Protein AF-A0A5N9HFS5-F1 (afdb_monomer)

Secondary structure (DSSP, 8-state):
---------------HHHHHHHHHHHHHHTT--THHHHHHHHHHHHTTSS---------TT-----HHHHHHHHHHTS-B-TTS-B---HHHHHHHHHHHHGGGS-TTTHHHHHHHHHHHHHTTSEEE-HHHHHHTTTTSS-S--EEE----SSHHHHHHHHHHHHHHHTTT-EEEEE-TTSPPTT-EETTTTEE---HHHHHHHHHHHHHHHTTSSSS---EEEEEETT-TTHHHHHTTTTT-GGGTTEEEEEEE-HHHHHHHHHT-EEEEEE--BSSS-B--EEEEEEEHHHHHHHHHHHHHHHS--EEEEHHHHHHH-S-GGG-----B-TTSS-B--TT-EEEEEEEEGGGGEETTEE-HHHHHHHHHHHHHHHHHHHHH---SSHHHHHHHHHH--EEEEEE-HHHHHHHTT--TTSHHHHHHHHHHHHHHHHHHHHHHHHHHHHH---TTGGGSHHHHTTPPP--

Structure (mmCIF, N/CA/C/O backbone):
data_AF-A0A5N9HFS5-F1
#
_entry.id   AF-A0A5N9HFS5-F1
#
loop_
_atom_site.group_PDB
_atom_site.id
_atom_site.type_symbol
_atom_site.label_atom_id
_atom_site.label_alt_id
_atom_site.label_comp_id
_atom_site.label_asym_id
_atom_site.label_entity_id
_atom_site.label_seq_id
_atom_site.pdbx_PDB_ins_code
_atom_site.Cartn_x
_atom_site.Cartn_y
_atom_site.Cartn_z
_atom_site.occupancy
_atom_site.B_iso_or_equiv
_atom_site.auth_seq_id
_atom_site.auth_comp_id
_atom_site.auth_asym_id
_atom_site.auth_atom_id
_atom_site.pdbx_PDB_model_num
ATOM 1 N N . MET A 1 1 ? -48.155 -54.512 1.632 1.00 31.97 1 MET A N 1
ATOM 2 C CA . MET A 1 1 ? -47.340 -55.330 2.556 1.00 31.97 1 MET A CA 1
ATOM 3 C C . MET A 1 1 ? -46.242 -54.408 3.046 1.00 31.97 1 MET A C 1
ATOM 5 O O . MET A 1 1 ? -45.445 -54.003 2.221 1.00 31.97 1 MET A O 1
ATOM 9 N N . TYR A 1 2 ? -46.443 -53.754 4.197 1.00 25.70 2 TYR A N 1
ATOM 10 C CA . TYR A 1 2 ? -45.936 -54.205 5.512 1.00 25.70 2 TYR A CA 1
ATOM 11 C C . TYR A 1 2 ? -44.391 -54.247 5.473 1.00 25.70 2 TYR A C 1
ATOM 13 O O . TYR A 1 2 ? -43.855 -54.997 4.672 1.00 25.70 2 TYR A O 1
ATOM 21 N N . VAL A 1 3 ? -43.627 -53.481 6.260 1.00 27.34 3 VAL A N 1
ATOM 22 C CA . VAL A 1 3 ? -43.808 -53.127 7.679 1.00 27.34 3 VAL A CA 1
ATOM 23 C C . VAL A 1 3 ? -43.068 -51.816 8.023 1.00 27.34 3 VAL A C 1
ATOM 25 O O . VAL A 1 3 ? -41.955 -51.593 7.561 1.00 27.34 3 VAL A O 1
ATOM 28 N N . ASP A 1 4 ? -43.721 -50.998 8.853 1.00 30.19 4 ASP A N 1
ATOM 29 C CA . ASP A 1 4 ? -43.182 -49.924 9.702 1.00 30.19 4 ASP A CA 1
ATOM 30 C C . ASP A 1 4 ? -42.174 -50.474 10.730 1.00 30.19 4 ASP A C 1
ATOM 32 O O . ASP A 1 4 ? -42.556 -51.321 11.539 1.00 30.19 4 ASP A O 1
ATOM 36 N N . GLU A 1 5 ? -40.961 -49.926 10.823 1.00 27.47 5 GLU A N 1
ATOM 37 C CA . GLU A 1 5 ? -40.154 -50.050 12.045 1.00 27.47 5 GLU A CA 1
ATOM 38 C C . GLU A 1 5 ? -39.853 -48.677 12.649 1.00 27.47 5 GLU A C 1
ATOM 40 O O . GLU A 1 5 ? -39.005 -47.910 12.200 1.00 27.47 5 GLU A O 1
ATOM 45 N N . LYS A 1 6 ? -40.579 -48.398 13.736 1.00 31.06 6 LYS A N 1
ATOM 46 C CA . LYS A 1 6 ? -40.191 -47.454 14.779 1.00 31.06 6 LYS A CA 1
ATOM 47 C C . LYS A 1 6 ? -38.867 -47.913 15.395 1.00 31.06 6 LYS A C 1
ATOM 49 O O . LYS A 1 6 ? -38.829 -48.993 15.978 1.00 31.06 6 LYS A O 1
ATOM 54 N N . SER A 1 7 ? -37.853 -47.053 15.420 1.00 28.72 7 SER A N 1
ATOM 55 C CA . SER A 1 7 ? -36.768 -47.162 16.401 1.00 28.72 7 SER A CA 1
ATOM 56 C C . SER A 1 7 ? -36.843 -46.005 17.393 1.00 28.72 7 SER A C 1
ATOM 58 O O . SER A 1 7 ? -36.533 -44.854 17.089 1.00 28.72 7 SER A O 1
ATOM 60 N N . SER A 1 8 ? -37.284 -46.337 18.599 1.00 29.25 8 SER A N 1
ATOM 61 C CA . SER A 1 8 ? -37.144 -45.549 19.817 1.00 29.25 8 SER A CA 1
ATOM 62 C C . SER A 1 8 ? -35.671 -45.374 20.218 1.00 29.25 8 SER A C 1
ATOM 64 O O . SER A 1 8 ? -34.923 -46.342 20.217 1.00 29.25 8 SER A O 1
ATOM 66 N N . GLY A 1 9 ? -35.324 -44.141 20.600 1.00 30.64 9 GLY A N 1
ATOM 67 C CA . GLY A 1 9 ? -34.186 -43.656 21.397 1.00 30.64 9 GLY A CA 1
ATOM 68 C C . GLY A 1 9 ? -32.952 -44.530 21.680 1.00 30.64 9 GLY A C 1
ATOM 69 O O . GLY A 1 9 ? -33.034 -45.541 22.363 1.00 30.64 9 GLY A O 1
ATOM 70 N N . SER A 1 10 ? -31.772 -43.971 21.394 1.00 29.67 10 SER A N 1
ATOM 71 C CA . SER A 1 10 ? -30.810 -43.626 22.453 1.00 29.67 10 SER A CA 1
ATOM 72 C C . SER A 1 10 ? -29.871 -42.530 21.942 1.00 29.67 10 SER A C 1
ATOM 74 O O . SER A 1 10 ? -29.235 -42.673 20.903 1.00 29.67 10 SER A O 1
ATOM 76 N N . ASN A 1 11 ? -29.823 -41.406 22.652 1.00 38.78 11 ASN A N 1
ATOM 77 C CA . ASN A 1 11 ? -28.832 -40.365 22.431 1.00 38.78 11 ASN A CA 1
ATOM 78 C C . ASN A 1 11 ? -27.567 -40.824 23.174 1.00 38.78 11 ASN A C 1
ATOM 80 O O . ASN A 1 11 ? -27.402 -40.510 24.352 1.00 38.78 11 ASN A O 1
ATOM 84 N N . SER A 1 12 ? -26.731 -41.670 22.558 1.00 39.81 12 SER A N 1
ATOM 85 C CA . SER A 1 12 ? -25.439 -42.008 23.160 1.00 39.81 12 SER A CA 1
ATOM 86 C C . SER A 1 12 ? -24.523 -40.799 22.990 1.00 39.81 12 SER A C 1
ATOM 88 O O . SER A 1 12 ? -23.960 -40.588 21.914 1.00 39.81 12 SER A O 1
ATOM 90 N N . GLN A 1 13 ? -24.385 -39.982 24.036 1.00 44.41 13 GLN A N 1
ATOM 91 C CA . GLN A 1 13 ? -23.236 -39.087 24.149 1.00 44.41 13 GLN A CA 1
ATOM 92 C C . GLN A 1 13 ? -21.985 -39.957 23.998 1.00 44.41 13 GLN A C 1
ATOM 94 O O . GLN A 1 13 ? -21.713 -40.801 24.852 1.00 44.41 13 GLN A O 1
ATOM 99 N N . ARG A 1 14 ? -21.275 -39.816 22.873 1.00 54.31 14 ARG A N 1
ATOM 100 C CA . ARG A 1 14 ? -19.970 -40.459 22.693 1.00 54.31 14 ARG A CA 1
ATOM 101 C C . ARG A 1 14 ? -19.075 -39.982 23.828 1.00 54.31 14 ARG A C 1
ATOM 103 O O . ARG A 1 14 ? -19.041 -38.784 24.110 1.00 54.31 14 ARG A O 1
ATOM 110 N N . SER A 1 15 ? -18.390 -40.902 24.502 1.00 66.25 15 SER A N 1
ATOM 111 C CA . SER A 1 15 ? -17.456 -40.497 25.548 1.00 66.25 15 SER A CA 1
ATOM 112 C C . SER A 1 15 ? -16.313 -39.701 24.912 1.00 66.25 15 SER A C 1
ATOM 114 O O . SER A 1 15 ? -15.902 -39.986 23.785 1.00 66.25 15 SER A O 1
ATOM 116 N N . SER A 1 16 ? -15.772 -38.712 25.626 1.00 61.91 16 SER A N 1
ATOM 117 C CA . SER A 1 16 ? -14.616 -37.925 25.164 1.00 61.91 16 SER A CA 1
ATOM 118 C C . SER A 1 16 ? -13.428 -38.810 24.765 1.00 61.91 16 SER A C 1
ATOM 120 O O . SER A 1 16 ? -12.633 -38.456 23.903 1.00 61.91 16 SER A O 1
ATOM 122 N N . GLU A 1 17 ? -13.346 -40.001 25.353 1.00 65.56 17 GLU A N 1
ATOM 123 C CA . GLU A 1 17 ? -12.337 -41.016 25.069 1.00 65.56 17 GLU A CA 1
ATOM 124 C C . GLU A 1 17 ? -12.506 -41.659 23.681 1.00 65.56 17 GLU A C 1
ATOM 126 O O . GLU A 1 17 ? -11.518 -41.885 22.988 1.00 65.56 17 GLU A O 1
ATOM 131 N N . GLN A 1 18 ? -13.746 -41.876 23.228 1.00 70.44 18 GLN A N 1
ATOM 132 C CA . GLN A 1 18 ? -14.031 -42.355 21.869 1.00 70.44 18 GLN A CA 1
ATOM 133 C C . GLN A 1 18 ? -13.730 -41.284 20.816 1.00 70.44 18 GLN A C 1
ATOM 135 O O . GLN A 1 18 ? -13.210 -41.603 19.751 1.00 70.44 18 GLN A O 1
ATOM 140 N N . LEU A 1 19 ? -14.011 -40.013 21.121 1.00 69.81 19 LEU A N 1
ATOM 141 C CA . LEU A 1 19 ? -13.711 -38.899 20.218 1.00 69.81 19 LEU A CA 1
ATOM 142 C C . LEU A 1 19 ? -12.196 -38.723 20.023 1.00 69.81 19 LEU A C 1
ATOM 144 O O . LEU A 1 19 ? -11.737 -38.530 18.901 1.00 69.81 19 LEU A O 1
ATOM 148 N N . LEU A 1 20 ? -11.419 -38.848 21.103 1.00 73.81 20 LEU A N 1
ATOM 149 C CA . LEU A 1 20 ? -9.955 -38.798 21.052 1.00 73.81 20 LEU A CA 1
ATOM 150 C C . LEU A 1 20 ? -9.371 -39.940 20.207 1.00 73.81 20 LEU A C 1
ATOM 152 O O . LEU A 1 20 ? -8.483 -39.693 19.399 1.00 73.81 20 LEU A O 1
ATOM 156 N N . GLN A 1 21 ? -9.909 -41.157 20.325 1.00 76.00 21 GLN A N 1
ATOM 157 C CA . GLN A 1 21 ? -9.480 -42.304 19.510 1.00 76.00 21 GLN A CA 1
ATOM 158 C C . GLN A 1 21 ? -9.823 -42.158 18.019 1.00 76.00 21 GLN A C 1
ATOM 160 O O . GLN A 1 21 ? -9.128 -42.703 17.159 1.00 76.00 21 GLN A O 1
ATOM 165 N N . ASP A 1 22 ? -10.907 -41.455 17.687 1.00 76.88 22 ASP A N 1
ATOM 166 C CA . ASP A 1 22 ? -11.269 -41.164 16.297 1.00 76.88 22 ASP A CA 1
ATOM 167 C C . ASP A 1 22 ? -10.358 -40.079 15.699 1.00 76.88 22 ASP A C 1
ATOM 169 O O . ASP A 1 22 ? -9.929 -40.206 14.551 1.00 76.88 22 ASP A O 1
ATOM 173 N N . ILE A 1 23 ? -10.004 -39.058 16.488 1.00 73.25 23 ILE A N 1
ATOM 174 C CA . ILE A 1 23 ? -9.050 -38.007 16.101 1.00 73.25 23 ILE A CA 1
ATOM 175 C C . ILE A 1 23 ? -7.650 -38.593 15.894 1.00 73.25 23 ILE A C 1
ATOM 177 O O . ILE A 1 23 ? -7.018 -38.300 14.882 1.00 73.25 23 ILE A O 1
ATOM 181 N N . GLU A 1 24 ? -7.183 -39.460 16.797 1.00 78.50 24 GLU A N 1
ATOM 182 C CA . GLU A 1 24 ? -5.890 -40.143 16.652 1.00 78.50 24 GLU A CA 1
ATOM 183 C C . GLU A 1 24 ? -5.827 -40.948 15.350 1.00 78.50 24 GLU A C 1
ATOM 185 O O . GLU A 1 24 ? -4.895 -40.778 14.566 1.00 78.50 24 GLU A O 1
ATOM 190 N N . ARG A 1 25 ? -6.868 -41.736 15.047 1.00 78.25 25 ARG A N 1
ATOM 191 C CA . ARG A 1 25 ? -6.941 -42.506 13.794 1.00 78.25 25 ARG A CA 1
ATOM 192 C C . ARG A 1 25 ? -6.989 -41.624 12.547 1.00 78.25 25 ARG A C 1
ATOM 194 O O . ARG A 1 25 ? -6.398 -41.982 11.529 1.00 78.25 25 ARG A O 1
ATOM 201 N N . ALA A 1 26 ? -7.680 -40.486 12.605 1.00 72.50 26 ALA A N 1
ATOM 202 C CA . ALA A 1 26 ? -7.727 -39.538 11.495 1.00 72.50 26 ALA A CA 1
ATOM 203 C C . ALA A 1 26 ? -6.348 -38.907 11.233 1.00 72.50 26 ALA A C 1
ATOM 205 O O . ALA A 1 26 ? -5.912 -38.841 10.084 1.00 72.50 26 ALA A O 1
ATOM 206 N N . LEU A 1 27 ? -5.633 -38.515 12.289 1.00 73.06 27 LEU A N 1
ATOM 207 C CA . LEU A 1 27 ? -4.288 -37.941 12.199 1.00 73.06 27 LEU A CA 1
ATOM 208 C C . LEU A 1 27 ? -3.260 -38.958 11.687 1.00 73.06 27 LEU A C 1
ATOM 210 O O . LEU A 1 27 ? -2.468 -38.631 10.803 1.00 73.06 27 LEU A O 1
ATOM 214 N N . GLU A 1 28 ? -3.330 -40.205 12.152 1.00 78.62 28 GLU A N 1
ATOM 215 C CA . GLU A 1 28 ? -2.501 -41.296 11.627 1.00 78.62 28 GLU A CA 1
ATOM 216 C C . GLU A 1 28 ? -2.771 -41.545 10.137 1.00 78.62 28 GLU A C 1
ATOM 218 O O . GLU A 1 28 ? -1.834 -41.693 9.351 1.00 78.62 28 GLU A O 1
ATOM 223 N N . SER A 1 29 ? -4.041 -41.524 9.712 1.00 74.62 29 SER A N 1
ATOM 224 C CA . SER A 1 29 ? -4.410 -41.677 8.295 1.00 74.62 29 SER A CA 1
ATOM 225 C C . SER A 1 29 ? -3.934 -40.518 7.409 1.00 74.62 29 SER A C 1
ATOM 227 O O . SER A 1 29 ? -3.737 -40.705 6.210 1.00 74.62 29 SER A O 1
ATOM 229 N N . ALA A 1 30 ? -3.693 -39.348 8.008 1.00 72.56 30 ALA A N 1
ATOM 230 C CA . ALA A 1 30 ? -3.120 -38.170 7.365 1.00 72.56 30 ALA A CA 1
ATOM 231 C C . ALA A 1 30 ? -1.577 -38.141 7.408 1.00 72.56 30 ALA A C 1
ATOM 233 O O . ALA A 1 30 ? -0.969 -37.158 6.991 1.00 72.56 30 ALA A O 1
ATOM 234 N N . GLY A 1 31 ? -0.929 -39.206 7.898 1.00 73.69 31 GLY A N 1
ATOM 235 C CA . GLY A 1 31 ? 0.531 -39.332 7.934 1.00 73.69 31 GLY A CA 1
ATOM 236 C C . GLY A 1 31 ? 1.207 -38.667 9.136 1.00 73.69 31 GLY A C 1
ATOM 237 O O . GLY A 1 31 ? 2.437 -38.616 9.188 1.00 73.69 31 GLY A O 1
ATOM 238 N N . VAL A 1 32 ? 0.442 -38.187 10.121 1.00 72.06 32 VAL A N 1
ATOM 239 C CA . VAL A 1 32 ? 0.986 -37.653 11.376 1.00 72.06 32 VAL A CA 1
ATOM 240 C C . VAL A 1 32 ? 1.319 -38.829 12.292 1.00 72.06 32 VAL A C 1
ATOM 242 O O . VAL A 1 32 ? 0.428 -39.538 12.749 1.00 72.06 32 VAL A O 1
ATOM 245 N N . SER A 1 33 ? 2.604 -39.062 12.565 1.00 79.44 33 SER A N 1
ATOM 246 C CA . SER A 1 33 ? 3.048 -40.158 13.438 1.00 79.44 33 SER A CA 1
ATOM 247 C C . SER A 1 33 ? 4.133 -39.717 14.421 1.00 79.44 33 SER A C 1
ATOM 249 O O . SER A 1 33 ? 4.804 -38.704 14.223 1.00 79.44 33 SER A O 1
ATOM 251 N N . GLY A 1 34 ? 4.291 -40.484 15.503 1.00 76.12 34 GLY A N 1
ATOM 252 C CA . GLY A 1 34 ? 5.320 -40.256 16.519 1.00 76.12 34 GLY A CA 1
ATOM 253 C C . GLY A 1 34 ? 4.995 -39.111 17.482 1.00 76.12 34 GLY A C 1
ATOM 254 O O . GLY A 1 34 ? 3.851 -38.941 17.905 1.00 76.12 34 GLY A O 1
ATOM 255 N N . ASP A 1 35 ? 6.015 -38.332 17.840 1.00 62.31 35 ASP A N 1
ATOM 256 C CA . ASP A 1 35 ? 5.962 -37.326 18.912 1.00 62.31 35 ASP A CA 1
ATOM 257 C C . ASP A 1 35 ? 4.965 -36.182 18.654 1.00 62.31 35 ASP A C 1
ATOM 259 O O . ASP A 1 35 ? 4.471 -35.555 19.588 1.00 62.31 35 ASP A O 1
ATOM 263 N N . VAL A 1 36 ? 4.612 -35.930 17.390 1.00 63.56 36 VAL A N 1
ATOM 264 C CA . VAL A 1 36 ? 3.614 -34.913 17.023 1.00 63.56 36 VAL A CA 1
ATOM 265 C C . VAL A 1 36 ? 2.203 -35.370 17.401 1.00 63.56 36 VAL A C 1
ATOM 267 O O . VAL A 1 36 ? 1.423 -34.592 17.946 1.00 63.56 36 VAL A O 1
ATOM 270 N N . LEU A 1 37 ? 1.882 -36.650 17.183 1.00 70.12 37 LEU A N 1
ATOM 271 C CA . LEU A 1 37 ? 0.586 -37.216 17.559 1.00 70.12 37 LEU A CA 1
ATOM 272 C C . LEU A 1 37 ? 0.409 -37.194 19.083 1.00 70.12 37 LEU A C 1
ATOM 274 O O . LEU A 1 37 ? -0.644 -36.801 19.581 1.00 70.12 37 LEU A O 1
ATOM 278 N N . SER A 1 38 ? 1.461 -37.542 19.833 1.00 68.69 38 SER A N 1
ATOM 279 C CA . SER A 1 38 ? 1.415 -37.552 21.298 1.00 68.69 38 SER A CA 1
ATOM 280 C C . SER A 1 38 ? 1.241 -36.147 21.886 1.00 68.69 38 SER A C 1
ATOM 282 O O . SER A 1 38 ? 0.442 -35.984 22.809 1.00 68.69 38 SER A O 1
ATOM 284 N N . GLN A 1 39 ? 1.888 -35.122 21.317 1.00 65.75 39 GLN A N 1
ATOM 285 C CA . GLN A 1 39 ? 1.715 -33.721 21.728 1.00 65.75 39 GLN A CA 1
ATOM 286 C C . GLN A 1 39 ? 0.308 -33.182 21.438 1.00 65.75 39 GLN A C 1
ATOM 288 O O . GLN A 1 39 ? -0.288 -32.513 22.290 1.00 65.75 39 GLN A O 1
ATOM 293 N N . VAL A 1 40 ? -0.253 -33.499 20.266 1.00 64.25 40 VAL A N 1
ATOM 294 C CA . VAL A 1 40 ? -1.615 -33.089 19.888 1.00 64.25 40 VAL A CA 1
ATOM 295 C C . VAL A 1 40 ? -2.646 -33.765 20.794 1.00 64.25 40 VAL A C 1
ATOM 297 O O . VAL A 1 40 ? -3.486 -33.083 21.386 1.00 64.25 40 VAL A O 1
ATOM 300 N N . THR A 1 41 ? -2.539 -35.079 21.010 1.00 65.25 41 THR A N 1
ATOM 301 C CA . THR A 1 41 ? -3.413 -35.810 21.941 1.00 65.25 41 THR A CA 1
ATOM 302 C C . THR A 1 41 ? -3.300 -35.268 23.368 1.00 65.25 41 THR A C 1
ATOM 304 O O . THR A 1 41 ? -4.309 -35.134 24.064 1.00 65.25 41 THR A O 1
ATOM 307 N N . GLN A 1 42 ? -2.089 -34.958 23.838 1.00 64.56 42 GLN A N 1
ATOM 308 C CA . GLN A 1 42 ? -1.869 -34.461 25.198 1.00 64.56 42 GLN A CA 1
ATOM 309 C C . GLN A 1 42 ? -2.451 -33.056 25.397 1.00 64.56 42 GLN A C 1
ATOM 311 O O . GLN A 1 42 ? -3.051 -32.797 26.441 1.00 64.56 42 GLN A O 1
ATOM 316 N N . SER A 1 43 ? -2.373 -32.195 24.379 1.00 64.06 43 SER A N 1
ATOM 317 C CA . SER A 1 43 ? -3.012 -30.871 24.375 1.00 64.06 43 SER A CA 1
ATOM 318 C C . SER A 1 43 ? -4.541 -30.978 24.426 1.00 64.06 43 SER A C 1
ATOM 320 O O . SER A 1 43 ? -5.196 -30.268 25.187 1.00 64.06 43 SER A O 1
ATOM 322 N N . LEU A 1 44 ? -5.119 -31.939 23.697 1.00 61.59 44 LEU A N 1
ATOM 323 C CA . LEU A 1 44 ? -6.563 -32.199 23.714 1.00 61.59 44 LEU A CA 1
ATOM 324 C C . LEU A 1 44 ? -7.045 -32.791 25.052 1.00 61.59 44 LEU A C 1
ATOM 326 O O . LEU A 1 44 ? -8.134 -32.453 25.514 1.00 61.59 44 LEU A O 1
ATOM 330 N N . LYS A 1 45 ? -6.233 -33.631 25.712 1.00 59.22 45 LYS A N 1
ATOM 331 C CA . LYS A 1 45 ? -6.518 -34.165 27.060 1.00 59.22 45 LYS A CA 1
ATOM 332 C C . LYS A 1 45 ? -6.357 -33.108 28.161 1.00 59.22 45 LYS A C 1
ATOM 334 O O . LYS A 1 45 ? -7.118 -33.129 29.127 1.00 59.22 45 LYS A O 1
ATOM 339 N N . GLY A 1 46 ? -5.409 -32.178 28.013 1.00 48.19 46 GLY A N 1
ATOM 340 C CA . GLY A 1 46 ? -5.164 -31.079 28.957 1.00 48.19 46 GLY A CA 1
ATOM 341 C C . GLY A 1 46 ? -6.334 -30.098 29.083 1.00 48.19 46 GLY A C 1
ATOM 342 O O . GLY A 1 46 ? -6.582 -29.578 30.167 1.00 48.19 46 GLY A O 1
ATOM 343 N N . ASN A 1 47 ? -7.125 -29.942 28.019 1.00 46.31 47 ASN A N 1
ATOM 344 C CA . ASN A 1 47 ? -8.320 -29.092 27.992 1.00 46.31 47 ASN A CA 1
ATOM 345 C C . ASN A 1 47 ? -9.586 -29.751 28.585 1.00 46.31 47 ASN A C 1
ATOM 347 O O . ASN A 1 47 ? -10.666 -29.164 28.546 1.00 46.31 47 ASN A O 1
ATOM 351 N N . GLY A 1 48 ? -9.482 -30.965 29.144 1.00 36.06 48 GLY A N 1
ATOM 352 C CA . GLY A 1 48 ? -10.618 -31.727 29.680 1.00 36.06 48 GLY A CA 1
ATOM 353 C C . GLY A 1 48 ? -11.107 -31.321 31.078 1.00 36.06 48 GLY A C 1
ATOM 354 O O . GLY A 1 48 ? -12.187 -31.750 31.483 1.00 36.06 48 GLY A O 1
ATOM 355 N N . ASN A 1 49 ? -10.368 -30.487 31.818 1.00 33.28 49 ASN A N 1
ATOM 356 C CA . ASN A 1 49 ? -10.806 -29.990 33.127 1.00 33.28 49 ASN A CA 1
ATOM 357 C C . ASN A 1 49 ? -11.535 -28.646 32.992 1.00 33.28 49 ASN A C 1
ATOM 359 O O . ASN A 1 49 ? -10.960 -27.584 33.187 1.00 33.28 49 ASN A O 1
ATOM 363 N N . GLY A 1 50 ? -12.826 -28.739 32.670 1.00 40.44 50 GLY A N 1
ATOM 364 C CA . GLY A 1 50 ? -13.881 -27.811 33.083 1.00 40.44 50 GLY A CA 1
ATOM 365 C C . GLY A 1 50 ? -13.569 -26.314 33.081 1.00 40.44 50 GLY A C 1
ATOM 366 O O . GLY A 1 50 ? -13.442 -25.724 34.144 1.00 40.44 50 GLY A O 1
ATOM 367 N N . ASN A 1 51 ? -13.619 -25.696 31.904 1.00 30.27 51 ASN A N 1
ATOM 368 C CA . ASN A 1 51 ? -14.277 -24.404 31.713 1.00 30.27 51 ASN A CA 1
ATOM 369 C C . ASN A 1 51 ? -14.967 -24.462 30.350 1.00 30.27 51 ASN A C 1
ATOM 371 O O . ASN A 1 51 ? -14.320 -24.457 29.304 1.00 30.27 51 ASN A O 1
ATOM 375 N N . GLY A 1 52 ? -16.292 -24.621 30.368 1.00 30.42 52 GLY A N 1
ATOM 376 C CA . GLY A 1 52 ? -17.088 -24.597 29.149 1.00 30.42 52 GLY A CA 1
ATOM 377 C C . GLY A 1 52 ? -16.800 -23.317 28.370 1.00 30.42 52 GLY A C 1
ATOM 378 O O . GLY A 1 52 ? -16.693 -22.246 28.961 1.00 30.42 52 GLY A O 1
ATOM 379 N N . HIS A 1 53 ? -16.683 -23.431 27.047 1.00 33.41 53 HIS A N 1
ATOM 380 C CA . HIS A 1 53 ? -16.766 -22.289 26.142 1.00 33.41 53 HIS A CA 1
ATOM 381 C C . HIS A 1 53 ? -18.182 -21.702 26.221 1.00 33.41 53 HIS A C 1
ATOM 383 O O . HIS A 1 53 ? -19.030 -21.925 25.362 1.00 33.41 53 HIS A O 1
ATOM 389 N N . THR A 1 54 ? -18.468 -20.980 27.297 1.00 30.80 54 THR A N 1
ATOM 390 C CA . THR A 1 54 ? -19.479 -19.938 27.282 1.00 30.80 54 THR A CA 1
ATOM 391 C C . THR A 1 54 ? -18.807 -18.735 26.654 1.00 30.80 54 THR A C 1
ATOM 393 O O . THR A 1 54 ? -17.883 -18.179 27.246 1.00 30.80 54 THR A O 1
ATOM 396 N N . THR A 1 55 ? -19.246 -18.337 25.461 1.00 34.19 55 THR A N 1
ATOM 397 C CA . THR A 1 55 ? -19.012 -16.978 24.971 1.00 34.19 55 THR A CA 1
ATOM 398 C C . THR A 1 55 ? -19.408 -16.034 26.109 1.00 34.19 55 THR A C 1
ATOM 400 O O . THR A 1 55 ? -20.572 -16.079 26.524 1.00 34.19 55 THR A O 1
ATOM 403 N N . PRO A 1 56 ? -18.482 -15.260 26.702 1.00 32.28 56 PRO A N 1
ATOM 404 C CA . PRO A 1 56 ? -18.845 -14.382 27.798 1.00 32.28 56 PRO A CA 1
ATOM 405 C C . PRO A 1 56 ? -19.850 -13.370 27.256 1.00 32.28 56 PRO A C 1
ATOM 407 O O . PRO A 1 56 ? -19.587 -12.696 26.259 1.00 32.28 56 PRO A O 1
ATOM 410 N N . ILE A 1 57 ? -21.022 -13.287 27.883 1.00 33.81 57 ILE A N 1
ATOM 411 C CA . ILE A 1 57 ? -21.934 -12.173 27.643 1.00 33.81 57 ILE A CA 1
ATOM 412 C C . ILE A 1 57 ? -21.235 -10.956 28.243 1.00 33.81 57 ILE A C 1
ATOM 414 O O . ILE A 1 57 ? -21.168 -10.823 29.464 1.00 33.81 57 ILE A O 1
ATOM 418 N N . ALA A 1 58 ? -20.653 -10.125 27.380 1.00 31.02 58 ALA A N 1
ATOM 419 C CA . ALA A 1 58 ? -19.908 -8.946 27.781 1.00 31.02 58 ALA A CA 1
ATOM 420 C C . ALA A 1 58 ? -20.799 -8.003 28.603 1.00 31.02 58 ALA A C 1
ATOM 422 O O . ALA A 1 58 ? -21.811 -7.488 28.121 1.00 31.02 58 ALA A O 1
ATOM 423 N N . THR A 1 59 ? -20.404 -7.743 29.846 1.00 32.50 59 THR A N 1
ATOM 424 C CA . THR A 1 59 ? -20.770 -6.503 30.526 1.00 32.50 59 THR A CA 1
ATOM 425 C C . THR A 1 59 ? -20.023 -5.356 29.853 1.00 32.50 59 THR A C 1
ATOM 427 O O . THR A 1 59 ? -18.851 -5.485 29.510 1.00 32.50 59 THR A O 1
ATOM 430 N N . ARG A 1 60 ? -20.718 -4.239 29.624 1.00 37.84 60 ARG A N 1
ATOM 431 C CA . ARG A 1 60 ? -20.185 -3.031 28.977 1.00 37.84 60 ARG A CA 1
ATOM 432 C C . ARG A 1 60 ? -18.832 -2.641 29.611 1.00 37.84 60 ARG A C 1
ATOM 434 O O . ARG A 1 60 ? -18.828 -2.235 30.770 1.00 37.84 60 ARG A O 1
ATOM 441 N N . GLY A 1 61 ? -17.728 -2.767 28.867 1.00 53.72 61 GLY A N 1
ATOM 442 C CA . GLY A 1 61 ? -16.413 -2.228 29.250 1.00 53.72 61 GLY A CA 1
ATOM 443 C C . GLY A 1 61 ? -15.258 -3.210 29.502 1.00 53.72 61 GLY A C 1
ATOM 444 O O . GLY A 1 61 ? -14.166 -2.730 29.774 1.00 53.72 61 GLY A O 1
ATOM 445 N N . GLU A 1 62 ? -15.429 -4.535 29.406 1.00 65.38 62 GLU A N 1
ATOM 446 C CA . GLU A 1 62 ? -14.282 -5.469 29.469 1.00 65.38 62 GLU A CA 1
ATOM 447 C C . GLU A 1 62 ? -13.761 -5.824 28.067 1.00 65.38 62 GLU A C 1
ATOM 449 O O . GLU A 1 62 ? -14.512 -6.313 27.220 1.00 65.38 62 GLU A O 1
ATOM 454 N N . LEU A 1 63 ? -12.462 -5.603 27.829 1.00 83.88 63 LEU A N 1
ATOM 455 C CA . LEU A 1 63 ? -11.773 -6.010 26.605 1.00 83.88 63 LEU A CA 1
ATOM 456 C C . LEU A 1 63 ? -11.590 -7.535 26.592 1.00 83.88 63 LEU A C 1
ATOM 458 O O . LEU A 1 63 ? -10.832 -8.111 27.377 1.00 83.88 63 LEU A O 1
ATOM 462 N N . ILE A 1 64 ? -12.265 -8.200 25.654 1.00 87.75 64 ILE A N 1
ATOM 463 C CA . ILE A 1 64 ? -12.189 -9.655 25.492 1.00 87.75 64 ILE A CA 1
ATOM 464 C C . ILE A 1 64 ? -11.218 -9.985 24.357 1.00 87.75 64 ILE A C 1
ATOM 466 O O . ILE A 1 64 ? -11.563 -9.910 23.177 1.00 87.75 64 ILE A O 1
ATOM 470 N N . ILE A 1 65 ? -10.012 -10.402 24.733 1.00 91.81 65 ILE A N 1
ATOM 471 C CA . ILE A 1 65 ? -8.959 -10.876 23.827 1.00 91.81 65 ILE A CA 1
ATOM 472 C C . ILE A 1 65 ? -8.489 -12.274 24.238 1.00 91.81 65 ILE A C 1
ATOM 474 O O . ILE A 1 65 ? -8.524 -12.625 25.419 1.00 91.81 65 ILE A O 1
ATOM 478 N N . SER A 1 66 ? -8.067 -13.074 23.256 1.00 93.69 66 SER A N 1
ATOM 479 C CA . SER A 1 66 ? -7.539 -14.422 23.487 1.00 93.69 66 SER A CA 1
ATOM 480 C C . SER A 1 66 ? -6.159 -14.386 24.146 1.00 93.69 66 SER A C 1
ATOM 482 O O . SER A 1 66 ? -5.440 -13.392 24.039 1.00 93.69 66 SER A O 1
ATOM 484 N N . ASP A 1 67 ? -5.751 -15.494 24.765 1.00 93.94 67 ASP A N 1
ATOM 485 C CA . ASP A 1 67 ? -4.421 -15.614 25.377 1.00 93.94 67 ASP A CA 1
ATOM 486 C C . ASP A 1 67 ? -3.299 -15.391 24.351 1.00 93.94 67 ASP A C 1
ATOM 488 O O . ASP A 1 67 ? -2.350 -14.664 24.622 1.00 93.94 67 ASP A O 1
ATOM 492 N N . ASN A 1 68 ? -3.462 -15.899 23.123 1.00 95.56 68 ASN A N 1
ATOM 493 C CA . ASN A 1 68 ? -2.511 -15.651 22.035 1.00 95.56 68 ASN A CA 1
ATOM 494 C C . ASN A 1 68 ? -2.403 -14.157 21.689 1.00 95.56 68 ASN A C 1
ATOM 496 O O . ASN A 1 68 ? -1.305 -13.649 21.468 1.00 95.56 68 ASN A O 1
ATOM 500 N N . ALA A 1 69 ? -3.532 -13.441 21.643 1.00 94.75 69 ALA A N 1
ATOM 501 C CA . ALA A 1 69 ? -3.522 -12.002 21.401 1.00 94.75 69 ALA A CA 1
ATOM 502 C C . ALA A 1 69 ? -2.832 -11.252 22.550 1.00 94.75 69 ALA A C 1
ATOM 504 O O . ALA A 1 69 ? -2.054 -10.338 22.286 1.00 94.75 69 ALA A O 1
ATOM 505 N N . ARG A 1 70 ? -3.046 -11.673 23.807 1.00 93.19 70 ARG A N 1
ATOM 506 C CA . ARG A 1 70 ? -2.335 -11.122 24.975 1.00 93.19 70 ARG A CA 1
ATOM 507 C C . ARG A 1 70 ? -0.825 -11.300 24.844 1.00 93.19 70 ARG A C 1
ATOM 509 O O . ARG A 1 70 ? -0.105 -10.315 24.960 1.00 93.19 70 ARG A O 1
ATOM 516 N N . THR A 1 71 ? -0.357 -12.501 24.498 1.00 92.62 71 THR A N 1
ATOM 517 C CA . THR A 1 71 ? 1.074 -12.765 24.274 1.00 92.62 71 THR A CA 1
ATOM 518 C C . THR A 1 71 ? 1.659 -11.855 23.193 1.00 92.62 71 THR A C 1
ATOM 520 O O . THR A 1 71 ? 2.698 -11.236 23.402 1.00 92.62 71 THR A O 1
ATOM 523 N N . ILE A 1 72 ? 0.978 -11.703 22.052 1.00 93.50 72 ILE A N 1
ATOM 524 C CA . ILE A 1 72 ? 1.452 -10.832 20.963 1.00 93.50 72 ILE A CA 1
ATOM 525 C C . ILE A 1 72 ? 1.519 -9.365 21.409 1.00 93.50 72 ILE A C 1
ATOM 527 O O . ILE A 1 72 ? 2.487 -8.668 21.085 1.00 93.50 72 ILE A O 1
ATOM 531 N N . LEU A 1 73 ? 0.508 -8.891 22.142 1.00 93.69 73 LEU A N 1
ATOM 532 C CA . LEU A 1 73 ? 0.491 -7.531 22.674 1.00 93.69 73 LEU A CA 1
ATOM 533 C C . LEU A 1 73 ? 1.681 -7.300 23.611 1.00 93.69 73 LEU A C 1
ATOM 535 O O . LEU A 1 73 ? 2.433 -6.347 23.404 1.00 93.69 73 LEU A O 1
ATOM 539 N N . GLU A 1 74 ? 1.899 -8.190 24.579 1.00 90.31 74 GLU A N 1
ATOM 540 C CA . GLU A 1 74 ? 3.013 -8.120 25.537 1.00 90.31 74 GLU A CA 1
ATOM 541 C C . GLU A 1 74 ? 4.386 -8.169 24.861 1.00 90.31 74 GLU A C 1
ATOM 543 O O . GLU A 1 74 ? 5.320 -7.469 25.264 1.00 90.31 74 GLU A O 1
ATOM 548 N N . GLU A 1 75 ? 4.538 -8.968 23.809 1.00 88.12 75 GLU A N 1
ATOM 549 C CA . GLU A 1 75 ? 5.807 -9.071 23.100 1.00 88.12 75 GLU A CA 1
ATOM 550 C C . GLU A 1 75 ? 6.119 -7.822 22.271 1.00 88.12 75 GLU A C 1
ATOM 552 O O . GLU A 1 75 ? 7.270 -7.371 22.284 1.00 88.12 75 GLU A O 1
ATOM 557 N N . ARG A 1 76 ? 5.125 -7.263 21.566 1.00 88.06 76 ARG A N 1
ATOM 558 C CA . ARG A 1 76 ? 5.379 -6.345 20.438 1.00 88.06 76 ARG A CA 1
ATOM 559 C C . ARG A 1 76 ? 4.700 -4.980 20.502 1.00 88.06 76 ARG A C 1
ATOM 561 O O . ARG A 1 76 ? 5.176 -4.075 19.823 1.00 88.06 76 ARG A O 1
ATOM 568 N N . TYR A 1 77 ? 3.611 -4.822 21.250 1.00 92.50 77 TYR A N 1
ATOM 569 C CA . TYR A 1 77 ? 2.769 -3.618 21.181 1.00 92.50 77 TYR A CA 1
ATOM 570 C C . TYR A 1 77 ? 2.745 -2.806 22.469 1.00 92.50 77 TYR A C 1
ATOM 572 O O . TYR A 1 77 ? 2.752 -1.577 22.408 1.00 92.50 77 TYR A O 1
ATOM 580 N N . LEU A 1 78 ? 2.707 -3.476 23.621 1.00 93.56 78 LEU A N 1
ATOM 581 C CA . LEU A 1 78 ? 2.686 -2.798 24.910 1.00 93.56 78 LEU A CA 1
ATOM 582 C C . LEU A 1 78 ? 4.010 -2.074 25.124 1.00 93.56 78 LEU A C 1
ATOM 584 O O . LEU A 1 78 ? 5.092 -2.615 24.868 1.00 93.56 78 LEU A O 1
ATOM 588 N N . ARG A 1 79 ? 3.927 -0.840 25.621 1.00 91.56 79 ARG A N 1
ATOM 589 C CA . ARG A 1 79 ? 5.122 -0.083 25.991 1.00 91.56 79 ARG A CA 1
ATOM 590 C C . ARG A 1 79 ? 5.923 -0.818 27.057 1.00 91.56 79 ARG A C 1
ATOM 592 O O . ARG A 1 79 ? 5.359 -1.387 27.990 1.00 91.56 79 ARG A O 1
ATOM 599 N N . LYS A 1 80 ? 7.248 -0.729 26.941 1.00 90.06 80 LYS A N 1
ATOM 600 C CA . LYS A 1 80 ? 8.201 -1.344 27.867 1.00 90.06 80 LYS A CA 1
ATOM 601 C C . LYS A 1 80 ? 9.086 -0.303 28.542 1.00 90.06 80 LYS A C 1
ATOM 603 O O . LYS A 1 80 ? 9.351 0.758 27.969 1.00 90.06 80 LYS A O 1
ATOM 608 N N . ASP A 1 81 ? 9.515 -0.598 29.763 1.00 88.31 81 ASP A N 1
ATOM 609 C CA . ASP A 1 81 ? 10.579 0.144 30.439 1.00 88.31 81 ASP A CA 1
ATOM 610 C C . ASP A 1 81 ? 11.971 -0.220 29.882 1.00 88.31 81 ASP A C 1
ATOM 612 O O . ASP A 1 81 ? 12.108 -0.984 28.924 1.00 88.31 81 ASP A O 1
ATOM 616 N N . ALA A 1 82 ? 13.024 0.361 30.465 1.00 87.31 82 ALA A N 1
ATOM 617 C CA . ALA A 1 82 ? 14.406 0.102 30.058 1.00 87.31 82 ALA A CA 1
ATOM 618 C C . ALA A 1 82 ? 14.870 -1.340 30.342 1.00 87.31 82 ALA A C 1
ATOM 620 O O . ALA A 1 82 ? 15.826 -1.797 29.718 1.00 87.31 82 ALA A O 1
ATOM 621 N N . ASP A 1 83 ? 14.190 -2.041 31.251 1.00 87.69 83 ASP A N 1
ATOM 622 C CA . ASP A 1 83 ? 14.468 -3.427 31.624 1.00 87.69 83 ASP A CA 1
ATOM 623 C C . ASP A 1 83 ? 13.647 -4.423 30.776 1.00 87.69 83 ASP A C 1
ATOM 625 O O . ASP A 1 83 ? 13.815 -5.637 30.899 1.00 87.69 83 ASP A O 1
ATOM 629 N N . GLY A 1 84 ? 12.788 -3.923 29.879 1.00 84.31 84 GLY A N 1
ATOM 630 C CA . GLY A 1 84 ? 11.972 -4.717 28.961 1.00 84.31 84 GLY A CA 1
ATOM 631 C C . GLY A 1 84 ? 10.629 -5.177 29.534 1.00 84.31 84 GLY A C 1
ATOM 632 O O . GLY A 1 84 ? 9.932 -5.950 28.873 1.00 84.31 84 GLY A O 1
ATOM 633 N N . ASN A 1 85 ? 10.235 -4.708 30.720 1.00 88.19 85 ASN A N 1
ATOM 634 C CA . ASN A 1 85 ? 8.951 -5.064 31.325 1.00 88.19 85 ASN A CA 1
ATOM 635 C C . ASN A 1 85 ? 7.832 -4.203 30.743 1.00 88.19 85 ASN A C 1
ATOM 637 O O . ASN A 1 85 ? 8.002 -2.994 30.579 1.00 88.19 85 ASN A O 1
ATOM 641 N N . ALA A 1 86 ? 6.677 -4.809 30.460 1.00 89.38 86 ALA A N 1
ATOM 642 C CA . ALA A 1 86 ? 5.494 -4.069 30.034 1.00 89.38 86 ALA A CA 1
ATOM 643 C C . ALA A 1 86 ? 5.037 -3.094 31.136 1.00 89.38 86 ALA A C 1
ATOM 645 O O . ALA A 1 86 ? 4.873 -3.482 32.293 1.00 89.38 86 ALA A O 1
ATOM 646 N N . ILE A 1 87 ? 4.826 -1.831 30.763 1.00 92.75 87 ILE A N 1
ATOM 647 C CA . ILE A 1 87 ? 4.349 -0.745 31.641 1.00 92.75 87 ILE A CA 1
ATOM 648 C C . ILE A 1 87 ? 2.947 -0.255 31.258 1.00 92.75 87 ILE A C 1
ATOM 650 O O . ILE A 1 87 ? 2.510 0.803 31.702 1.00 92.75 87 ILE A O 1
ATOM 654 N N . GLU A 1 88 ? 2.276 -0.993 30.383 1.00 91.69 88 GLU A N 1
ATOM 655 C CA . GLU A 1 88 ? 0.997 -0.651 29.776 1.00 91.69 88 GLU A CA 1
ATOM 656 C C . GLU A 1 88 ? 0.158 -1.927 29.682 1.00 91.69 88 GLU A C 1
ATOM 658 O O . GLU A 1 88 ? 0.690 -2.961 29.277 1.00 91.69 88 GLU A O 1
ATOM 663 N N . ALA A 1 89 ? -1.121 -1.875 30.060 1.00 91.56 89 ALA A N 1
ATOM 664 C CA . ALA A 1 89 ? -2.081 -2.945 29.791 1.00 91.56 89 ALA A CA 1
ATOM 665 C C . ALA A 1 89 ? -2.722 -2.782 28.394 1.00 91.56 89 ALA A C 1
ATOM 667 O O . ALA A 1 89 ? -2.693 -1.691 27.823 1.00 91.56 89 ALA A O 1
ATOM 668 N N . PRO A 1 90 ? -3.338 -3.828 27.814 1.00 91.31 90 PRO A N 1
ATOM 669 C CA . PRO A 1 90 ? -4.052 -3.722 26.536 1.00 91.31 90 PRO A CA 1
ATOM 670 C C . PRO A 1 90 ? -5.084 -2.582 26.464 1.00 91.31 90 PRO A C 1
ATOM 672 O O . PRO A 1 90 ? -5.206 -1.915 25.439 1.00 91.31 90 PRO A O 1
ATOM 675 N N . GLU A 1 91 ? -5.811 -2.327 27.547 1.00 92.88 91 GLU A N 1
ATOM 676 C CA . GLU A 1 91 ? -6.773 -1.230 27.654 1.00 92.88 91 GLU A CA 1
ATOM 677 C C . GLU A 1 91 ? -6.069 0.137 27.656 1.00 92.88 91 GLU A C 1
ATOM 679 O O . GLU A 1 91 ? -6.507 1.061 26.969 1.00 92.88 91 GLU A O 1
ATOM 684 N N . ASP A 1 92 ? -4.934 0.248 28.354 1.00 94.81 92 ASP A N 1
ATOM 685 C CA . ASP A 1 92 ? -4.111 1.462 28.381 1.00 94.81 92 ASP A CA 1
ATOM 686 C C . ASP A 1 92 ? -3.540 1.782 26.987 1.00 94.81 92 ASP A C 1
ATOM 688 O O . ASP A 1 92 ? -3.527 2.946 26.581 1.00 94.81 92 ASP A O 1
ATOM 692 N N . LEU A 1 93 ? -3.142 0.753 26.224 1.00 96.06 93 LEU A N 1
ATOM 693 C CA . LEU A 1 93 ? -2.720 0.873 24.822 1.00 96.06 93 LEU A CA 1
ATOM 694 C C . LEU A 1 93 ? -3.817 1.527 23.980 1.00 96.06 93 LEU A C 1
ATOM 696 O O . LEU A 1 93 ? -3.553 2.505 23.277 1.00 96.06 93 LEU A O 1
ATOM 700 N N . PHE A 1 94 ? -5.049 1.018 24.048 1.00 96.94 94 PHE A N 1
ATOM 701 C CA . PHE A 1 94 ? -6.147 1.580 23.264 1.00 96.94 94 PHE A CA 1
ATOM 702 C C . PHE A 1 94 ? -6.531 2.985 23.723 1.00 96.94 94 PHE A C 1
ATOM 704 O O . PHE A 1 94 ? -6.791 3.825 22.863 1.00 96.94 94 PHE A O 1
ATOM 711 N N . HIS A 1 95 ? -6.488 3.273 25.028 1.00 96.75 95 HIS A N 1
ATOM 712 C CA . HIS A 1 95 ? -6.697 4.624 25.558 1.00 96.75 95 HIS A CA 1
ATOM 713 C C . HIS A 1 95 ? -5.637 5.609 25.062 1.00 96.75 95 HIS A C 1
ATOM 715 O O . HIS A 1 95 ? -5.966 6.712 24.624 1.00 96.75 95 HIS A O 1
ATOM 721 N N . ARG A 1 96 ? -4.356 5.221 25.087 1.00 97.75 96 ARG A N 1
ATOM 722 C CA . ARG A 1 96 ? -3.264 6.049 24.561 1.00 97.75 96 ARG A CA 1
ATOM 723 C C . ARG A 1 96 ? -3.479 6.358 23.085 1.00 97.75 96 ARG A C 1
ATOM 725 O O . ARG A 1 96 ? -3.332 7.510 22.680 1.00 97.75 96 ARG A O 1
ATOM 732 N N . VAL A 1 97 ? -3.795 5.340 22.287 1.00 98.38 97 VAL A N 1
ATOM 733 C CA . VAL A 1 97 ? -3.997 5.502 20.844 1.00 98.38 97 VAL A CA 1
ATOM 734 C C . VAL A 1 97 ? -5.204 6.401 20.584 1.00 98.38 97 VAL A C 1
ATOM 736 O O . VAL A 1 97 ? -5.063 7.388 19.869 1.00 98.38 97 VAL A O 1
ATOM 739 N N . SER A 1 98 ? -6.361 6.135 21.196 1.00 98.44 98 SER A N 1
ATOM 740 C CA . SER A 1 98 ? -7.570 6.936 20.974 1.00 98.44 98 SER A CA 1
ATOM 741 C C . SER A 1 98 ? -7.389 8.396 21.389 1.00 98.44 98 SER A C 1
ATOM 743 O O . SER A 1 98 ? -7.787 9.287 20.642 1.00 98.44 98 SER A O 1
ATOM 745 N N . ASN A 1 99 ? -6.744 8.652 22.532 1.00 98.38 99 ASN A N 1
ATOM 746 C CA . ASN A 1 99 ? -6.468 10.007 23.009 1.00 98.38 99 ASN A CA 1
ATOM 747 C C . ASN A 1 99 ? -5.509 10.759 22.078 1.00 98.38 99 ASN A C 1
ATOM 749 O O . ASN A 1 99 ? -5.731 11.935 21.788 1.00 98.38 99 ASN A O 1
ATOM 753 N N . ALA A 1 100 ? -4.463 10.081 21.596 1.00 98.44 100 ALA A N 1
ATOM 754 C CA . ALA A 1 100 ? -3.482 10.668 20.694 1.00 98.44 100 ALA A CA 1
ATOM 755 C C . ALA A 1 100 ? -4.079 10.995 19.322 1.00 98.44 100 ALA A C 1
ATOM 757 O O . ALA A 1 100 ? -3.836 12.085 18.814 1.00 98.44 100 ALA A O 1
ATOM 758 N N . ILE A 1 101 ? -4.868 10.087 18.737 1.00 98.62 101 ILE A N 1
ATOM 759 C CA . ILE A 1 101 ? -5.500 10.313 17.429 1.00 98.62 101 ILE A CA 1
ATOM 760 C C . ILE A 1 101 ? -6.560 11.410 17.520 1.00 98.62 101 ILE A C 1
ATOM 762 O O . ILE A 1 101 ? -6.570 12.313 16.691 1.00 98.62 101 ILE A O 1
ATOM 766 N N . ALA A 1 102 ? -7.356 11.440 18.592 1.00 98.69 102 ALA A N 1
ATOM 767 C CA . ALA A 1 102 ? -8.339 12.500 18.806 1.00 98.69 102 ALA A CA 1
ATOM 768 C C . ALA A 1 102 ? -7.728 13.910 18.927 1.00 98.69 102 ALA A C 1
ATOM 770 O O . ALA A 1 102 ? -8.469 14.886 18.863 1.00 98.69 102 ALA A O 1
ATOM 771 N N . GLN A 1 103 ? -6.403 14.064 19.062 1.00 98.31 103 GLN A N 1
ATOM 772 C CA . GLN A 1 103 ? -5.762 15.382 18.972 1.00 98.31 103 GLN A CA 1
ATOM 773 C C . GLN A 1 103 ? -5.835 16.003 17.567 1.00 98.31 103 GLN A C 1
ATOM 775 O O . GLN A 1 103 ? -5.619 17.208 17.448 1.00 98.31 103 GLN A O 1
ATOM 780 N N . GLY A 1 104 ? -6.162 15.220 16.531 1.00 97.38 104 GLY A N 1
ATOM 781 C CA . GLY A 1 104 ? -6.450 15.719 15.181 1.00 97.38 104 GLY A CA 1
ATOM 782 C C . GLY A 1 104 ? -7.756 16.514 15.097 1.00 97.38 104 GLY A C 1
ATOM 783 O O . GLY A 1 104 ? -7.945 17.323 14.191 1.00 97.38 104 GLY A O 1
ATOM 784 N N . GLU A 1 105 ? -8.638 16.350 16.084 1.00 98.44 105 GLU A N 1
ATOM 785 C CA . GLU A 1 105 ? -9.896 17.078 16.179 1.00 98.44 105 GLU A CA 1
ATOM 786 C C . GLU A 1 105 ? -9.732 18.475 16.779 1.00 98.44 105 GLU A C 1
ATOM 788 O O . GLU A 1 105 ? -8.862 18.751 17.615 1.00 98.44 105 GLU A O 1
ATOM 793 N N . ALA A 1 106 ? -10.690 19.348 16.455 1.00 96.94 106 ALA A N 1
ATOM 794 C CA . ALA A 1 106 ? -10.857 20.605 17.169 1.00 96.94 106 ALA A CA 1
ATOM 795 C C . ALA A 1 106 ? -11.037 20.348 18.684 1.00 96.94 106 ALA A C 1
ATOM 797 O O . ALA A 1 106 ? -11.791 19.441 19.052 1.00 96.94 106 ALA A O 1
ATOM 798 N N . PRO A 1 107 ? -10.457 21.176 19.583 1.00 97.19 107 PRO A N 1
ATOM 799 C CA . PRO A 1 107 ? -10.472 20.947 21.035 1.00 97.19 107 PRO A CA 1
ATOM 800 C C . PRO A 1 107 ? -11.849 20.641 21.645 1.00 97.19 107 PRO A C 1
ATOM 802 O O . PRO A 1 107 ? -11.953 19.889 22.609 1.00 97.19 107 PRO A O 1
ATOM 805 N N . ALA A 1 108 ? -12.922 21.200 21.078 1.00 97.19 108 ALA A N 1
ATOM 806 C CA . ALA A 1 108 ? -14.289 20.976 21.543 1.00 97.19 108 ALA A CA 1
ATOM 807 C C . ALA A 1 108 ? -14.821 19.556 21.267 1.00 97.19 108 ALA A C 1
ATOM 809 O O . ALA A 1 108 ? -15.763 19.127 21.932 1.00 97.19 108 ALA A O 1
ATOM 810 N N . HIS A 1 109 ? -14.257 18.841 20.289 1.00 97.19 109 HIS A N 1
ATOM 811 C CA . HIS A 1 109 ? -14.734 17.530 19.836 1.00 97.19 109 HIS A CA 1
ATOM 812 C C . HIS A 1 109 ? -13.813 16.373 20.250 1.00 97.19 109 HIS A C 1
ATOM 814 O O . HIS A 1 109 ? -14.248 15.223 20.198 1.00 97.19 109 HIS A O 1
ATOM 820 N N . GLN A 1 110 ? -12.592 16.656 20.723 1.00 98.12 110 GLN A N 1
ATOM 821 C CA . GLN A 1 110 ? -11.584 15.636 21.056 1.00 98.12 110 GLN A CA 1
ATOM 822 C C . GLN A 1 110 ? -12.122 14.562 22.010 1.00 98.12 110 GLN A C 1
ATOM 824 O O . GLN A 1 110 ? -12.017 13.379 21.722 1.00 98.12 110 GLN A O 1
ATOM 829 N N . ALA A 1 111 ? -12.788 14.956 23.102 1.00 97.94 111 ALA A N 1
ATOM 830 C CA . ALA A 1 111 ? -13.322 13.997 24.074 1.00 97.94 111 ALA A CA 1
ATOM 831 C C . ALA A 1 111 ? -14.424 13.091 23.491 1.00 97.94 111 ALA A C 1
ATOM 833 O O . ALA A 1 111 ? -14.596 11.956 23.929 1.00 97.94 111 ALA A O 1
ATOM 834 N N . VAL A 1 112 ? -15.199 13.578 22.517 1.00 98.12 112 VAL A N 1
ATOM 835 C CA . VAL A 1 112 ? -16.246 12.774 21.867 1.00 98.12 112 VAL A CA 1
ATOM 836 C C . VAL A 1 112 ? -15.607 11.724 20.964 1.00 98.12 112 VAL A C 1
ATOM 838 O O . VAL A 1 112 ? -15.971 10.550 21.041 1.00 98.12 112 VAL A O 1
ATOM 841 N N . TRP A 1 113 ? -14.641 12.132 20.143 1.00 98.44 113 TRP A N 1
ATOM 842 C CA . TRP A 1 113 ? -13.968 11.234 19.208 1.00 98.44 113 TRP A CA 1
ATOM 843 C C . TRP A 1 113 ? -13.012 10.266 19.893 1.00 98.44 113 TRP A C 1
ATOM 845 O O . TRP A 1 113 ? -13.014 9.094 19.538 1.00 98.44 113 TRP A O 1
ATOM 855 N N . GLU A 1 114 ? -12.315 10.685 20.951 1.00 98.50 114 GLU A N 1
ATOM 856 C CA . GLU A 1 114 ? -11.518 9.787 21.794 1.00 98.50 114 GLU A CA 1
ATOM 857 C C . GLU A 1 114 ? -12.357 8.598 22.281 1.00 98.50 114 GLU A C 1
ATOM 859 O O . GLU A 1 114 ? -11.942 7.452 22.124 1.00 98.50 114 GLU A O 1
ATOM 864 N N . ASN A 1 115 ? -13.558 8.855 22.812 1.00 98.12 115 ASN A N 1
ATOM 865 C CA . ASN A 1 115 ? -14.444 7.791 23.285 1.00 98.12 115 ASN A CA 1
ATOM 866 C C . ASN A 1 115 ? -14.913 6.882 22.140 1.00 98.12 115 ASN A C 1
ATOM 868 O O . ASN A 1 115 ? -14.874 5.663 22.277 1.00 98.12 115 ASN A O 1
ATOM 872 N N . LYS A 1 116 ? -15.301 7.451 20.990 1.00 98.31 116 LYS A N 1
ATOM 873 C CA . LYS A 1 116 ? -15.704 6.657 19.817 1.00 98.31 116 LYS A CA 1
ATOM 874 C C . LYS A 1 116 ? -14.574 5.761 19.309 1.00 98.31 116 LYS A C 1
ATOM 876 O O . LYS A 1 116 ? -14.797 4.586 19.035 1.00 98.31 116 LYS A O 1
ATOM 881 N N . PHE A 1 117 ? -13.362 6.299 19.200 1.00 98.69 117 PHE A N 1
ATOM 882 C CA . PHE A 1 117 ? -12.187 5.554 18.753 1.00 98.69 117 PHE A CA 1
ATOM 883 C C . PHE A 1 117 ? -11.815 4.449 19.742 1.00 98.69 117 PHE A C 1
ATOM 885 O O . PHE A 1 117 ? -11.529 3.325 19.326 1.00 98.69 117 PHE A O 1
ATOM 892 N N . TYR A 1 118 ? -11.869 4.745 21.042 1.00 98.12 118 TYR A N 1
ATOM 893 C CA . TYR A 1 118 ? -11.637 3.762 22.094 1.00 98.12 118 TYR A CA 1
ATOM 894 C C . TYR A 1 118 ? -12.649 2.611 22.033 1.00 98.12 118 TYR A C 1
ATOM 896 O O . TYR A 1 118 ? -12.256 1.444 21.998 1.00 98.12 118 TYR A O 1
ATOM 904 N N . ASP A 1 119 ? -13.944 2.922 21.946 1.00 97.12 119 ASP A N 1
ATOM 905 C CA . ASP A 1 119 ? -15.017 1.925 21.864 1.00 97.12 119 ASP A CA 1
ATOM 906 C C . ASP A 1 119 ? -14.887 1.061 20.597 1.00 97.12 119 ASP A C 1
ATOM 908 O O . ASP A 1 119 ? -15.045 -0.163 20.638 1.00 97.12 119 ASP A O 1
ATOM 912 N N . MET A 1 120 ? -14.552 1.676 19.461 1.00 97.62 120 MET A N 1
ATOM 913 C CA . MET A 1 120 ? -14.379 0.979 18.186 1.00 97.62 120 MET A CA 1
ATOM 914 C C . MET A 1 120 ? -13.198 -0.012 18.217 1.00 97.62 120 MET A C 1
ATOM 916 O O . MET A 1 120 ? -13.325 -1.137 17.723 1.00 97.62 120 MET A O 1
ATOM 920 N N . MET A 1 121 ? -12.075 0.367 18.840 1.00 97.62 121 MET A N 1
ATOM 921 C CA . MET A 1 121 ? -10.903 -0.507 18.982 1.00 97.62 121 MET A CA 1
ATOM 922 C C . MET A 1 121 ? -11.097 -1.591 20.044 1.00 97.62 121 MET A C 1
ATOM 924 O O . MET A 1 121 ? -10.789 -2.755 19.796 1.00 97.62 121 MET A O 1
ATOM 928 N N . THR A 1 122 ? -11.652 -1.257 21.211 1.00 96.12 122 THR A N 1
ATOM 929 C CA . THR A 1 122 ? -11.849 -2.231 22.303 1.00 96.12 122 THR A CA 1
ATOM 930 C C . THR A 1 122 ? -12.947 -3.249 22.011 1.00 96.12 122 THR A C 1
ATOM 932 O O . THR A 1 122 ? -12.877 -4.387 22.474 1.00 96.12 122 THR A O 1
ATOM 935 N N . SER A 1 123 ? -13.928 -2.894 21.176 1.00 95.81 123 SER A N 1
ATOM 936 C CA . SER A 1 123 ? -14.887 -3.855 20.614 1.00 95.81 123 SER A CA 1
ATOM 937 C C . SER A 1 123 ? -14.308 -4.712 19.479 1.00 95.81 123 SER A C 1
ATOM 939 O O . SER A 1 123 ? -14.989 -5.616 18.988 1.00 95.81 123 SER A O 1
ATOM 941 N N . LEU A 1 124 ? -13.054 -4.461 19.075 1.00 96.69 124 LEU A N 1
ATOM 942 C CA . LEU A 1 124 ? -12.341 -5.120 17.975 1.00 96.69 124 LEU A CA 1
ATOM 943 C C . LEU A 1 124 ? -13.063 -5.014 16.624 1.00 96.69 124 LEU A C 1
ATOM 945 O O . LEU A 1 124 ? -12.825 -5.832 15.731 1.00 96.69 124 LEU A O 1
ATOM 949 N N . LYS A 1 125 ? -13.948 -4.021 16.474 1.00 97.94 125 LYS A N 1
ATOM 950 C CA . LYS A 1 125 ? -14.641 -3.722 15.215 1.00 97.94 125 LYS A CA 1
ATOM 951 C C . LYS A 1 125 ? -13.702 -3.111 14.183 1.00 97.94 125 LYS A C 1
ATOM 953 O O . LYS A 1 125 ? -13.893 -3.341 12.995 1.00 97.94 125 LYS A O 1
ATOM 958 N N . PHE A 1 126 ? -12.680 -2.392 14.635 1.00 98.69 126 PHE A N 1
ATOM 959 C CA . PHE A 1 126 ? -11.619 -1.839 13.802 1.00 98.69 126 PHE A CA 1
ATOM 960 C C . PHE A 1 126 ? -10.293 -1.871 14.556 1.00 98.69 126 PHE A C 1
ATOM 962 O O . PHE A 1 126 ? -10.261 -1.637 15.763 1.00 98.69 126 PHE A O 1
ATOM 969 N N . LEU A 1 127 ? -9.197 -2.109 13.840 1.00 98.44 127 LEU A N 1
ATOM 970 C CA . LEU A 1 127 ? -7.846 -1.887 14.351 1.00 98.44 127 LEU A CA 1
ATOM 971 C C . LEU A 1 127 ? -7.015 -1.131 13.305 1.00 98.44 127 LEU A C 1
ATOM 973 O O . LEU A 1 127 ? -7.064 -1.494 12.126 1.00 98.44 127 LEU A O 1
ATOM 977 N N . PRO A 1 128 ? -6.238 -0.108 13.706 1.00 98.31 128 PRO A N 1
ATOM 978 C CA . PRO A 1 128 ? -5.297 0.541 12.805 1.00 98.31 128 PRO A CA 1
ATOM 979 C C . PRO A 1 128 ? -4.050 -0.328 12.595 1.00 98.31 128 PRO A C 1
ATOM 981 O O . PRO A 1 128 ? -3.807 -1.294 13.324 1.00 98.31 128 PRO A O 1
ATOM 984 N N . ASN A 1 129 ? -3.219 0.036 11.619 1.00 96.81 129 ASN A N 1
ATOM 985 C CA . ASN A 1 129 ? -1.953 -0.649 11.374 1.00 96.81 129 ASN A CA 1
ATOM 986 C C . ASN A 1 129 ? -1.026 -0.634 12.601 1.00 96.81 129 ASN A C 1
ATOM 988 O O . ASN A 1 129 ? -1.081 0.272 13.440 1.00 96.81 129 ASN A O 1
ATOM 992 N N . SER A 1 130 ? -0.087 -1.581 12.655 1.00 94.44 130 SER A N 1
ATOM 993 C CA . SER A 1 130 ? 0.814 -1.733 13.800 1.00 94.44 130 SER A CA 1
ATOM 994 C C . SER A 1 130 ? 1.589 -0.462 14.187 1.00 94.44 130 SER A C 1
ATOM 996 O O . SER A 1 130 ? 1.617 -0.168 15.382 1.00 94.44 130 SER A O 1
ATOM 998 N N . PRO A 1 131 ? 2.164 0.333 13.255 1.00 93.44 131 PRO A N 1
ATOM 999 C CA . PRO A 1 131 ? 2.836 1.586 13.615 1.00 93.44 131 PRO A CA 1
ATOM 1000 C C . PRO A 1 131 ? 1.968 2.563 14.416 1.00 93.44 131 PRO A C 1
ATOM 1002 O O . PRO A 1 131 ? 2.447 3.131 15.392 1.00 93.44 131 PRO A O 1
ATOM 1005 N N . THR A 1 132 ? 0.681 2.711 14.089 1.00 96.19 132 THR A N 1
ATOM 1006 C CA . THR A 1 132 ? -0.256 3.538 14.868 1.00 96.19 132 THR A CA 1
ATOM 1007 C C . THR A 1 132 ? -0.395 3.032 16.303 1.00 96.19 132 THR A C 1
ATOM 1009 O O . THR A 1 132 ? -0.270 3.824 17.234 1.00 96.19 132 THR A O 1
ATOM 1012 N N . LEU A 1 133 ? -0.589 1.723 16.506 1.00 95.75 133 LEU A N 1
ATOM 1013 C CA . LEU A 1 133 ? -0.711 1.136 17.849 1.00 95.75 133 LEU A CA 1
ATOM 1014 C C . LEU A 1 133 ? 0.569 1.333 18.680 1.00 95.75 133 LEU A C 1
ATOM 1016 O O . LEU A 1 133 ? 0.515 1.711 19.854 1.00 95.75 133 LEU A O 1
ATOM 1020 N N . VAL A 1 134 ? 1.729 1.114 18.062 1.00 92.31 134 VAL A N 1
ATOM 1021 C CA . VAL A 1 134 ? 3.033 1.182 18.738 1.00 92.31 134 VAL A CA 1
ATOM 1022 C C . VAL A 1 134 ? 3.440 2.629 19.045 1.00 92.31 134 VAL A C 1
ATOM 1024 O O . VAL A 1 134 ? 3.904 2.911 20.149 1.00 92.31 134 VAL A O 1
ATOM 1027 N N . ASN A 1 135 ? 3.254 3.558 18.102 1.00 93.31 135 ASN A N 1
ATOM 1028 C CA . ASN A 1 135 ? 3.887 4.881 18.155 1.00 93.31 135 ASN A CA 1
ATOM 1029 C C . ASN A 1 135 ? 2.962 6.013 18.638 1.00 93.31 135 ASN A C 1
ATOM 1031 O O . ASN A 1 135 ? 3.460 7.001 19.193 1.00 93.31 135 ASN A O 1
ATOM 1035 N N . ALA A 1 136 ? 1.636 5.908 18.478 1.00 95.88 136 ALA A N 1
ATOM 1036 C CA . ALA A 1 136 ? 0.719 6.995 18.839 1.00 95.88 136 ALA A CA 1
ATOM 1037 C C . ALA A 1 136 ? 0.832 7.368 20.329 1.00 95.88 136 ALA A C 1
ATOM 1039 O O . ALA A 1 136 ? 0.892 6.504 21.203 1.00 95.88 136 ALA A O 1
ATOM 1040 N N . GLY A 1 137 ? 0.901 8.666 20.638 1.00 94.19 137 GLY A N 1
ATOM 1041 C CA . GLY A 1 137 ? 1.004 9.158 22.020 1.00 94.19 137 GLY A CA 1
ATOM 1042 C C . GLY A 1 137 ? 2.357 8.915 22.705 1.00 94.19 137 GLY A C 1
ATOM 1043 O O . GLY A 1 137 ? 2.493 9.179 23.898 1.00 94.19 137 GLY A O 1
ATOM 1044 N N . THR A 1 138 ? 3.378 8.433 21.985 1.00 91.19 138 THR A N 1
ATOM 1045 C CA . THR A 1 138 ? 4.731 8.226 22.544 1.00 91.19 138 THR A CA 1
ATOM 1046 C C . THR A 1 138 ? 5.684 9.403 22.301 1.00 91.19 138 THR A C 1
ATOM 1048 O O . THR A 1 138 ? 6.767 9.457 22.888 1.00 91.19 138 THR A O 1
ATOM 1051 N N . GLY A 1 139 ? 5.294 10.348 21.434 1.00 84.69 139 GLY A N 1
ATOM 1052 C CA . GLY A 1 139 ? 6.130 11.472 20.998 1.00 84.69 139 GLY A CA 1
ATOM 1053 C C . GLY A 1 139 ? 7.281 11.071 20.068 1.00 84.69 139 GLY A C 1
ATOM 1054 O O . GLY A 1 139 ? 8.228 11.840 19.903 1.00 84.69 139 GLY A O 1
ATOM 1055 N N . ARG A 1 140 ? 7.250 9.853 19.512 1.00 80.69 140 ARG A N 1
ATOM 1056 C CA . ARG A 1 140 ? 8.277 9.299 18.623 1.00 80.69 140 ARG A CA 1
ATOM 1057 C C . ARG A 1 140 ? 7.631 8.455 17.524 1.00 80.69 140 ARG A C 1
ATOM 1059 O O . ARG A 1 140 ? 6.609 7.822 17.758 1.00 80.69 140 ARG A O 1
ATOM 1066 N N . GLY A 1 141 ? 8.296 8.386 16.374 1.00 82.12 141 GLY A N 1
ATOM 1067 C CA . GLY A 1 141 ? 7.929 7.491 15.279 1.00 82.12 141 GLY A CA 1
ATOM 1068 C C . GLY A 1 141 ? 6.814 7.998 14.370 1.00 82.12 141 GLY A C 1
ATOM 1069 O O . GLY A 1 141 ? 6.224 9.054 14.586 1.00 82.12 141 GLY A O 1
ATOM 1070 N N . CYS A 1 142 ? 6.571 7.219 13.319 1.00 90.31 142 CYS A N 1
ATOM 1071 C CA . CYS A 1 142 ? 5.537 7.472 12.326 1.00 90.31 142 CYS A CA 1
ATOM 1072 C C . CYS A 1 142 ? 4.346 6.535 12.548 1.00 90.31 142 CYS A C 1
ATOM 1074 O O . CYS A 1 142 ? 4.509 5.406 13.014 1.00 90.31 142 CYS A O 1
ATOM 1076 N N . LEU A 1 143 ? 3.147 7.004 12.218 1.00 95.12 143 LEU A N 1
ATOM 1077 C CA . LEU A 1 143 ? 1.902 6.245 12.346 1.00 95.12 143 LEU A CA 1
ATOM 1078 C C . LEU A 1 143 ? 1.516 5.520 11.046 1.00 95.12 143 LEU A C 1
ATOM 1080 O O . LEU A 1 143 ? 0.625 4.674 11.074 1.00 95.12 143 LEU A O 1
ATOM 1084 N N . SER A 1 144 ? 2.190 5.827 9.934 1.00 94.62 144 SER A N 1
ATOM 1085 C CA . SER A 1 144 ? 1.991 5.185 8.629 1.00 94.62 144 SER A CA 1
ATOM 1086 C C . SER A 1 144 ? 2.799 3.891 8.529 1.00 94.62 144 SER A C 1
ATOM 1088 O O . SER A 1 144 ? 3.920 3.810 9.037 1.00 94.62 144 SER A O 1
ATOM 1090 N N . ALA A 1 145 ? 2.250 2.885 7.848 1.00 92.94 145 ALA A N 1
ATOM 1091 C CA . ALA A 1 145 ? 2.934 1.612 7.607 1.00 92.94 145 ALA A CA 1
ATOM 1092 C C . ALA A 1 145 ? 3.548 1.506 6.209 1.00 92.94 145 ALA A C 1
ATOM 1094 O O . ALA A 1 145 ? 4.552 0.812 6.043 1.00 92.94 145 ALA A O 1
ATOM 1095 N N . CYS A 1 146 ? 2.959 2.186 5.227 1.00 94.88 146 CYS A N 1
ATOM 1096 C CA . CYS A 1 146 ? 3.275 2.007 3.816 1.00 94.88 146 CYS A CA 1
ATOM 1097 C C . CYS A 1 146 ? 3.907 3.269 3.245 1.00 94.88 146 CYS A C 1
ATOM 1099 O O . CYS A 1 146 ? 3.370 4.360 3.433 1.00 94.88 146 CYS A O 1
ATOM 1101 N N . PHE A 1 147 ? 5.028 3.105 2.546 1.00 96.81 147 PHE A N 1
ATOM 1102 C CA . PHE A 1 147 ? 5.794 4.177 1.919 1.00 96.81 147 PHE A CA 1
ATOM 1103 C C . PHE A 1 147 ? 6.223 3.765 0.515 1.00 96.81 147 PHE A C 1
ATOM 1105 O O . PHE A 1 147 ? 6.473 2.585 0.261 1.00 96.81 147 PHE A O 1
ATOM 1112 N N . VAL A 1 148 ? 6.377 4.744 -0.371 1.00 96.69 148 VAL A N 1
ATOM 1113 C CA . VAL A 1 148 ? 7.043 4.584 -1.666 1.00 96.69 148 VAL A CA 1
ATOM 1114 C C . VAL A 1 148 ? 8.125 5.644 -1.798 1.00 96.69 148 VAL A C 1
ATOM 1116 O O . VAL A 1 148 ? 7.861 6.829 -1.612 1.00 96.69 148 VAL A O 1
ATOM 1119 N N . VAL A 1 149 ? 9.342 5.217 -2.126 1.00 95.81 149 VAL A N 1
ATOM 1120 C CA . VAL A 1 149 ? 10.467 6.102 -2.435 1.00 95.81 149 VAL A CA 1
ATOM 1121 C C . VAL A 1 149 ? 11.242 5.483 -3.588 1.00 95.81 149 VAL A C 1
ATOM 1123 O O . VAL A 1 149 ? 11.738 4.370 -3.468 1.00 95.81 149 VAL A O 1
ATOM 1126 N N . SER A 1 150 ? 11.336 6.180 -4.712 1.00 95.62 150 SER A N 1
ATOM 1127 C CA . SER A 1 150 ? 11.995 5.679 -5.922 1.00 95.62 150 SER A CA 1
ATOM 1128 C C . SER A 1 150 ? 13.125 6.620 -6.338 1.00 95.62 150 SER A C 1
ATOM 1130 O O . SER A 1 150 ? 12.928 7.840 -6.288 1.00 95.62 150 SER A O 1
ATOM 1132 N N . PRO A 1 151 ? 14.304 6.078 -6.695 1.00 96.31 151 PRO A N 1
ATOM 1133 C CA . PRO A 1 151 ? 15.429 6.878 -7.149 1.00 96.31 151 PRO A CA 1
ATOM 1134 C C . PRO A 1 151 ? 15.242 7.338 -8.596 1.00 96.31 151 PRO A C 1
ATOM 1136 O O . PRO A 1 151 ? 14.628 6.655 -9.416 1.00 96.31 151 PRO A O 1
ATOM 1139 N N . GLU A 1 152 ? 15.851 8.473 -8.906 1.00 94.25 152 GLU A N 1
ATOM 1140 C CA . GLU A 1 152 ? 16.121 8.893 -10.279 1.00 94.25 152 GLU A CA 1
ATOM 1141 C C . GLU A 1 152 ? 17.401 8.207 -10.794 1.00 94.25 152 GLU A C 1
ATOM 1143 O O . GLU A 1 152 ? 18.174 7.635 -10.019 1.00 94.25 152 GLU A O 1
ATOM 1148 N N . ASP A 1 153 ? 17.635 8.249 -12.108 1.00 93.94 153 ASP A N 1
ATOM 1149 C CA . ASP A 1 153 ? 18.770 7.589 -12.779 1.00 93.94 153 ASP A CA 1
ATOM 1150 C C . ASP A 1 153 ? 20.109 8.339 -12.609 1.00 93.94 153 ASP A C 1
ATOM 1152 O O . ASP A 1 153 ? 20.823 8.652 -13.568 1.00 93.94 153 ASP A O 1
ATOM 1156 N N . ASP A 1 154 ? 20.468 8.632 -11.359 1.00 92.50 154 ASP A N 1
ATOM 1157 C CA . ASP A 1 154 ? 21.726 9.257 -10.974 1.00 92.50 154 ASP A CA 1
ATOM 1158 C C . ASP A 1 154 ? 22.194 8.812 -9.574 1.00 92.50 154 ASP A C 1
ATOM 1160 O O . ASP A 1 154 ? 21.425 8.359 -8.726 1.00 92.50 154 ASP A O 1
ATOM 1164 N N . MET A 1 155 ? 23.500 8.928 -9.317 1.00 92.06 155 MET A N 1
ATOM 1165 C CA . MET A 1 155 ? 24.089 8.450 -8.062 1.00 92.06 155 MET A CA 1
ATOM 1166 C C . MET A 1 155 ? 23.725 9.297 -6.839 1.00 92.06 155 MET A C 1
ATOM 1168 O O . MET A 1 155 ? 23.781 8.772 -5.728 1.00 92.06 155 MET A O 1
ATOM 1172 N N . GLU A 1 156 ? 23.406 10.582 -7.002 1.00 95.19 156 GLU A N 1
ATOM 1173 C CA . GLU A 1 156 ? 23.016 11.442 -5.880 1.00 95.19 156 GLU A CA 1
ATOM 1174 C C . GLU A 1 156 ? 21.640 11.003 -5.373 1.00 95.19 156 GLU A C 1
ATOM 1176 O O . GLU A 1 156 ? 21.506 10.692 -4.188 1.00 95.19 156 GLU A O 1
ATOM 1181 N N . SER A 1 157 ? 20.678 10.834 -6.282 1.00 96.06 157 SER A N 1
ATOM 1182 C CA . SER A 1 157 ? 19.337 10.328 -5.989 1.00 96.06 157 SER A CA 1
ATOM 1183 C C . SER A 1 157 ? 19.363 8.902 -5.435 1.00 96.06 157 SER A C 1
ATOM 1185 O O . SER A 1 157 ? 18.764 8.632 -4.392 1.00 96.06 157 SER A O 1
ATOM 1187 N N . ILE A 1 158 ? 20.142 7.992 -6.038 1.00 97.19 158 ILE A N 1
ATOM 1188 C CA . ILE A 1 158 ? 20.286 6.614 -5.533 1.00 97.19 158 ILE A CA 1
ATOM 1189 C C . ILE A 1 158 ? 20.754 6.598 -4.071 1.00 97.19 158 ILE A C 1
ATOM 1191 O O . ILE A 1 158 ? 20.217 5.835 -3.261 1.00 97.19 158 ILE A O 1
ATOM 1195 N N . MET A 1 159 ? 21.748 7.420 -3.725 1.00 97.81 159 MET A N 1
ATOM 1196 C CA . MET A 1 159 ? 22.297 7.473 -2.367 1.00 97.81 159 MET A CA 1
ATOM 1197 C C . MET A 1 159 ? 21.398 8.241 -1.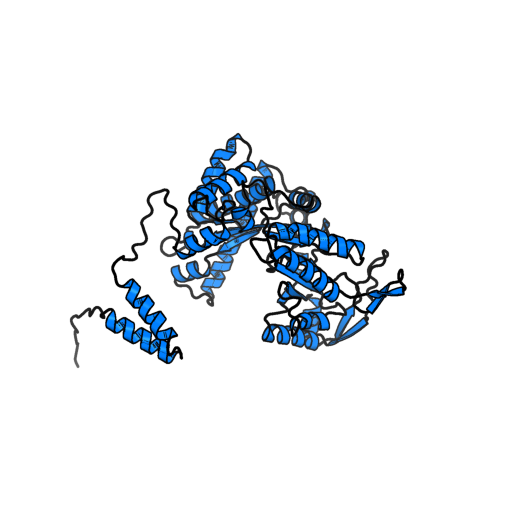392 1.00 97.81 159 MET A C 1
ATOM 1199 O O . MET A 1 159 ? 21.339 7.870 -0.218 1.00 97.81 159 MET A O 1
ATOM 1203 N N . GLU A 1 160 ? 20.683 9.271 -1.849 1.00 97.62 160 GLU A N 1
ATOM 1204 C CA . GLU A 1 160 ? 19.671 9.970 -1.049 1.00 97.62 160 GLU A CA 1
ATOM 1205 C C . GLU A 1 160 ? 18.538 9.015 -0.660 1.00 97.62 160 GLU A C 1
ATOM 1207 O O . GLU A 1 160 ? 18.216 8.890 0.520 1.00 97.62 160 GLU A O 1
ATOM 1212 N N . VAL A 1 161 ? 18.012 8.243 -1.614 1.00 97.19 161 VAL A N 1
ATOM 1213 C CA . VAL A 1 161 ? 16.970 7.244 -1.342 1.00 97.19 161 VAL A CA 1
ATOM 1214 C C . VAL A 1 161 ? 17.460 6.163 -0.375 1.00 97.19 161 VAL A C 1
ATOM 1216 O O . VAL A 1 161 ? 16.703 5.750 0.501 1.00 97.19 161 VAL A O 1
ATOM 1219 N N . ALA A 1 162 ? 18.732 5.748 -0.446 1.00 96.25 162 ALA A N 1
ATOM 1220 C CA . ALA A 1 162 ? 19.309 4.835 0.546 1.00 96.25 162 ALA A CA 1
ATOM 1221 C C . ALA A 1 162 ? 19.282 5.429 1.968 1.00 96.25 162 ALA A C 1
ATOM 1223 O O . ALA A 1 162 ? 18.927 4.744 2.929 1.00 96.25 162 ALA A O 1
ATOM 1224 N N . HIS A 1 163 ? 19.658 6.704 2.111 1.00 95.50 163 HIS A N 1
ATOM 1225 C CA . HIS A 1 163 ? 19.586 7.418 3.387 1.00 95.50 163 HIS A CA 1
ATOM 1226 C C . HIS A 1 163 ? 18.141 7.517 3.894 1.00 95.50 163 HIS A C 1
ATOM 1228 O O . HIS A 1 163 ? 17.862 7.251 5.065 1.00 95.50 163 HIS A O 1
ATOM 1234 N N . ASP A 1 164 ? 17.214 7.876 3.015 1.00 95.38 164 ASP A N 1
ATOM 1235 C CA . ASP A 1 164 ? 15.819 8.100 3.371 1.00 95.38 164 ASP A CA 1
ATOM 1236 C C . ASP A 1 164 ? 15.099 6.822 3.763 1.00 95.38 164 ASP A C 1
ATOM 1238 O O . ASP A 1 164 ? 14.375 6.807 4.764 1.00 95.38 164 ASP A O 1
ATOM 1242 N N . ALA A 1 165 ? 15.363 5.736 3.035 1.00 93.44 165 ALA A N 1
ATOM 1243 C CA . ALA A 1 165 ? 14.899 4.408 3.392 1.00 93.44 165 ALA A CA 1
ATOM 1244 C C . ALA A 1 165 ? 15.324 4.053 4.818 1.00 93.44 165 ALA A C 1
ATOM 1246 O O . ALA A 1 165 ? 14.499 3.636 5.634 1.00 93.44 165 ALA A O 1
ATOM 1247 N N . ALA A 1 166 ? 16.577 4.358 5.175 1.00 91.12 166 ALA A N 1
ATOM 1248 C CA . ALA A 1 166 ? 17.063 4.112 6.522 1.00 91.12 166 ALA A CA 1
ATOM 1249 C C . ALA A 1 166 ? 16.311 4.908 7.599 1.00 91.12 166 ALA A C 1
ATOM 1251 O O . ALA A 1 166 ? 16.070 4.415 8.706 1.00 91.12 166 ALA A O 1
ATOM 1252 N N . MET A 1 167 ? 15.932 6.149 7.295 1.00 91.31 167 MET A N 1
ATOM 1253 C CA . MET A 1 167 ? 15.190 7.003 8.223 1.00 91.31 167 MET A CA 1
ATOM 1254 C C . MET A 1 167 ? 13.732 6.570 8.394 1.00 91.31 167 MET A C 1
ATOM 1256 O O . MET A 1 167 ? 13.195 6.689 9.499 1.00 91.31 167 MET A O 1
ATOM 1260 N N . ILE A 1 168 ? 13.112 6.033 7.344 1.00 90.06 168 ILE A N 1
ATOM 1261 C CA . ILE A 1 168 ? 11.750 5.481 7.370 1.00 90.06 168 ILE A CA 1
ATOM 1262 C C . ILE A 1 168 ? 11.718 4.154 8.141 1.00 90.06 168 ILE A C 1
ATOM 1264 O O . ILE A 1 168 ? 10.938 3.995 9.086 1.00 90.06 168 ILE A O 1
ATOM 1268 N N . GLU A 1 169 ? 12.596 3.213 7.797 1.00 87.50 169 GLU A N 1
ATOM 1269 C CA . GLU A 1 169 ? 12.619 1.862 8.379 1.00 87.50 169 GLU A CA 1
ATOM 1270 C C . GLU A 1 169 ? 12.938 1.849 9.868 1.00 87.50 169 GLU A C 1
ATOM 1272 O O . GLU A 1 169 ? 12.416 1.013 10.607 1.00 87.50 169 GLU A O 1
ATOM 1277 N N . LYS A 1 170 ? 13.725 2.822 10.340 1.00 83.69 170 LYS A N 1
ATOM 1278 C CA . LYS A 1 170 ? 13.994 3.030 11.768 1.00 83.69 170 LYS A CA 1
ATOM 1279 C C . LYS A 1 170 ? 12.716 3.051 12.619 1.00 83.69 170 LYS A C 1
ATOM 1281 O O . LYS A 1 170 ? 12.767 2.691 13.795 1.00 83.69 170 LYS A O 1
ATOM 1286 N N . TRP A 1 171 ? 11.587 3.469 12.047 1.00 78.75 171 TRP A N 1
ATOM 1287 C CA . TRP A 1 171 ? 10.297 3.571 12.733 1.00 78.75 171 TRP A CA 1
ATOM 1288 C C . TRP A 1 171 ? 9.276 2.502 12.321 1.00 78.75 171 TRP A C 1
ATOM 1290 O O . TRP A 1 171 ? 8.115 2.588 12.721 1.00 78.75 171 TRP A O 1
ATOM 1300 N N . GLY A 1 172 ? 9.705 1.472 11.585 1.00 75.06 172 GLY A N 1
ATOM 1301 C CA . GLY A 1 172 ? 8.881 0.315 11.222 1.00 75.06 172 GLY A CA 1
ATOM 1302 C C . GLY A 1 172 ? 8.048 0.477 9.948 1.00 75.06 172 GLY A C 1
ATOM 1303 O O . GLY A 1 172 ? 7.124 -0.313 9.738 1.00 75.06 172 GLY A O 1
ATOM 1304 N N . GLY A 1 173 ? 8.353 1.480 9.118 1.00 84.12 173 GLY A N 1
ATOM 1305 C CA . GLY A 1 173 ? 7.739 1.656 7.801 1.00 84.12 173 GLY A CA 1
ATOM 1306 C C . GLY A 1 173 ? 8.259 0.642 6.781 1.00 84.12 173 GLY A C 1
ATOM 1307 O O . GLY A 1 173 ? 9.456 0.366 6.735 1.00 84.12 173 GLY A O 1
ATOM 1308 N N . GLY A 1 174 ? 7.359 0.089 5.970 1.00 92.38 174 GLY A N 1
ATOM 1309 C CA . GLY A 1 174 ? 7.699 -0.729 4.808 1.00 92.38 174 GLY A CA 1
ATOM 1310 C C . GLY A 1 174 ? 7.760 0.117 3.535 1.00 92.38 174 GLY A C 1
ATOM 1311 O O . GLY A 1 174 ? 6.930 1.012 3.366 1.00 92.38 174 GLY A O 1
ATOM 1312 N N . ILE A 1 175 ? 8.716 -0.162 2.645 1.00 95.88 175 ILE A N 1
ATOM 1313 C CA . ILE A 1 175 ? 9.047 0.730 1.521 1.00 95.88 175 ILE A CA 1
ATOM 1314 C C . ILE A 1 175 ? 8.949 0.023 0.173 1.00 95.88 175 ILE A C 1
ATOM 1316 O O . ILE A 1 175 ? 9.503 -1.052 -0.025 1.00 95.88 175 ILE A O 1
ATOM 1320 N N . GLY A 1 176 ? 8.271 0.659 -0.771 1.00 97.81 176 GLY A N 1
ATOM 1321 C CA . GLY A 1 176 ? 8.335 0.337 -2.186 1.00 97.81 176 GLY A CA 1
ATOM 1322 C C . GLY A 1 176 ? 9.356 1.167 -2.940 1.00 97.81 176 GLY A C 1
ATOM 1323 O O . GLY A 1 176 ? 9.393 2.385 -2.771 1.00 97.81 176 GLY A O 1
ATOM 1324 N N . PHE A 1 177 ? 10.107 0.523 -3.828 1.00 97.94 177 PHE A N 1
ATOM 1325 C CA . PHE A 1 177 ? 11.052 1.157 -4.740 1.00 97.94 177 PHE A CA 1
ATOM 1326 C C . PHE A 1 177 ? 10.679 0.828 -6.193 1.00 97.94 177 PHE A C 1
ATOM 1328 O O . PHE A 1 177 ? 10.510 -0.340 -6.564 1.00 97.94 177 PHE A O 1
ATOM 1335 N N . GLY A 1 178 ? 10.507 1.861 -7.014 1.00 96.56 178 GLY A N 1
ATOM 1336 C CA . GLY A 1 178 ? 10.359 1.746 -8.460 1.00 96.56 178 GLY A CA 1
ATOM 1337 C C . GLY A 1 178 ? 11.729 1.813 -9.121 1.00 96.56 178 GLY A C 1
ATOM 1338 O O . GLY A 1 178 ? 12.464 2.774 -8.913 1.00 96.56 178 GLY A O 1
ATOM 1339 N N . PHE A 1 179 ? 12.083 0.796 -9.907 1.00 97.88 179 PHE A N 1
ATOM 1340 C CA . PHE A 1 179 ? 13.412 0.699 -10.525 1.00 97.88 179 PHE A CA 1
ATOM 1341 C C . PHE A 1 179 ? 13.398 0.860 -12.048 1.00 97.88 179 PHE A C 1
ATOM 1343 O O . PHE A 1 179 ? 14.457 0.916 -12.664 1.00 97.88 179 PHE A O 1
ATOM 1350 N N . SER A 1 180 ? 12.214 0.965 -12.656 1.00 96.62 180 SER A N 1
ATOM 1351 C CA . SER A 1 180 ? 12.016 0.962 -14.112 1.00 96.62 180 SER A CA 1
ATOM 1352 C C . SER A 1 180 ? 12.673 2.128 -14.861 1.00 96.62 180 SER A C 1
ATOM 1354 O O . SER A 1 180 ? 12.855 2.023 -16.070 1.00 96.62 180 SER A O 1
ATOM 1356 N N . ASN A 1 181 ? 13.019 3.220 -14.172 1.00 94.38 181 ASN A N 1
ATOM 1357 C CA . ASN A 1 181 ? 13.686 4.377 -14.778 1.00 94.38 181 ASN A CA 1
ATOM 1358 C C . ASN A 1 181 ? 15.217 4.291 -14.731 1.00 94.38 181 ASN A C 1
ATOM 1360 O O . ASN A 1 181 ? 15.883 5.059 -15.422 1.00 94.38 181 ASN A O 1
ATOM 1364 N N . LEU A 1 182 ? 15.782 3.387 -13.927 1.00 95.94 182 LEU A N 1
ATOM 1365 C CA . LEU A 1 182 ? 17.230 3.226 -13.848 1.00 95.94 182 LEU A CA 1
ATOM 1366 C C . LEU A 1 182 ? 17.749 2.604 -15.141 1.00 95.94 182 LEU A C 1
ATOM 1368 O O . LEU A 1 182 ? 17.181 1.637 -15.641 1.00 95.94 182 LEU A O 1
ATOM 1372 N N . ARG A 1 183 ? 18.854 3.125 -15.676 1.00 95.81 183 ARG A N 1
ATOM 1373 C CA . ARG A 1 183 ? 19.468 2.557 -16.882 1.00 95.81 183 ARG A CA 1
ATOM 1374 C C . ARG A 1 183 ? 19.955 1.119 -16.632 1.00 95.81 183 ARG A C 1
ATOM 1376 O O . ARG A 1 183 ? 20.374 0.795 -15.512 1.00 95.81 183 ARG A O 1
ATOM 1383 N N . PRO A 1 184 ? 19.955 0.251 -17.660 1.00 97.00 184 PRO A N 1
ATOM 1384 C CA . PRO A 1 184 ? 20.302 -1.150 -17.485 1.00 97.00 184 PRO A CA 1
ATOM 1385 C C . PRO A 1 184 ? 21.782 -1.329 -17.157 1.00 97.00 184 PRO A C 1
ATOM 1387 O O . PRO A 1 184 ? 22.635 -0.466 -17.401 1.00 97.00 184 PRO A O 1
ATOM 1390 N N . LYS A 1 185 ? 22.112 -2.492 -16.612 1.00 96.25 185 LYS A N 1
ATOM 1391 C CA . LYS A 1 185 ? 23.486 -2.888 -16.331 1.00 96.25 185 LYS A CA 1
ATOM 1392 C C . LYS A 1 185 ? 24.343 -2.809 -17.596 1.00 96.25 185 LYS A C 1
ATOM 1394 O O . LYS A 1 185 ? 23.940 -3.210 -18.682 1.00 96.25 185 LYS A O 1
ATOM 1399 N N . ASN A 1 186 ? 25.582 -2.357 -17.429 1.00 93.38 186 ASN A N 1
ATOM 1400 C CA . ASN A 1 186 ? 26.550 -2.116 -18.502 1.00 93.38 186 ASN A CA 1
ATOM 1401 C C . ASN A 1 186 ? 26.224 -0.962 -19.454 1.00 93.38 186 ASN A C 1
ATOM 1403 O O . ASN A 1 186 ? 26.994 -0.742 -20.390 1.00 93.38 186 ASN A O 1
ATOM 1407 N N . ASP A 1 187 ? 25.161 -0.197 -19.208 1.00 93.25 187 ASP A 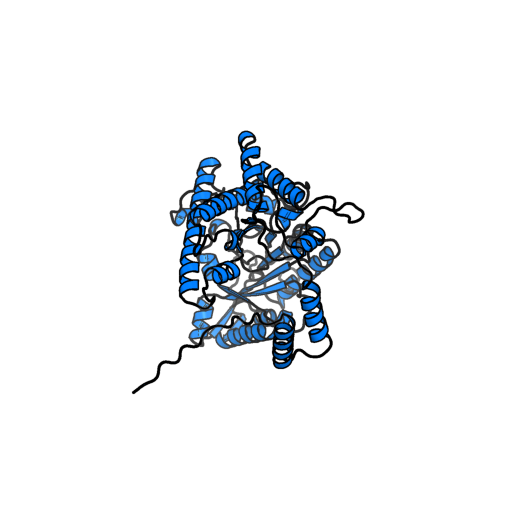N 1
ATOM 1408 C CA . ASP A 1 187 ? 24.902 0.997 -19.999 1.00 93.25 187 ASP A CA 1
ATOM 1409 C C . ASP A 1 187 ? 25.981 2.067 -19.778 1.00 93.25 187 ASP A C 1
ATOM 1411 O O . ASP A 1 187 ? 26.550 2.192 -18.688 1.00 93.25 187 ASP A O 1
ATOM 1415 N N . ALA A 1 188 ? 26.296 2.834 -20.819 1.00 86.44 188 ALA A N 1
ATOM 1416 C CA . ALA A 1 188 ? 27.408 3.777 -20.777 1.00 86.44 188 ALA A CA 1
ATOM 1417 C C . ALA A 1 188 ? 27.119 4.970 -19.845 1.00 86.44 188 ALA A C 1
ATOM 1419 O O . ALA A 1 188 ? 26.051 5.585 -19.897 1.00 86.44 188 ALA A O 1
ATOM 1420 N N . ILE A 1 189 ? 28.107 5.353 -19.029 1.00 84.06 189 ILE A N 1
ATOM 1421 C CA . ILE A 1 189 ? 28.064 6.566 -18.203 1.00 84.06 189 ILE A CA 1
ATOM 1422 C C . ILE A 1 189 ? 28.992 7.614 -18.814 1.00 84.06 189 ILE A C 1
ATOM 1424 O O . ILE A 1 189 ? 30.219 7.535 -18.701 1.00 84.06 189 ILE A O 1
ATOM 1428 N N . ARG A 1 190 ? 28.406 8.644 -19.432 1.00 79.56 190 ARG A N 1
ATOM 1429 C CA . ARG A 1 190 ? 29.148 9.686 -20.160 1.00 79.56 190 ARG A CA 1
ATOM 1430 C C . ARG A 1 190 ? 30.136 10.470 -19.289 1.00 79.56 190 ARG A C 1
ATOM 1432 O O . ARG A 1 190 ? 31.195 10.860 -19.770 1.00 79.56 190 ARG A O 1
ATOM 1439 N N . THR A 1 191 ? 29.811 10.707 -18.020 1.00 78.69 191 THR A N 1
ATOM 1440 C CA . THR A 1 191 ? 30.614 11.548 -17.114 1.00 78.69 191 THR A CA 1
ATOM 1441 C C . THR A 1 191 ? 31.865 10.843 -16.591 1.00 78.69 191 THR A C 1
ATOM 1443 O O . THR A 1 191 ? 32.938 11.444 -16.541 1.00 78.69 191 THR A O 1
ATOM 1446 N N . THR A 1 192 ? 31.756 9.565 -16.222 1.00 78.38 192 THR A N 1
ATOM 1447 C CA . THR A 1 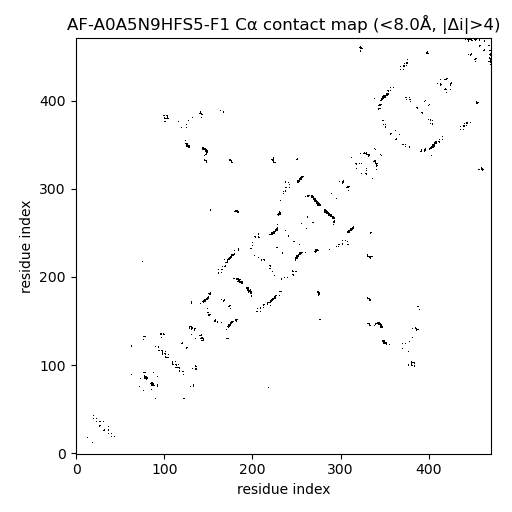192 ? 32.855 8.783 -15.631 1.00 78.38 192 THR A CA 1
ATOM 1448 C C . THR A 1 192 ? 33.559 7.872 -16.633 1.00 78.38 192 THR A C 1
ATOM 1450 O O . THR A 1 192 ? 34.623 7.346 -16.314 1.00 78.38 192 THR A O 1
ATOM 1453 N N . HIS A 1 193 ? 33.010 7.716 -17.845 1.00 77.75 193 HIS A N 1
ATOM 1454 C CA . HIS A 1 193 ? 33.455 6.754 -18.865 1.00 77.75 193 HIS A CA 1
ATOM 1455 C C . HIS A 1 193 ? 33.407 5.293 -18.377 1.00 77.75 193 HIS A C 1
ATOM 1457 O O . HIS A 1 193 ? 34.123 4.434 -18.895 1.00 77.75 193 HIS A O 1
ATOM 1463 N N . GLY A 1 194 ? 32.591 5.030 -17.352 1.00 85.94 194 GLY A N 1
ATOM 1464 C CA . GLY A 1 194 ? 32.319 3.704 -16.812 1.00 85.94 194 GLY A CA 1
ATOM 1465 C C . GLY A 1 194 ? 30.983 3.141 -17.292 1.00 85.94 194 GLY A C 1
ATOM 1466 O O . GLY A 1 194 ? 30.324 3.702 -18.167 1.00 85.94 194 GLY A O 1
ATOM 1467 N N . ASN A 1 195 ? 30.586 2.042 -16.659 1.00 90.06 195 ASN A N 1
ATOM 1468 C CA . ASN A 1 195 ? 29.371 1.297 -16.956 1.00 90.06 195 ASN A CA 1
ATOM 1469 C C . ASN A 1 195 ? 28.412 1.346 -15.763 1.00 90.06 195 ASN A C 1
ATOM 1471 O O . ASN A 1 195 ? 28.851 1.275 -14.612 1.00 90.06 195 ASN A O 1
ATOM 1475 N N . ALA A 1 196 ? 27.114 1.419 -16.040 1.00 92.62 196 ALA A N 1
ATOM 1476 C CA . ALA A 1 196 ? 26.066 1.368 -15.034 1.00 92.62 196 ALA A CA 1
ATOM 1477 C C . ALA A 1 196 ? 26.002 0.005 -14.337 1.00 92.62 196 ALA A C 1
ATOM 1479 O O . ALA A 1 196 ? 26.250 -1.043 -14.941 1.00 92.62 196 ALA A O 1
ATOM 1480 N N . CYS A 1 197 ? 25.650 0.019 -13.051 1.00 93.50 197 CYS A N 1
ATOM 1481 C CA . CYS A 1 197 ? 25.493 -1.193 -12.250 1.00 93.50 197 CYS A CA 1
ATOM 1482 C C . CYS A 1 197 ? 24.137 -1.891 -12.466 1.00 93.50 197 CYS A C 1
ATOM 1484 O O . CYS A 1 197 ? 24.040 -3.093 -12.214 1.00 93.50 197 CYS A O 1
ATOM 1486 N N . GLY A 1 198 ? 23.138 -1.158 -12.969 1.00 96.81 198 GLY A N 1
ATOM 1487 C CA . GLY A 1 198 ? 21.771 -1.626 -13.186 1.00 96.81 198 GLY A CA 1
ATOM 1488 C C . GLY A 1 198 ? 20.913 -1.659 -11.908 1.00 96.81 198 GLY A C 1
ATOM 1489 O O . GLY A 1 198 ? 21.443 -1.618 -10.790 1.00 96.81 198 GLY A O 1
ATOM 1490 N N . PRO A 1 199 ? 19.582 -1.771 -12.051 1.00 97.75 199 PRO A N 1
ATOM 1491 C CA . PRO A 1 199 ? 18.617 -1.734 -10.951 1.00 97.75 199 PRO A CA 1
ATOM 1492 C C . PRO A 1 199 ? 18.855 -2.786 -9.861 1.00 97.75 199 PRO A C 1
ATOM 1494 O O . PRO A 1 199 ? 18.760 -2.478 -8.676 1.00 97.75 199 PRO A O 1
ATOM 1497 N N . ILE A 1 200 ? 19.250 -4.012 -10.219 1.00 97.50 200 ILE A N 1
ATOM 1498 C CA . ILE A 1 200 ? 19.446 -5.105 -9.245 1.00 97.50 200 ILE A CA 1
ATOM 1499 C C . ILE A 1 200 ? 20.607 -4.803 -8.283 1.00 97.50 200 ILE A C 1
ATOM 1501 O O . ILE A 1 200 ? 20.568 -5.171 -7.109 1.00 97.50 200 ILE A O 1
ATOM 1505 N N . ALA A 1 201 ? 21.649 -4.104 -8.741 1.00 96.75 201 ALA A N 1
ATOM 1506 C CA . ALA A 1 201 ? 22.739 -3.687 -7.862 1.00 96.75 201 ALA A CA 1
ATOM 1507 C C . ALA A 1 201 ? 22.283 -2.614 -6.859 1.00 96.75 201 ALA A C 1
ATOM 1509 O O . ALA A 1 201 ? 22.699 -2.644 -5.699 1.00 96.75 201 ALA A O 1
ATOM 1510 N N . VAL A 1 202 ? 21.397 -1.707 -7.283 1.00 97.69 202 VAL A N 1
ATOM 1511 C CA . VAL A 1 202 ? 20.775 -0.704 -6.405 1.00 97.69 202 VAL A CA 1
ATOM 1512 C C . VAL A 1 202 ? 19.844 -1.371 -5.387 1.00 97.69 202 VAL A C 1
ATOM 1514 O O . VAL A 1 202 ? 19.920 -1.058 -4.201 1.00 97.69 202 VAL A O 1
ATOM 1517 N N . MET A 1 203 ? 19.060 -2.375 -5.794 1.00 97.25 203 MET A N 1
ATOM 1518 C CA . MET A 1 203 ? 18.259 -3.191 -4.868 1.00 97.25 203 MET A CA 1
ATOM 1519 C C . MET A 1 203 ? 19.121 -3.820 -3.768 1.00 97.25 203 MET A C 1
ATOM 1521 O O . MET A 1 203 ? 18.779 -3.752 -2.589 1.00 97.25 203 MET A O 1
ATOM 1525 N N . LYS A 1 204 ? 20.278 -4.388 -4.131 1.00 95.88 204 LYS A N 1
ATOM 1526 C CA . LYS A 1 204 ? 21.214 -4.980 -3.161 1.00 95.88 204 LYS A CA 1
ATOM 1527 C C . LYS A 1 204 ? 21.785 -3.952 -2.188 1.00 95.88 204 LYS A C 1
ATOM 1529 O O . LYS A 1 204 ? 21.966 -4.271 -1.014 1.00 95.88 204 LYS A O 1
ATOM 1534 N N . LEU A 1 205 ? 22.043 -2.726 -2.648 1.00 95.56 205 LEU A N 1
ATOM 1535 C CA . LEU A 1 205 ? 22.432 -1.621 -1.772 1.00 95.56 205 LEU A CA 1
ATOM 1536 C C . LEU A 1 205 ? 21.328 -1.322 -0.747 1.00 95.56 205 LEU A C 1
ATOM 1538 O O . LEU A 1 205 ? 21.615 -1.266 0.447 1.00 95.56 205 LEU A O 1
ATOM 1542 N N . TYR A 1 206 ? 20.078 -1.168 -1.189 1.00 95.50 206 TYR A N 1
ATOM 1543 C CA . TYR A 1 206 ? 18.954 -0.851 -0.297 1.00 95.50 206 TYR A CA 1
ATOM 1544 C C . TYR A 1 206 ? 18.652 -1.987 0.680 1.00 95.50 206 TYR A C 1
ATOM 1546 O O . TYR A 1 206 ? 18.442 -1.736 1.867 1.00 95.50 206 TYR A O 1
ATOM 1554 N N . SER A 1 207 ? 18.742 -3.239 0.226 1.00 92.75 207 SER A N 1
ATOM 1555 C CA . SER A 1 207 ? 18.639 -4.408 1.102 1.00 92.75 207 SER A CA 1
ATOM 1556 C C . SER A 1 207 ? 19.701 -4.385 2.204 1.00 92.75 207 SER A C 1
ATOM 1558 O O . SER A 1 207 ? 19.385 -4.510 3.391 1.00 92.75 207 SER A O 1
ATOM 1560 N N . ALA A 1 208 ? 20.965 -4.144 1.836 1.00 91.88 208 ALA A N 1
ATOM 1561 C CA . ALA A 1 208 ? 22.058 -4.078 2.798 1.00 91.88 208 ALA A CA 1
ATOM 1562 C C . ALA A 1 208 ? 21.845 -2.963 3.834 1.00 91.88 208 ALA A C 1
ATOM 1564 O O . ALA A 1 208 ? 22.118 -3.173 5.017 1.00 91.88 208 ALA A O 1
ATOM 1565 N N . VAL A 1 209 ? 21.319 -1.806 3.422 1.00 90.31 209 VAL A N 1
ATOM 1566 C CA . VAL A 1 209 ? 20.948 -0.721 4.343 1.00 90.31 209 VAL A CA 1
ATOM 1567 C C . VAL A 1 209 ? 19.876 -1.189 5.331 1.00 90.31 209 VAL A C 1
ATOM 1569 O O . VAL A 1 209 ? 20.098 -1.101 6.542 1.00 90.31 209 VAL A O 1
ATOM 1572 N N . GLY A 1 210 ? 18.768 -1.763 4.859 1.00 86.12 210 GLY A N 1
ATOM 1573 C CA . GLY A 1 210 ? 17.682 -2.220 5.737 1.00 86.12 210 GLY A CA 1
ATOM 1574 C C . GLY A 1 210 ? 18.104 -3.319 6.720 1.00 86.12 210 GLY A C 1
ATOM 1575 O O . GLY A 1 210 ? 17.743 -3.306 7.906 1.00 86.12 210 GLY A O 1
ATOM 1576 N N . ALA A 1 211 ? 18.978 -4.227 6.279 1.00 83.88 211 ALA A N 1
ATOM 1577 C CA . ALA A 1 211 ? 19.546 -5.270 7.130 1.00 83.88 211 ALA A CA 1
ATOM 1578 C C . ALA A 1 211 ? 20.339 -4.703 8.326 1.00 83.88 211 ALA A C 1
ATOM 1580 O O . ALA A 1 211 ? 20.319 -5.291 9.411 1.00 83.88 211 ALA A O 1
ATOM 1581 N N . THR A 1 212 ? 21.001 -3.546 8.178 1.00 81.88 212 THR A N 1
ATOM 1582 C CA . THR A 1 212 ? 21.757 -2.923 9.285 1.00 81.88 212 THR A CA 1
ATOM 1583 C C . THR A 1 212 ? 20.866 -2.317 10.372 1.00 81.88 212 THR A C 1
ATOM 1585 O O . THR A 1 212 ? 21.237 -2.331 11.545 1.00 81.88 212 THR A O 1
ATOM 1588 N N . LEU A 1 213 ? 19.677 -1.826 10.020 1.00 77.38 213 LEU A N 1
ATOM 1589 C CA . LEU A 1 213 ? 18.756 -1.149 10.951 1.00 77.38 213 LEU A CA 1
ATOM 1590 C C . LEU A 1 213 ? 17.952 -2.127 11.797 1.00 77.38 213 LEU A C 1
ATOM 1592 O O . LEU A 1 213 ? 17.609 -1.864 12.951 1.00 77.38 213 LEU A O 1
ATOM 1596 N N . THR A 1 214 ? 17.698 -3.292 11.219 1.00 61.22 214 THR A N 1
ATOM 1597 C CA . THR A 1 214 ? 16.904 -4.362 11.807 1.00 61.22 214 THR A CA 1
ATOM 1598 C C . THR A 1 214 ? 17.486 -4.894 13.129 1.00 61.22 214 THR A C 1
ATOM 1600 O O . THR A 1 214 ? 16.769 -5.473 13.939 1.00 61.22 214 THR A O 1
ATOM 1603 N N . GLN A 1 215 ? 18.761 -4.616 13.425 1.00 48.94 215 GLN A N 1
ATOM 1604 C CA . GLN A 1 215 ? 19.410 -4.970 14.695 1.00 48.94 215 GLN A CA 1
ATOM 1605 C C . GLN A 1 215 ? 18.919 -4.157 15.916 1.00 48.94 215 GLN A C 1
ATOM 1607 O O . GLN A 1 215 ? 19.343 -4.442 17.035 1.00 48.94 215 GLN A O 1
ATOM 1612 N N . GLY A 1 216 ? 18.023 -3.175 15.737 1.00 49.03 216 GLY A N 1
ATOM 1613 C CA . GLY A 1 216 ? 17.438 -2.385 16.832 1.00 49.03 216 GLY A CA 1
ATOM 1614 C C . GLY A 1 216 ? 15.971 -1.970 16.652 1.00 49.03 216 GLY A C 1
ATOM 1615 O O . GLY A 1 216 ? 15.464 -1.200 17.467 1.00 49.03 216 GLY A O 1
ATOM 1616 N N . ALA A 1 217 ? 15.293 -2.448 15.605 1.00 55.34 217 ALA A N 1
ATOM 1617 C CA . ALA A 1 217 ? 13.892 -2.134 15.320 1.00 55.34 217 ALA A CA 1
ATOM 1618 C C . ALA A 1 217 ? 12.948 -3.240 15.829 1.00 55.34 217 ALA A C 1
ATOM 1620 O O . ALA A 1 217 ? 13.328 -4.404 15.930 1.00 55.34 217 ALA A O 1
ATOM 1621 N N . PHE A 1 218 ? 11.687 -2.896 16.117 1.00 59.69 218 PHE A N 1
ATOM 1622 C CA . PHE A 1 218 ? 10.673 -3.877 16.542 1.00 59.69 218 PHE A CA 1
ATOM 1623 C C . PHE A 1 218 ? 10.195 -4.797 15.395 1.00 59.69 218 PHE A C 1
ATOM 1625 O O . PHE A 1 218 ? 9.503 -5.788 15.642 1.00 59.69 218 PHE A O 1
ATOM 1632 N N . ARG A 1 219 ? 10.543 -4.471 14.140 1.00 66.50 219 ARG A N 1
ATOM 1633 C CA . ARG A 1 219 ? 10.190 -5.208 12.918 1.00 66.50 219 ARG A CA 1
ATOM 1634 C C . ARG A 1 219 ? 11.370 -5.201 11.935 1.00 66.50 219 ARG A C 1
ATOM 1636 O O . ARG A 1 219 ? 12.081 -4.206 11.850 1.00 66.50 219 ARG A O 1
ATOM 1643 N N . LEU A 1 220 ? 11.549 -6.302 11.198 1.00 68.75 220 LEU A N 1
ATOM 1644 C CA . LEU A 1 220 ? 12.467 -6.386 10.052 1.00 68.75 220 LEU A CA 1
ATOM 1645 C C . LEU A 1 220 ? 12.015 -5.407 8.949 1.00 68.75 220 LEU A C 1
ATOM 1647 O O . LEU A 1 220 ? 10.808 -5.284 8.711 1.00 68.75 220 LEU A O 1
ATOM 1651 N N . GLY A 1 221 ? 12.960 -4.747 8.273 1.00 74.44 221 GLY A N 1
ATOM 1652 C CA . GLY A 1 221 ? 12.660 -3.933 7.089 1.00 74.44 221 GLY A CA 1
ATOM 1653 C C . GLY A 1 221 ? 12.003 -4.785 5.998 1.00 74.44 221 GLY A C 1
ATOM 1654 O O . GLY A 1 221 ? 12.455 -5.897 5.733 1.00 74.44 221 GLY A O 1
ATOM 1655 N N . ALA A 1 222 ? 10.916 -4.290 5.408 1.00 90.38 222 ALA A N 1
ATOM 1656 C CA . ALA A 1 222 ? 10.186 -4.964 4.335 1.00 90.38 222 ALA A CA 1
ATOM 1657 C C . ALA A 1 222 ? 10.182 -4.069 3.100 1.00 90.38 222 ALA A C 1
ATOM 1659 O O . ALA A 1 222 ? 9.792 -2.900 3.195 1.00 90.38 222 ALA A O 1
ATOM 1660 N N . HIS A 1 223 ? 10.604 -4.619 1.964 1.00 95.75 223 HIS A N 1
ATOM 1661 C CA . HIS A 1 223 ? 10.784 -3.890 0.715 1.00 95.75 223 HIS A CA 1
ATOM 1662 C C . HIS A 1 223 ? 9.928 -4.470 -0.413 1.00 95.75 223 HIS A C 1
ATOM 1664 O O . HIS A 1 223 ? 9.687 -5.674 -0.462 1.00 95.75 223 HIS A O 1
ATOM 1670 N N . MET A 1 224 ? 9.497 -3.615 -1.338 1.00 97.81 224 MET A N 1
ATOM 1671 C CA . MET A 1 224 ? 8.996 -4.001 -2.661 1.00 97.81 224 MET A CA 1
ATOM 1672 C C . MET A 1 224 ? 9.943 -3.451 -3.722 1.00 97.81 224 MET A C 1
ATOM 1674 O O . MET A 1 224 ? 10.303 -2.276 -3.680 1.00 97.81 224 MET A O 1
ATOM 1678 N N . GLY A 1 225 ? 10.324 -4.286 -4.683 1.00 98.00 225 GLY A N 1
ATOM 1679 C CA . GLY A 1 225 ? 11.039 -3.875 -5.884 1.00 98.00 225 GLY A CA 1
ATOM 1680 C C . GLY A 1 225 ? 10.215 -4.200 -7.116 1.00 98.00 225 GLY A C 1
ATOM 1681 O O . GLY A 1 225 ? 9.751 -5.329 -7.266 1.00 98.00 225 GLY A O 1
ATOM 1682 N N . GLN A 1 226 ? 10.036 -3.224 -8.000 1.00 98.25 226 GLN A N 1
ATOM 1683 C CA . GLN A 1 226 ? 9.288 -3.429 -9.238 1.00 98.25 226 GLN A CA 1
ATOM 1684 C C . GLN A 1 226 ? 10.066 -2.974 -10.462 1.00 98.25 226 GLN A C 1
ATOM 1686 O O . GLN A 1 226 ? 10.750 -1.946 -10.426 1.00 98.25 226 GLN A O 1
ATOM 1691 N N . LEU A 1 227 ? 9.932 -3.746 -11.542 1.00 98.56 227 LEU A N 1
ATOM 1692 C CA . LEU A 1 227 ? 10.588 -3.492 -12.818 1.00 98.56 227 LEU A CA 1
ATOM 1693 C C . LEU A 1 227 ? 9.628 -3.750 -13.984 1.00 98.56 227 LEU A C 1
ATOM 1695 O O . LEU A 1 227 ? 8.892 -4.737 -13.978 1.00 98.56 227 LEU A O 1
ATOM 1699 N N . LEU A 1 228 ? 9.628 -2.853 -14.969 1.00 98.19 228 LEU A N 1
ATOM 1700 C CA . LEU A 1 228 ? 8.774 -2.929 -16.155 1.00 98.19 228 LEU A CA 1
ATOM 1701 C C . LEU A 1 228 ? 9.121 -4.122 -17.049 1.00 98.19 228 LEU A C 1
ATOM 1703 O O . LEU A 1 228 ? 10.296 -4.415 -17.263 1.00 98.19 228 LEU A O 1
ATOM 1707 N N . ASP A 1 229 ? 8.095 -4.770 -17.605 1.00 98.44 229 ASP A N 1
ATOM 1708 C CA . ASP A 1 229 ? 8.210 -5.915 -18.522 1.00 98.44 229 ASP A CA 1
ATOM 1709 C C . ASP A 1 229 ? 9.143 -5.669 -19.727 1.00 98.44 229 ASP A C 1
ATOM 1711 O O . ASP A 1 229 ? 9.755 -6.599 -20.249 1.00 98.44 229 ASP A O 1
ATOM 1715 N N . SER A 1 230 ? 9.285 -4.415 -20.159 1.00 98.12 230 SER A N 1
ATOM 1716 C CA . SER A 1 230 ? 10.129 -3.995 -21.274 1.00 98.12 230 SER A CA 1
ATOM 1717 C C . SER A 1 230 ? 11.524 -3.549 -20.838 1.00 98.12 230 SER A C 1
ATOM 1719 O O . SER A 1 230 ? 12.275 -3.036 -21.662 1.00 98.12 230 SER A O 1
ATOM 1721 N N . HIS A 1 231 ? 11.890 -3.652 -19.561 1.00 98.38 231 HIS A N 1
ATOM 1722 C CA . HIS A 1 231 ? 13.209 -3.225 -19.102 1.00 98.38 231 HIS A CA 1
ATOM 1723 C C . HIS A 1 231 ? 14.303 -4.209 -19.579 1.00 98.38 231 HIS A C 1
ATOM 1725 O O . HIS A 1 231 ? 14.100 -5.418 -19.478 1.00 98.38 231 HIS A O 1
ATOM 1731 N N . PRO A 1 232 ? 15.489 -3.762 -20.044 1.00 98.31 232 PRO A N 1
ATOM 1732 C CA . PRO A 1 232 ? 16.514 -4.675 -20.570 1.00 98.31 232 PRO A CA 1
ATOM 1733 C C . PRO A 1 232 ? 17.040 -5.701 -19.557 1.00 98.31 232 PRO A C 1
ATOM 1735 O O . PRO A 1 232 ? 17.344 -6.828 -19.927 1.00 98.31 232 PRO A O 1
ATOM 1738 N N . ASP A 1 233 ? 17.060 -5.351 -18.270 1.00 98.50 233 ASP A N 1
ATOM 1739 C CA . ASP A 1 233 ? 17.467 -6.265 -17.190 1.00 98.50 233 ASP A CA 1
ATOM 1740 C C . ASP A 1 233 ? 16.320 -7.161 -16.662 1.00 98.50 233 ASP A C 1
ATOM 1742 O O . ASP A 1 233 ? 16.448 -7.749 -15.588 1.00 98.50 233 ASP A O 1
ATOM 1746 N N . ILE A 1 234 ? 15.179 -7.270 -17.360 1.00 98.56 234 ILE A N 1
ATOM 1747 C CA . ILE A 1 234 ? 13.990 -7.962 -16.827 1.00 98.56 234 ILE A CA 1
ATOM 1748 C C . ILE A 1 234 ? 14.214 -9.454 -16.544 1.00 98.56 234 ILE A C 1
ATOM 1750 O O . ILE A 1 234 ? 13.768 -9.947 -15.511 1.00 98.56 234 ILE A O 1
ATOM 1754 N N . ARG A 1 235 ? 14.955 -10.170 -17.399 1.00 98.00 235 ARG A N 1
ATOM 1755 C CA . ARG A 1 235 ? 15.280 -11.589 -17.165 1.00 98.00 235 ARG A CA 1
ATOM 1756 C C . ARG A 1 235 ? 16.162 -11.773 -15.929 1.00 98.00 235 ARG A C 1
ATOM 1758 O O . ARG A 1 235 ? 15.879 -12.617 -15.083 1.00 98.00 235 ARG A O 1
ATOM 1765 N N . ASP A 1 236 ? 17.189 -10.931 -15.785 1.00 97.56 236 ASP A N 1
ATOM 1766 C CA . ASP A 1 236 ? 18.048 -10.928 -14.595 1.00 97.56 236 ASP A CA 1
ATOM 1767 C C . ASP A 1 236 ? 17.228 -10.611 -13.331 1.00 97.56 236 ASP A C 1
ATOM 1769 O O . ASP A 1 236 ? 17.488 -11.178 -12.271 1.00 97.56 236 ASP A O 1
ATOM 1773 N N . PHE A 1 237 ? 16.224 -9.733 -13.434 1.00 98.31 237 PHE A N 1
ATOM 1774 C CA . PHE A 1 237 ? 15.338 -9.369 -12.329 1.00 98.31 237 PHE A CA 1
ATOM 1775 C C . PHE A 1 237 ? 14.407 -10.515 -11.921 1.00 98.31 237 PHE A C 1
ATOM 1777 O O . PHE A 1 237 ? 14.296 -10.792 -10.728 1.00 98.31 237 PHE A O 1
ATOM 1784 N N . ILE A 1 238 ? 13.796 -11.222 -12.879 1.00 98.12 238 ILE A N 1
ATOM 1785 C CA . ILE A 1 238 ? 12.946 -12.399 -12.613 1.00 98.12 238 ILE A CA 1
ATOM 1786 C C . ILE A 1 238 ? 13.708 -13.436 -11.786 1.00 98.12 238 ILE A C 1
ATOM 1788 O O . ILE A 1 238 ? 13.183 -13.958 -10.809 1.00 98.12 238 ILE A O 1
ATOM 1792 N N . HIS A 1 239 ? 14.973 -13.674 -12.128 1.00 96.75 239 HIS A N 1
ATOM 1793 C CA . HIS A 1 239 ? 15.804 -14.683 -11.476 1.00 96.75 239 HIS A CA 1
ATOM 1794 C C . HIS A 1 239 ? 16.668 -14.138 -10.329 1.00 96.75 239 HIS A C 1
ATOM 1796 O O . HIS A 1 239 ? 17.488 -14.877 -9.776 1.00 96.75 239 HIS A O 1
ATOM 1802 N N . CYS A 1 240 ? 16.512 -12.869 -9.928 1.00 95.38 240 CYS A N 1
ATOM 1803 C CA . CYS A 1 240 ? 17.441 -12.240 -8.982 1.00 95.38 240 CYS A CA 1
ATOM 1804 C C . CYS A 1 240 ? 17.392 -12.835 -7.566 1.00 95.38 240 CYS A C 1
ATOM 1806 O O . CYS A 1 240 ? 18.324 -12.607 -6.799 1.00 95.38 240 CYS A O 1
ATOM 1808 N N . LYS A 1 241 ? 16.350 -13.615 -7.237 1.00 93.12 241 LYS A N 1
ATOM 1809 C CA . LYS A 1 241 ? 16.176 -14.314 -5.951 1.00 93.12 241 LYS A CA 1
ATOM 1810 C C . LYS A 1 241 ? 16.365 -15.835 -6.023 1.00 93.12 241 LYS A C 1
ATOM 1812 O O . LYS A 1 241 ? 16.437 -16.468 -4.975 1.00 93.12 241 LYS A O 1
ATOM 1817 N N . ASP A 1 242 ? 16.507 -16.436 -7.209 1.00 89.12 242 ASP A N 1
ATOM 1818 C CA . ASP A 1 242 ? 16.544 -17.904 -7.378 1.00 89.12 242 ASP A CA 1
ATOM 1819 C C . ASP A 1 242 ? 17.705 -18.584 -6.623 1.00 89.12 242 ASP A C 1
ATOM 1821 O O . ASP A 1 242 ? 17.659 -19.777 -6.318 1.00 89.12 242 ASP A O 1
ATOM 1825 N N . SER A 1 243 ? 18.796 -17.862 -6.359 1.00 81.62 243 SER A N 1
ATOM 1826 C CA . SER A 1 243 ? 19.981 -18.374 -5.649 1.00 81.62 243 SER A CA 1
ATOM 1827 C C . SER A 1 243 ? 20.722 -17.277 -4.877 1.00 81.62 243 SER A C 1
ATOM 1829 O O . SER A 1 243 ? 21.935 -17.365 -4.678 1.00 81.62 243 SER A O 1
ATOM 1831 N N . ASP A 1 244 ? 20.010 -16.221 -4.479 1.00 81.19 244 ASP A N 1
ATOM 1832 C CA . ASP A 1 244 ? 20.592 -15.056 -3.817 1.00 81.19 244 ASP A CA 1
ATOM 1833 C C . ASP A 1 244 ? 19.803 -14.669 -2.562 1.00 81.19 244 ASP A C 1
ATOM 1835 O O . ASP A 1 244 ? 18.726 -14.075 -2.618 1.00 81.19 244 ASP A O 1
ATOM 1839 N N . ASP A 1 245 ? 20.392 -14.966 -1.407 1.00 84.94 245 ASP A N 1
ATOM 1840 C CA . ASP A 1 245 ? 19.819 -14.644 -0.101 1.00 84.94 245 ASP A CA 1
ATOM 1841 C C . ASP A 1 245 ? 19.982 -13.163 0.288 1.00 84.94 245 ASP A C 1
ATOM 1843 O O . ASP A 1 245 ? 19.470 -12.726 1.319 1.00 84.94 245 ASP A O 1
ATOM 1847 N N . THR A 1 246 ? 20.682 -12.354 -0.515 1.00 86.88 246 THR A N 1
ATOM 1848 C CA . THR A 1 246 ? 20.895 -10.931 -0.204 1.00 86.88 246 THR A CA 1
ATOM 1849 C C . THR A 1 246 ? 19.651 -10.074 -0.414 1.00 86.88 246 THR A C 1
ATOM 1851 O O . THR A 1 246 ? 19.642 -8.931 0.026 1.00 86.88 246 THR A O 1
ATOM 1854 N N . LEU A 1 247 ? 18.595 -10.601 -1.038 1.00 91.38 247 LEU A N 1
ATOM 1855 C CA . LEU A 1 247 ? 17.336 -9.893 -1.303 1.00 91.38 247 LEU A CA 1
ATOM 1856 C C . LEU A 1 247 ? 16.142 -10.493 -0.535 1.00 91.38 247 LEU A C 1
ATOM 1858 O O . LEU A 1 247 ? 14.994 -10.327 -0.936 1.00 91.38 247 LEU A O 1
ATOM 1862 N N . GLN A 1 248 ? 16.381 -11.190 0.583 1.00 86.62 248 GLN A N 1
ATOM 1863 C CA . GLN A 1 248 ? 15.319 -11.830 1.381 1.00 86.62 248 GLN A CA 1
ATOM 1864 C C . GLN A 1 248 ? 14.289 -10.854 1.973 1.00 86.62 248 GLN A C 1
ATOM 1866 O O . GLN A 1 248 ? 13.172 -11.258 2.285 1.00 86.62 248 GLN A O 1
ATOM 1871 N N . ASN A 1 249 ? 14.649 -9.583 2.144 1.00 89.31 249 ASN A N 1
ATOM 1872 C CA . ASN A 1 249 ? 13.749 -8.541 2.633 1.00 89.31 249 ASN A CA 1
ATOM 1873 C C . ASN A 1 249 ? 12.932 -7.862 1.515 1.00 89.31 249 ASN A C 1
ATOM 1875 O O . ASN A 1 249 ? 12.071 -7.040 1.824 1.00 89.31 249 ASN A O 1
ATOM 1879 N N . PHE A 1 250 ? 13.188 -8.200 0.246 1.00 94.75 250 PHE A N 1
ATOM 1880 C CA . PHE A 1 250 ? 12.437 -7.727 -0.911 1.00 94.75 250 PHE A CA 1
ATOM 1881 C C . PHE A 1 250 ? 11.385 -8.749 -1.338 1.00 94.75 250 PHE A C 1
ATOM 1883 O O . PHE A 1 250 ? 11.709 -9.890 -1.669 1.00 94.75 250 PHE A O 1
ATOM 1890 N N . ASN A 1 251 ? 10.142 -8.299 -1.452 1.00 96.81 251 ASN A N 1
ATOM 1891 C CA . ASN A 1 251 ? 9.224 -8.835 -2.448 1.00 96.81 251 ASN A CA 1
ATOM 1892 C C . ASN A 1 251 ? 9.584 -8.221 -3.804 1.00 96.81 251 ASN A C 1
ATOM 1894 O O . ASN A 1 251 ? 9.973 -7.048 -3.866 1.00 96.81 251 ASN A O 1
ATOM 1898 N N . ILE A 1 252 ? 9.460 -8.989 -4.884 1.00 97.88 252 ILE A N 1
ATOM 1899 C CA . ILE A 1 252 ? 9.684 -8.473 -6.237 1.00 97.88 252 ILE A CA 1
ATOM 1900 C C . ILE A 1 252 ? 8.453 -8.694 -7.106 1.00 97.88 252 ILE A C 1
ATOM 1902 O O . ILE A 1 252 ? 7.738 -9.686 -6.975 1.00 97.88 252 ILE A O 1
ATOM 1906 N N . SER A 1 253 ? 8.155 -7.751 -7.994 1.00 98.50 253 SER A N 1
ATOM 1907 C CA . SER A 1 253 ? 7.064 -7.911 -8.955 1.00 98.50 253 SER A CA 1
ATOM 1908 C C . SER A 1 253 ? 7.398 -7.304 -10.306 1.00 98.50 253 SER A C 1
ATOM 1910 O O . SER A 1 253 ? 7.977 -6.222 -10.394 1.00 98.50 253 SER A O 1
ATOM 1912 N N . VAL A 1 254 ? 7.005 -7.998 -11.369 1.00 98.75 254 VAL A N 1
ATOM 1913 C CA . VAL A 1 254 ? 7.096 -7.465 -12.729 1.00 98.75 254 VAL A CA 1
ATOM 1914 C C . VAL A 1 254 ? 5.907 -6.545 -12.977 1.00 98.75 254 VAL A C 1
ATOM 1916 O O . VAL A 1 254 ? 4.759 -6.920 -12.723 1.00 98.75 254 VAL A O 1
ATOM 1919 N N . GLN A 1 255 ? 6.172 -5.341 -13.479 1.00 98.50 255 GLN A N 1
ATOM 1920 C CA . GLN A 1 255 ? 5.123 -4.433 -13.931 1.00 98.50 255 GLN A CA 1
ATOM 1921 C C . GLN A 1 255 ? 4.703 -4.844 -15.331 1.00 98.50 255 GLN A C 1
ATOM 1923 O O . GLN A 1 255 ? 5.456 -4.688 -16.290 1.00 98.50 255 GLN A O 1
ATOM 1928 N N . ILE A 1 256 ? 3.500 -5.391 -15.408 1.00 98.44 256 ILE A N 1
ATOM 1929 C CA . ILE A 1 256 ? 2.882 -5.902 -16.616 1.00 98.44 256 ILE A CA 1
ATOM 1930 C C . ILE A 1 256 ? 2.013 -4.812 -17.236 1.00 98.44 256 ILE A C 1
ATOM 1932 O O . ILE A 1 256 ? 1.166 -4.211 -16.564 1.00 98.44 256 ILE A O 1
ATOM 1936 N N . THR A 1 257 ? 2.215 -4.594 -18.528 1.00 98.31 257 THR A N 1
ATOM 1937 C CA . THR A 1 257 ? 1.393 -3.735 -19.379 1.00 98.31 257 THR A CA 1
ATOM 1938 C C . THR A 1 257 ? 0.342 -4.543 -20.140 1.00 98.31 257 THR A C 1
ATOM 1940 O O . THR A 1 257 ? 0.527 -5.725 -20.456 1.00 98.31 257 THR A O 1
ATOM 1943 N N . ASP A 1 258 ? -0.762 -3.896 -20.501 1.00 98.19 258 ASP A N 1
ATOM 1944 C CA . ASP A 1 258 ? -1.793 -4.466 -21.369 1.00 98.19 258 ASP A CA 1
ATOM 1945 C C . ASP A 1 258 ? -1.194 -4.842 -22.731 1.00 98.19 258 ASP A C 1
ATOM 1947 O O . ASP A 1 258 ? -1.489 -5.905 -23.279 1.00 98.19 258 ASP A O 1
ATOM 1951 N N . ALA A 1 259 ? -0.288 -4.007 -23.2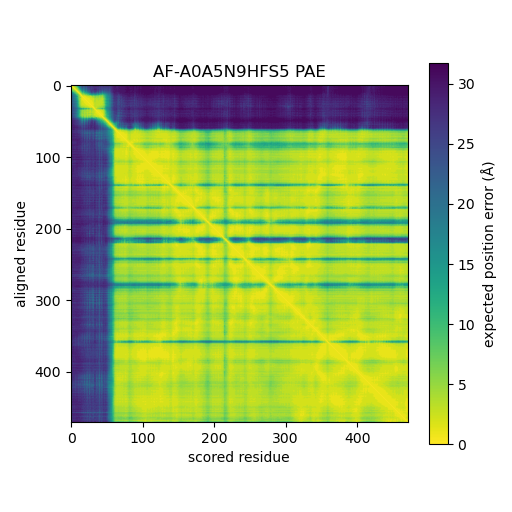53 1.00 98.31 259 ALA A N 1
ATOM 1952 C CA . ALA A 1 259 ? 0.422 -4.263 -24.503 1.00 98.31 259 ALA A CA 1
ATOM 1953 C C . ALA A 1 259 ? 1.254 -5.556 -24.448 1.00 98.31 259 ALA A C 1
ATOM 1955 O O . ALA A 1 259 ? 1.222 -6.340 -25.402 1.00 98.31 259 ALA A O 1
ATOM 1956 N N . PHE A 1 260 ? 1.948 -5.815 -23.335 1.00 98.69 260 PHE A N 1
ATOM 1957 C CA . PHE A 1 260 ? 2.677 -7.066 -23.140 1.00 98.69 260 PHE A CA 1
ATOM 1958 C C . PHE A 1 260 ? 1.727 -8.263 -23.092 1.00 98.69 260 PHE A C 1
ATOM 1960 O O . PHE A 1 260 ? 1.952 -9.256 -23.783 1.00 98.69 260 PHE A O 1
ATOM 1967 N N . MET A 1 261 ? 0.617 -8.167 -22.356 1.00 98.56 261 MET A N 1
ATOM 1968 C CA . MET A 1 261 ? -0.353 -9.266 -22.277 1.00 98.56 261 MET A CA 1
ATOM 1969 C C . MET A 1 261 ? -1.014 -9.580 -23.623 1.00 98.56 261 MET A C 1
ATOM 1971 O O . MET A 1 261 ? -1.256 -10.752 -23.928 1.00 98.56 261 MET A O 1
ATOM 1975 N N . GLU A 1 262 ? -1.277 -8.575 -24.458 1.00 98.62 262 GLU A N 1
ATOM 1976 C CA . GLU A 1 262 ? -1.729 -8.799 -25.834 1.00 98.62 262 GLU A CA 1
ATOM 1977 C C . GLU A 1 262 ? -0.645 -9.477 -26.687 1.00 98.62 262 GLU A C 1
ATOM 1979 O O . GLU A 1 262 ? -0.951 -10.412 -27.433 1.00 98.62 262 GLU A O 1
ATOM 1984 N N . ALA A 1 263 ? 0.627 -9.099 -26.523 1.00 98.75 263 ALA A N 1
ATOM 1985 C CA . ALA A 1 263 ? 1.746 -9.769 -27.185 1.00 98.75 263 ALA A CA 1
ATOM 1986 C C . ALA A 1 263 ? 1.898 -11.237 -26.740 1.00 98.75 263 ALA A C 1
ATOM 1988 O O . ALA A 1 263 ? 2.101 -12.112 -27.583 1.00 98.75 263 ALA A O 1
ATOM 1989 N N . VAL A 1 264 ? 1.719 -11.548 -25.451 1.00 98.69 264 VAL A N 1
ATOM 1990 C CA . VAL A 1 264 ? 1.724 -12.929 -24.925 1.00 98.69 264 VAL A CA 1
ATOM 1991 C C . VAL A 1 264 ? 0.614 -13.763 -25.574 1.00 98.69 264 VAL A C 1
ATOM 1993 O O . VAL A 1 264 ? 0.871 -14.858 -26.087 1.00 98.69 264 VAL A O 1
ATOM 1996 N N . LYS A 1 265 ? -0.623 -13.245 -25.611 1.00 98.62 265 LYS A N 1
ATOM 1997 C CA . LYS A 1 265 ? -1.774 -13.934 -26.229 1.00 98.62 265 LYS A CA 1
ATOM 1998 C C . LYS A 1 265 ? -1.545 -14.202 -27.713 1.00 98.62 265 LYS A C 1
ATOM 2000 O O . LYS A 1 265 ? -1.856 -15.295 -28.188 1.00 98.62 265 LYS A O 1
ATOM 2005 N N . ALA A 1 266 ? -1.000 -13.218 -28.424 1.00 98.56 266 ALA A N 1
ATOM 2006 C CA . ALA A 1 266 ? -0.726 -13.298 -29.853 1.00 98.56 266 ALA A CA 1
ATOM 2007 C C . ALA A 1 266 ? 0.520 -14.127 -30.196 1.00 98.56 266 ALA A C 1
ATOM 2009 O O . ALA A 1 266 ? 0.748 -14.380 -31.377 1.00 98.56 266 ALA A O 1
ATOM 2010 N N . ASP A 1 267 ? 1.308 -14.542 -29.196 1.00 98.12 267 ASP A N 1
ATOM 2011 C CA . ASP A 1 267 ? 2.654 -15.074 -29.408 1.00 98.12 267 ASP A CA 1
ATOM 2012 C C . ASP A 1 267 ? 3.461 -14.118 -30.307 1.00 98.12 267 ASP A C 1
ATOM 2014 O O . ASP A 1 267 ? 3.870 -14.451 -31.418 1.00 98.12 267 ASP A O 1
ATOM 2018 N N . ALA A 1 268 ? 3.588 -12.866 -29.880 1.00 98.69 268 ALA A N 1
ATOM 2019 C CA . ALA A 1 268 ? 4.278 -11.814 -30.613 1.00 98.69 268 ALA A CA 1
ATOM 2020 C C . ALA A 1 268 ? 5.663 -11.523 -30.018 1.00 98.69 268 ALA A C 1
ATOM 2022 O O . ALA A 1 268 ? 6.026 -11.994 -28.935 1.00 98.69 268 ALA A O 1
ATOM 2023 N N . ASP A 1 269 ? 6.439 -10.750 -30.768 1.00 98.69 269 ASP A N 1
ATOM 2024 C CA . ASP A 1 269 ? 7.716 -10.221 -30.306 1.00 98.69 269 ASP A CA 1
ATOM 2025 C C . ASP A 1 269 ? 7.487 -9.083 -29.297 1.00 98.69 269 ASP A C 1
ATOM 2027 O O . ASP A 1 269 ? 6.493 -8.355 -29.375 1.00 98.69 269 ASP A O 1
ATOM 2031 N N . TRP A 1 270 ? 8.420 -8.921 -28.363 1.00 98.69 270 TRP A N 1
ATOM 2032 C CA . TRP A 1 270 ? 8.432 -7.891 -27.332 1.00 98.69 270 TRP A CA 1
ATOM 2033 C C . TRP A 1 270 ? 9.786 -7.188 -27.308 1.00 98.69 270 TRP A C 1
ATOM 2035 O O . TRP A 1 270 ? 10.828 -7.840 -27.316 1.00 98.69 270 TRP A O 1
ATOM 2045 N N . ASN A 1 271 ? 9.778 -5.857 -27.295 1.00 98.56 271 ASN A N 1
ATOM 2046 C CA . ASN A 1 271 ? 11.003 -5.066 -27.313 1.00 98.56 271 ASN A CA 1
ATOM 2047 C C . ASN A 1 271 ? 11.426 -4.708 -25.891 1.00 98.56 271 ASN A C 1
ATOM 2049 O O . ASN A 1 271 ? 10.632 -4.162 -25.128 1.00 98.56 271 ASN A O 1
ATOM 2053 N N . LEU A 1 272 ? 12.697 -4.943 -25.582 1.00 98.44 272 LEU A N 1
ATOM 2054 C CA . LEU A 1 272 ? 13.346 -4.437 -24.385 1.00 98.44 272 LEU A CA 1
ATOM 2055 C C . LEU A 1 272 ? 13.954 -3.064 -24.686 1.00 98.44 272 LEU A C 1
ATOM 2057 O O . LEU A 1 272 ? 14.730 -2.914 -25.632 1.00 98.44 272 LEU A O 1
ATOM 2061 N N . ILE A 1 273 ? 13.574 -2.057 -23.906 1.00 97.81 273 ILE A N 1
ATOM 2062 C CA . ILE A 1 273 ? 13.766 -0.638 -24.210 1.00 97.81 273 ILE A CA 1
ATOM 2063 C C . ILE A 1 273 ? 14.576 0.023 -23.096 1.00 97.81 273 ILE A C 1
ATOM 2065 O O . ILE A 1 273 ? 14.173 -0.004 -21.937 1.00 97.81 273 ILE A O 1
ATOM 2069 N N . ASN A 1 274 ? 15.699 0.655 -23.443 1.00 96.50 274 ASN A N 1
ATOM 2070 C CA . ASN A 1 274 ? 16.524 1.384 -22.481 1.00 96.50 274 ASN A CA 1
ATOM 2071 C C . ASN A 1 274 ? 15.796 2.664 -21.994 1.00 96.50 274 ASN A C 1
ATOM 2073 O O . ASN A 1 274 ? 15.502 3.532 -22.827 1.00 96.50 274 ASN A O 1
ATOM 2077 N N . PRO A 1 275 ? 15.528 2.810 -20.676 1.00 94.56 275 PRO A N 1
ATOM 2078 C CA . PRO A 1 275 ? 14.816 3.959 -20.118 1.00 94.56 275 PRO A CA 1
ATOM 2079 C C . PRO A 1 275 ? 15.693 5.202 -19.903 1.00 94.56 275 PRO A C 1
ATOM 2081 O O . PRO A 1 275 ? 15.147 6.237 -19.534 1.00 94.56 275 PRO A O 1
ATOM 2084 N N . ARG A 1 276 ? 17.018 5.125 -20.122 1.00 92.88 276 ARG A N 1
ATOM 2085 C CA . ARG A 1 276 ? 17.987 6.197 -19.831 1.00 92.88 276 ARG A CA 1
ATOM 2086 C C . ARG A 1 276 ? 17.485 7.572 -20.274 1.00 92.88 276 ARG A C 1
ATOM 2088 O O . ARG A 1 276 ? 17.184 7.772 -21.453 1.00 92.88 276 ARG A O 1
ATOM 2095 N N . ASP A 1 277 ? 17.541 8.528 -19.356 1.00 89.12 277 ASP A N 1
ATOM 2096 C CA . ASP A 1 277 ? 17.277 9.945 -19.600 1.00 89.12 277 ASP A CA 1
ATOM 2097 C C . ASP A 1 277 ? 18.490 10.772 -19.138 1.00 89.12 277 ASP A C 1
ATOM 2099 O O . ASP A 1 277 ? 18.919 10.685 -17.990 1.00 89.12 277 ASP A O 1
ATOM 2103 N N . GLU A 1 278 ? 19.097 11.545 -20.045 1.00 79.62 278 GLU A N 1
ATOM 2104 C CA . GLU A 1 278 ? 20.211 12.457 -19.719 1.00 79.62 278 GLU A CA 1
ATOM 2105 C C . GLU A 1 278 ? 19.772 13.934 -19.626 1.00 79.62 278 GLU A C 1
ATOM 2107 O O . GLU A 1 278 ? 20.619 14.832 -19.651 1.00 79.62 278 GLU A O 1
ATOM 2112 N N . GLY A 1 279 ? 18.464 14.193 -19.526 1.00 79.50 279 GLY A N 1
ATOM 2113 C CA . GLY A 1 279 ? 17.859 15.524 -19.394 1.00 79.50 279 GLY A CA 1
ATOM 2114 C C . GLY A 1 279 ? 17.101 16.021 -20.631 1.00 79.50 279 GLY A C 1
ATOM 2115 O O . GLY A 1 279 ? 16.511 17.098 -20.574 1.00 79.50 279 GLY A O 1
ATOM 2116 N N . ASP A 1 280 ? 17.094 15.251 -21.724 1.00 79.81 280 ASP A N 1
ATOM 2117 C CA . ASP A 1 280 ? 16.363 15.546 -22.970 1.00 79.81 280 ASP A CA 1
ATOM 2118 C C . ASP A 1 280 ? 15.125 14.639 -23.159 1.00 79.81 280 ASP A C 1
ATOM 2120 O O . ASP A 1 280 ? 14.457 14.697 -24.197 1.00 79.81 280 ASP A O 1
ATOM 2124 N N . GLY A 1 281 ? 14.806 13.808 -22.162 1.00 80.56 281 GLY A N 1
ATOM 2125 C CA . GLY A 1 281 ? 13.791 12.761 -22.236 1.00 80.56 281 GLY A CA 1
ATOM 2126 C C . GLY A 1 281 ? 14.404 11.364 -22.418 1.00 80.56 281 GLY A C 1
ATOM 2127 O O . GLY A 1 281 ? 15.582 11.233 -22.775 1.00 80.56 281 GLY A O 1
ATOM 2128 N N . PRO A 1 282 ? 13.611 10.296 -22.206 1.00 86.12 282 PRO A N 1
ATOM 2129 C CA . PRO A 1 282 ? 14.092 8.925 -22.317 1.00 86.12 282 PRO A CA 1
ATOM 2130 C C . PRO A 1 282 ? 14.509 8.601 -23.755 1.00 86.12 282 PRO A C 1
ATOM 2132 O O . PRO A 1 282 ? 13.805 8.929 -24.713 1.00 86.12 282 PRO A O 1
ATOM 2135 N N . VAL A 1 283 ? 15.641 7.910 -23.916 1.00 87.00 283 VAL A N 1
ATOM 2136 C CA . VAL A 1 283 ? 16.189 7.555 -25.240 1.00 87.00 283 VAL A CA 1
ATOM 2137 C C . VAL A 1 283 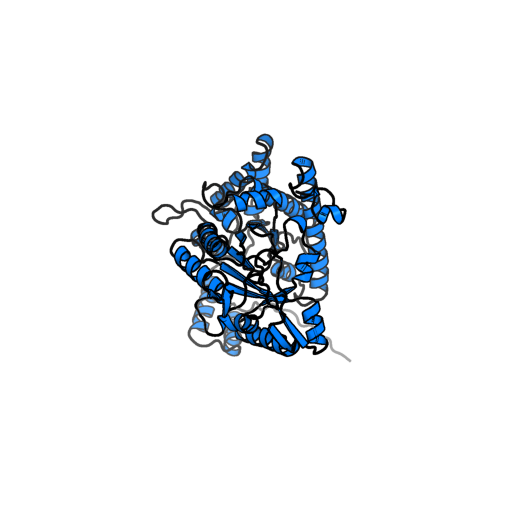? 15.318 6.562 -26.014 1.00 87.00 283 VAL A C 1
ATOM 2139 O O . VAL A 1 283 ? 15.330 6.577 -27.243 1.00 87.00 283 VAL A O 1
ATOM 2142 N N . LEU A 1 284 ? 14.575 5.705 -25.303 1.00 87.25 284 LEU A N 1
ATOM 2143 C CA . LEU A 1 284 ? 13.667 4.689 -25.849 1.00 87.25 284 LEU A CA 1
ATOM 2144 C C . LEU A 1 284 ? 14.302 3.792 -26.934 1.00 87.25 284 LEU A C 1
ATOM 2146 O O . LEU A 1 284 ? 13.650 3.383 -27.897 1.00 87.25 284 LEU A O 1
ATOM 2150 N N . GLU A 1 285 ? 15.588 3.476 -26.777 1.00 94.19 285 GLU A N 1
ATOM 2151 C CA . GLU A 1 285 ? 16.337 2.601 -27.679 1.00 94.19 285 GLU A CA 1
ATOM 2152 C C . GLU A 1 285 ? 15.962 1.133 -27.440 1.00 94.19 285 GLU A C 1
ATOM 2154 O O . GLU A 1 285 ? 16.035 0.652 -26.309 1.00 94.19 285 GLU A O 1
ATOM 2159 N N . VAL A 1 286 ? 15.599 0.409 -28.504 1.00 97.12 286 VAL A N 1
ATOM 2160 C CA . VAL A 1 286 ? 15.392 -1.045 -28.439 1.00 97.12 286 VAL A CA 1
ATOM 2161 C C . VAL A 1 286 ? 16.751 -1.735 -28.350 1.00 97.12 286 VAL A C 1
ATOM 2163 O O . VAL A 1 286 ? 17.528 -1.704 -29.303 1.00 97.12 286 VAL A O 1
ATOM 2166 N N . VAL A 1 287 ? 17.018 -2.364 -27.208 1.00 96.25 287 VAL A N 1
ATOM 2167 C CA . VAL A 1 287 ? 18.269 -3.082 -26.918 1.00 96.25 287 VAL A CA 1
ATOM 2168 C C . VAL A 1 287 ? 18.201 -4.522 -27.421 1.00 96.25 287 VAL A C 1
ATOM 2170 O O . VAL A 1 287 ? 19.162 -5.037 -27.989 1.00 96.25 287 VAL A O 1
ATOM 2173 N N . GLU A 1 288 ? 17.054 -5.169 -27.231 1.00 97.25 288 GLU A N 1
ATOM 2174 C CA . GLU A 1 288 ? 16.807 -6.558 -27.615 1.00 97.25 288 GLU A CA 1
ATOM 2175 C C . GLU A 1 288 ? 15.327 -6.733 -27.973 1.00 97.25 288 GLU A C 1
ATOM 2177 O O . GLU A 1 288 ? 14.462 -6.029 -27.453 1.00 97.25 288 GLU A O 1
ATOM 2182 N N . THR A 1 289 ? 15.029 -7.690 -28.848 1.00 98.31 289 THR A N 1
ATOM 2183 C CA . THR A 1 289 ? 13.664 -8.144 -29.121 1.00 98.31 289 THR A CA 1
ATOM 2184 C C . THR A 1 289 ? 13.567 -9.621 -28.757 1.00 98.31 289 THR A C 1
ATOM 2186 O O . THR A 1 289 ? 14.344 -10.434 -29.258 1.00 98.31 289 THR A O 1
ATOM 2189 N N . ILE A 1 290 ? 12.614 -9.964 -27.894 1.00 98.31 290 ILE A N 1
ATOM 2190 C CA . ILE A 1 290 ? 12.386 -11.311 -27.356 1.00 98.31 290 ILE A CA 1
ATOM 2191 C C . ILE A 1 290 ? 10.982 -11.802 -27.712 1.00 98.31 290 ILE A C 1
ATOM 2193 O O . ILE A 1 290 ? 10.159 -11.035 -28.204 1.00 98.31 290 ILE A O 1
ATOM 2197 N N . ARG A 1 291 ? 10.661 -13.070 -27.444 1.00 98.50 291 ARG A N 1
ATOM 2198 C CA . ARG A 1 291 ? 9.279 -13.561 -27.554 1.00 98.50 291 ARG A CA 1
ATOM 2199 C C . ARG A 1 291 ? 8.529 -13.276 -26.259 1.00 98.50 291 ARG A C 1
ATOM 2201 O O . ARG A 1 291 ? 8.978 -13.675 -25.189 1.00 98.50 291 ARG A O 1
ATOM 2208 N N . ALA A 1 292 ? 7.363 -12.635 -26.350 1.00 98.69 292 ALA A N 1
ATOM 2209 C CA . ALA A 1 292 ? 6.582 -12.261 -25.167 1.00 98.69 292 ALA A CA 1
ATOM 2210 C C . ALA A 1 292 ? 6.198 -13.482 -24.313 1.00 98.69 292 ALA A C 1
ATOM 2212 O O . ALA A 1 292 ? 6.275 -13.442 -23.088 1.00 98.69 292 ALA A O 1
ATOM 2213 N N . ARG A 1 293 ? 5.832 -14.593 -24.969 1.00 98.56 293 ARG A N 1
ATOM 2214 C CA . ARG A 1 293 ? 5.475 -15.847 -24.294 1.00 98.56 293 ARG A CA 1
ATOM 2215 C C . ARG A 1 293 ? 6.647 -16.461 -23.533 1.00 98.56 293 ARG A C 1
ATOM 2217 O O . ARG A 1 293 ? 6.428 -16.962 -22.443 1.00 98.56 293 ARG A O 1
ATOM 2224 N N . GLU A 1 294 ? 7.865 -16.375 -24.066 1.00 98.50 294 GLU A N 1
ATOM 2225 C CA . GLU A 1 294 ? 9.054 -16.881 -23.368 1.00 98.50 294 GLU A CA 1
ATOM 2226 C C . GLU A 1 294 ? 9.279 -16.113 -22.061 1.00 98.50 294 GLU A C 1
ATOM 2228 O O . GLU A 1 294 ? 9.439 -16.735 -21.017 1.00 98.50 294 GLU A O 1
ATOM 2233 N N . LEU A 1 295 ? 9.185 -14.776 -22.086 1.00 98.56 295 LEU A N 1
ATOM 2234 C CA . LEU A 1 295 ? 9.302 -13.974 -20.864 1.00 98.56 295 LEU A CA 1
ATOM 2235 C C . LEU A 1 295 ? 8.184 -14.293 -19.857 1.00 98.56 295 LEU A C 1
ATOM 2237 O O . LEU A 1 295 ? 8.434 -14.387 -18.659 1.00 98.56 295 LEU A O 1
ATOM 2241 N N . TRP A 1 296 ? 6.947 -14.474 -20.328 1.00 98.62 296 TRP A N 1
ATOM 2242 C CA . TRP A 1 296 ? 5.830 -14.864 -19.464 1.00 98.62 296 TRP A CA 1
ATOM 2243 C C . TRP A 1 296 ? 6.033 -16.247 -18.828 1.00 98.62 296 TRP A C 1
ATOM 2245 O O . TRP A 1 296 ? 5.762 -16.432 -17.638 1.00 98.62 296 TRP A O 1
ATOM 2255 N N . ASP A 1 297 ? 6.545 -17.208 -19.594 1.00 98.44 297 ASP A N 1
ATOM 2256 C CA . ASP A 1 297 ? 6.873 -18.539 -19.090 1.00 98.44 297 ASP A CA 1
ATOM 2257 C C . ASP A 1 297 ? 7.985 -18.453 -18.023 1.00 98.44 297 ASP A C 1
ATOM 2259 O O . ASP A 1 297 ? 7.838 -19.058 -16.962 1.00 98.44 297 ASP A O 1
ATOM 2263 N N . GLU A 1 298 ? 9.020 -17.621 -18.219 1.00 98.12 298 GLU A N 1
ATOM 2264 C CA . GLU A 1 298 ? 10.067 -17.357 -17.209 1.00 98.12 298 GLU A CA 1
ATOM 2265 C C . GLU A 1 298 ? 9.483 -16.785 -15.898 1.00 98.12 298 GLU A C 1
ATOM 2267 O O . GLU A 1 298 ? 9.791 -17.285 -14.811 1.00 98.12 298 GLU A O 1
ATOM 2272 N N . ILE A 1 299 ? 8.588 -15.788 -15.988 1.00 98.38 299 ILE A N 1
ATOM 2273 C CA . ILE A 1 299 ? 7.897 -15.190 -14.826 1.00 98.38 299 ILE A CA 1
ATOM 2274 C C . ILE A 1 299 ? 7.123 -16.262 -14.055 1.00 98.38 299 ILE A C 1
ATOM 2276 O O . ILE A 1 299 ? 7.274 -16.402 -12.840 1.00 98.38 299 ILE A O 1
ATOM 2280 N N . THR A 1 300 ? 6.287 -17.030 -14.757 1.00 98.12 300 THR A N 1
ATOM 2281 C CA . THR A 1 300 ? 5.422 -18.031 -14.117 1.00 98.12 300 THR A CA 1
ATOM 2282 C C . THR A 1 300 ? 6.207 -19.212 -13.550 1.00 98.12 300 THR A C 1
ATOM 2284 O O . THR A 1 300 ? 5.839 -19.733 -12.495 1.00 98.12 300 THR A O 1
ATOM 2287 N N . GLU A 1 301 ? 7.301 -19.621 -14.196 1.00 97.56 301 GLU A N 1
ATOM 2288 C CA . GLU A 1 301 ? 8.163 -20.691 -13.701 1.00 97.56 301 GLU A CA 1
ATOM 2289 C C . GLU A 1 301 ? 8.911 -20.271 -12.429 1.00 97.56 301 GLU A C 1
ATOM 2291 O O . GLU A 1 301 ? 8.959 -21.054 -11.475 1.00 97.56 301 GLU A O 1
ATOM 2296 N N . SER A 1 302 ? 9.465 -19.054 -12.374 1.00 96.19 302 SER A N 1
ATOM 2297 C CA . SER A 1 302 ? 10.118 -18.551 -11.154 1.00 96.19 302 SER A CA 1
ATOM 2298 C C . SER A 1 302 ? 9.107 -18.400 -10.006 1.00 96.19 302 SER A C 1
ATOM 2300 O O . SER A 1 302 ? 9.333 -18.944 -8.917 1.00 96.19 302 SER A O 1
ATOM 2302 N N . ALA A 1 303 ? 7.920 -17.838 -10.282 1.00 96.50 303 ALA A N 1
ATOM 2303 C CA . ALA A 1 303 ? 6.841 -17.718 -9.298 1.00 96.50 303 ALA A CA 1
ATOM 2304 C C . ALA A 1 303 ? 6.385 -19.084 -8.759 1.00 96.50 303 ALA A C 1
ATOM 2306 O O . ALA A 1 303 ? 6.137 -19.231 -7.562 1.00 96.50 303 ALA A O 1
ATOM 2307 N N . TRP A 1 304 ? 6.325 -20.116 -9.607 1.00 96.25 304 TRP A N 1
ATOM 2308 C CA . TRP A 1 304 ? 6.029 -21.485 -9.170 1.00 96.25 304 TRP A CA 1
ATOM 2309 C C . TRP A 1 304 ? 7.115 -22.063 -8.248 1.00 96.25 304 TRP A C 1
ATOM 2311 O O . TRP A 1 304 ? 6.792 -22.791 -7.308 1.00 96.25 304 TRP A O 1
ATOM 2321 N N . LYS A 1 305 ? 8.393 -21.747 -8.494 1.00 92.94 305 LYS A N 1
ATOM 2322 C CA . LYS A 1 305 ? 9.523 -22.239 -7.687 1.00 92.94 305 LYS A CA 1
ATOM 2323 C C . LYS A 1 305 ? 9.621 -21.554 -6.328 1.00 92.94 305 LYS A C 1
ATOM 2325 O O . LYS A 1 305 ? 9.945 -22.227 -5.349 1.00 92.94 305 LYS A O 1
ATOM 2330 N N . THR A 1 306 ? 9.407 -20.240 -6.273 1.00 91.12 306 THR A N 1
ATOM 2331 C CA . THR A 1 306 ? 9.803 -19.424 -5.110 1.00 91.12 306 THR A CA 1
ATOM 2332 C C . THR A 1 306 ? 8.676 -18.587 -4.505 1.00 91.12 306 THR A C 1
ATOM 2334 O O . THR A 1 306 ? 8.802 -18.145 -3.366 1.00 91.12 306 THR A O 1
ATOM 2337 N N . GLY A 1 307 ? 7.569 -18.393 -5.226 1.00 93.75 307 GLY A N 1
ATOM 2338 C CA . GLY A 1 307 ? 6.533 -17.411 -4.893 1.00 93.75 307 GLY A CA 1
ATOM 2339 C C . GLY A 1 307 ? 6.802 -16.004 -5.444 1.00 93.75 307 GLY A C 1
ATOM 2340 O O . GLY A 1 307 ? 5.894 -15.177 -5.414 1.00 93.75 307 GLY A O 1
ATOM 2341 N N . ASP A 1 308 ? 7.995 -15.748 -5.988 1.00 95.75 308 ASP A N 1
ATOM 2342 C CA . ASP A 1 308 ? 8.403 -14.507 -6.653 1.00 95.75 308 ASP A CA 1
ATOM 2343 C C . ASP A 1 308 ? 8.866 -14.790 -8.101 1.00 95.75 308 ASP A C 1
ATOM 2345 O O . ASP A 1 308 ? 9.338 -15.890 -8.377 1.00 95.75 308 ASP A O 1
ATOM 2349 N N . PRO A 1 309 ? 8.789 -13.810 -9.019 1.00 97.50 309 PRO A N 1
ATOM 2350 C CA . PRO A 1 309 ? 8.178 -12.503 -8.821 1.00 97.50 309 PRO A CA 1
ATOM 2351 C C . PRO A 1 309 ? 6.648 -12.563 -8.874 1.00 97.50 309 PRO A C 1
ATOM 2353 O O . PRO A 1 309 ? 6.049 -13.356 -9.600 1.00 97.50 309 PRO A O 1
ATOM 2356 N N . GLY A 1 310 ? 6.009 -11.661 -8.133 1.00 98.00 310 GLY A N 1
ATOM 2357 C CA . GLY A 1 310 ? 4.615 -11.305 -8.374 1.00 98.00 310 GLY A CA 1
ATOM 2358 C C . GLY A 1 310 ? 4.439 -10.555 -9.700 1.00 98.00 310 GLY A C 1
ATOM 2359 O O . GLY A 1 310 ? 5.398 -10.238 -10.409 1.00 98.00 310 GLY A O 1
ATOM 2360 N N . VAL A 1 311 ? 3.193 -10.217 -10.025 1.00 97.94 311 VAL A N 1
ATOM 2361 C CA . VAL A 1 311 ? 2.868 -9.340 -11.157 1.00 97.94 311 VAL A CA 1
ATOM 2362 C C . VAL A 1 311 ? 1.989 -8.194 -10.689 1.00 97.94 311 VAL A C 1
ATOM 2364 O O . VAL A 1 311 ? 1.099 -8.385 -9.860 1.00 97.94 311 VAL A O 1
ATOM 2367 N N . VAL A 1 312 ? 2.217 -7.006 -11.243 1.00 97.56 312 VAL A N 1
ATOM 2368 C CA . VAL A 1 312 ? 1.366 -5.833 -11.020 1.00 97.56 312 VAL A CA 1
ATOM 2369 C C . VAL A 1 312 ? 0.944 -5.243 -12.357 1.00 97.56 312 VAL A C 1
ATOM 2371 O O . VAL A 1 312 ? 1.766 -5.054 -13.248 1.00 97.56 312 VAL A O 1
ATOM 2374 N N . PHE A 1 313 ? -0.345 -4.956 -12.513 1.00 97.19 313 PHE A N 1
ATOM 2375 C CA . PHE A 1 313 ? -0.894 -4.423 -13.761 1.00 97.19 313 PHE A CA 1
ATOM 2376 C C . PHE A 1 313 ? -0.847 -2.897 -13.741 1.00 97.19 313 PHE A C 1
ATOM 2378 O O . PHE A 1 313 ? -1.766 -2.228 -13.260 1.00 97.19 313 PHE A O 1
ATOM 2385 N N . MET A 1 314 ? 0.263 -2.349 -14.228 1.00 94.94 314 MET A N 1
ATOM 2386 C CA . MET A 1 314 ? 0.607 -0.940 -14.027 1.00 94.94 314 MET A CA 1
ATOM 2387 C C . MET A 1 314 ? -0.294 0.015 -14.818 1.00 94.94 314 MET A C 1
ATOM 2389 O O . MET A 1 314 ? -0.549 1.135 -14.372 1.00 94.94 314 MET A O 1
ATOM 2393 N N . ASP A 1 315 ? -0.835 -0.436 -15.951 1.00 96.12 315 ASP A N 1
ATOM 2394 C CA . ASP A 1 315 ? -1.788 0.351 -16.734 1.00 96.12 315 ASP A CA 1
ATOM 2395 C C . ASP A 1 315 ? -3.074 0.601 -15.938 1.00 96.12 315 ASP A C 1
ATOM 2397 O O . ASP A 1 315 ? -3.502 1.747 -15.813 1.00 96.12 315 ASP A O 1
ATOM 2401 N N . ARG A 1 316 ? -3.619 -0.422 -15.263 1.00 95.81 316 ARG A N 1
ATOM 2402 C CA . ARG A 1 316 ? -4.795 -0.264 -14.391 1.00 95.81 316 ARG A CA 1
ATOM 2403 C C . ARG A 1 316 ? -4.522 0.648 -13.192 1.00 95.81 316 ARG A C 1
ATOM 2405 O O . ARG A 1 316 ? -5.372 1.464 -12.824 1.00 95.81 316 ARG A O 1
ATOM 2412 N N . VAL A 1 317 ? -3.342 0.535 -12.584 1.00 95.69 317 VAL A N 1
ATOM 2413 C CA . VAL A 1 317 ? -2.920 1.450 -11.509 1.00 95.69 317 VAL A CA 1
ATOM 2414 C C . VAL A 1 317 ? -2.950 2.893 -12.012 1.00 95.69 317 VAL A C 1
ATOM 2416 O O . VAL A 1 317 ? -3.521 3.769 -11.365 1.00 95.69 317 VAL A O 1
ATOM 2419 N N . TRP A 1 318 ? -2.393 3.144 -13.196 1.00 94.31 318 TRP A N 1
ATOM 2420 C CA . TRP A 1 318 ? -2.352 4.483 -13.770 1.00 94.31 318 TRP A CA 1
ATOM 2421 C C . TRP A 1 318 ? -3.728 5.008 -14.201 1.00 94.31 318 TRP A C 1
ATOM 2423 O O . TRP A 1 318 ? -4.060 6.156 -13.911 1.00 94.31 318 TRP A O 1
ATOM 2433 N N . GLU A 1 319 ? -4.566 4.175 -14.822 1.00 93.69 319 GLU A N 1
ATOM 2434 C CA . GLU A 1 319 ? -5.939 4.528 -15.220 1.00 93.69 319 GLU A CA 1
ATOM 2435 C C . GLU A 1 319 ? -6.781 5.028 -14.042 1.00 93.69 319 GLU A C 1
ATOM 2437 O O . GLU A 1 319 ? -7.625 5.917 -14.200 1.00 93.69 319 GLU A O 1
ATOM 2442 N N . THR A 1 320 ? -6.552 4.454 -12.859 1.00 93.06 320 THR A N 1
ATOM 2443 C CA . THR A 1 320 ? -7.313 4.739 -11.638 1.00 93.06 320 THR A CA 1
ATOM 2444 C C . THR A 1 320 ? -6.649 5.768 -10.729 1.00 93.06 320 THR A C 1
ATOM 2446 O O . THR A 1 320 ? -7.338 6.302 -9.855 1.00 93.06 320 THR A O 1
ATOM 2449 N N . ALA A 1 321 ? -5.386 6.135 -10.980 1.00 95.00 321 ALA A N 1
ATOM 2450 C CA . ALA A 1 321 ? -4.611 7.048 -10.145 1.00 95.00 321 ALA A CA 1
ATOM 2451 C C . ALA A 1 321 ? -5.397 8.340 -9.837 1.00 95.00 321 ALA A C 1
ATOM 2453 O O . ALA A 1 321 ? -5.945 8.958 -10.759 1.00 95.00 321 ALA A O 1
ATOM 2454 N N . PRO A 1 322 ? -5.503 8.746 -8.558 1.00 94.50 322 PRO A N 1
ATOM 2455 C CA . PRO A 1 322 ? -6.266 9.930 -8.182 1.00 94.50 322 PRO A CA 1
ATOM 2456 C C . PRO A 1 322 ? -5.515 11.225 -8.483 1.00 94.50 322 PRO A C 1
ATOM 2458 O O . PRO A 1 322 ? -6.164 12.209 -8.828 1.00 94.50 322 PRO A O 1
ATOM 2461 N N . ASN A 1 323 ? -4.177 11.227 -8.413 1.00 95.31 323 ASN A N 1
ATOM 2462 C CA . ASN A 1 323 ? -3.359 12.435 -8.549 1.00 95.31 323 ASN A CA 1
ATOM 2463 C C . ASN A 1 323 ? -2.325 12.338 -9.686 1.00 95.31 323 ASN A C 1
ATOM 2465 O O . ASN A 1 323 ? -1.126 12.482 -9.444 1.00 95.31 323 ASN A O 1
ATOM 2469 N N . PRO A 1 324 ? -2.735 12.115 -10.950 1.00 94.31 324 PRO A N 1
ATOM 2470 C CA . PRO A 1 324 ? -1.784 11.994 -12.058 1.00 94.31 324 PRO A CA 1
ATOM 2471 C C . PRO A 1 324 ? -0.939 13.259 -12.278 1.00 94.31 324 PRO A C 1
ATOM 2473 O O . PRO A 1 324 ? 0.138 13.186 -12.868 1.00 94.31 324 PRO A O 1
ATOM 2476 N N . GLN A 1 325 ? -1.392 14.421 -11.794 1.00 95.06 325 GLN A N 1
ATOM 2477 C CA . GLN A 1 325 ? -0.635 15.672 -11.835 1.00 95.06 325 GLN A CA 1
ATOM 2478 C C . GLN A 1 325 ? 0.633 15.655 -10.966 1.00 95.06 325 GLN A C 1
ATOM 2480 O O . GLN A 1 325 ? 1.516 16.477 -11.184 1.00 95.06 325 GLN A O 1
ATOM 2485 N N . MET A 1 326 ? 0.739 14.724 -10.012 1.00 94.44 326 MET A N 1
ATOM 2486 C CA . MET A 1 326 ? 1.907 14.562 -9.138 1.00 94.44 326 MET A CA 1
ATOM 2487 C C . MET A 1 326 ? 2.987 13.640 -9.721 1.00 94.44 326 MET A C 1
ATOM 2489 O O . MET A 1 326 ? 4.000 13.383 -9.076 1.00 94.44 326 MET A O 1
ATOM 2493 N N . GLY A 1 327 ? 2.789 13.153 -10.946 1.00 92.19 327 GLY A N 1
ATOM 2494 C CA . GLY A 1 327 ? 3.702 12.236 -11.616 1.00 92.19 327 GLY A CA 1
ATOM 2495 C C . GLY A 1 327 ? 3.170 10.808 -11.670 1.00 92.19 327 GLY A C 1
ATOM 2496 O O . GLY A 1 327 ? 2.176 10.446 -11.039 1.00 92.19 327 GLY A O 1
ATOM 2497 N N . LYS A 1 328 ? 3.829 9.986 -12.490 1.00 91.75 328 LYS A N 1
ATOM 2498 C CA . LYS A 1 328 ? 3.442 8.588 -12.670 1.00 91.75 328 LYS A CA 1
ATOM 2499 C C . LYS A 1 328 ? 3.783 7.799 -11.409 1.00 91.75 328 LYS A C 1
ATOM 2501 O O . LYS A 1 328 ? 4.915 7.859 -10.940 1.00 91.75 328 LYS A O 1
ATOM 2506 N N . ILE A 1 329 ? 2.822 7.037 -10.893 1.00 95.19 329 ILE A N 1
ATOM 2507 C CA . ILE A 1 329 ? 3.087 6.053 -9.838 1.00 95.19 329 ILE A CA 1
ATOM 2508 C C . ILE A 1 329 ? 4.091 5.038 -10.388 1.00 95.19 329 ILE A C 1
ATOM 2510 O O . ILE A 1 329 ? 3.913 4.535 -11.495 1.00 95.19 329 ILE A O 1
ATOM 2514 N N . GLN A 1 330 ? 5.158 4.765 -9.642 1.00 94.56 330 GLN A N 1
ATOM 2515 C CA . GLN A 1 330 ? 6.247 3.906 -10.113 1.00 94.56 330 GLN A CA 1
ATOM 2516 C C . GLN A 1 330 ? 6.287 2.544 -9.435 1.00 94.56 330 GLN A C 1
ATOM 2518 O O . GLN A 1 330 ? 7.001 1.675 -9.917 1.00 94.56 330 GLN A O 1
ATOM 2523 N N . THR A 1 331 ? 5.594 2.358 -8.312 1.00 97.25 331 THR A N 1
ATOM 2524 C CA . THR A 1 331 ? 5.616 1.108 -7.545 1.00 97.25 331 THR A CA 1
ATOM 2525 C C . THR A 1 331 ? 4.494 1.089 -6.500 1.00 97.25 331 THR A C 1
ATOM 2527 O O . THR A 1 331 ? 3.761 2.071 -6.345 1.00 97.25 331 THR A O 1
ATOM 2530 N N . SER A 1 332 ? 4.374 -0.019 -5.774 1.00 97.56 332 SER A N 1
ATOM 2531 C CA . SER A 1 332 ? 3.553 -0.146 -4.568 1.00 97.56 332 SER A CA 1
ATOM 2532 C C . SER A 1 332 ? 4.420 -0.231 -3.316 1.00 97.56 332 SER A C 1
ATOM 2534 O O . SER A 1 332 ? 5.616 -0.493 -3.397 1.00 97.56 332 SER A O 1
ATOM 2536 N N . ASN A 1 333 ? 3.808 -0.136 -2.140 1.00 96.44 333 ASN A N 1
ATOM 2537 C CA . ASN A 1 333 ? 4.412 -0.571 -0.878 1.00 96.44 333 ASN A CA 1
ATOM 2538 C C . ASN A 1 333 ? 4.743 -2.098 -0.881 1.00 96.44 333 ASN A C 1
ATOM 2540 O O . ASN A 1 333 ? 4.370 -2.812 -1.820 1.00 96.44 333 ASN A O 1
ATOM 2544 N N . PRO A 1 334 ? 5.396 -2.635 0.178 1.00 96.50 334 PRO A N 1
ATOM 2545 C CA . PRO A 1 334 ? 5.870 -4.026 0.243 1.00 96.50 334 PRO A CA 1
ATOM 2546 C C . PRO A 1 334 ? 4.863 -5.124 -0.097 1.00 96.50 334 PRO A C 1
ATOM 2548 O O . PRO A 1 334 ? 5.261 -6.141 -0.661 1.00 96.50 334 PRO A O 1
ATOM 2551 N N . CYS A 1 335 ? 3.590 -4.958 0.265 1.00 96.38 335 CYS A N 1
ATOM 2552 C CA . CYS A 1 335 ? 2.582 -6.010 0.115 1.00 96.38 335 CYS A CA 1
ATOM 2553 C C . CYS A 1 335 ? 1.665 -5.817 -1.110 1.00 96.38 335 CYS A C 1
ATOM 2555 O O . CYS A 1 335 ? 0.832 -6.683 -1.371 1.00 96.38 335 CYS A O 1
ATOM 2557 N N . GLY A 1 336 ? 1.858 -4.756 -1.905 1.00 96.56 336 GLY A N 1
ATOM 2558 C CA . GLY A 1 336 ? 1.141 -4.562 -3.171 1.00 96.56 336 GLY A CA 1
ATOM 2559 C C . GLY A 1 336 ? -0.230 -3.891 -3.070 1.00 96.56 336 GLY A C 1
ATOM 2560 O O . GLY A 1 336 ? -0.914 -3.777 -4.084 1.00 96.56 336 GLY A O 1
ATOM 2561 N N . GLU A 1 337 ? -0.651 -3.466 -1.883 1.00 96.44 337 GLU A N 1
ATOM 2562 C CA . GLU A 1 337 ? -1.985 -2.922 -1.614 1.00 96.44 337 GLU A CA 1
ATOM 2563 C C . GLU A 1 337 ? -2.073 -1.397 -1.765 1.00 96.44 337 GLU A C 1
ATOM 2565 O O . GLU A 1 337 ? -3.135 -0.886 -2.107 1.00 96.44 337 GLU A O 1
ATOM 2570 N N . GLU A 1 338 ? -0.962 -0.674 -1.594 1.00 96.25 338 GLU A N 1
ATOM 2571 C CA . GLU A 1 338 ? -0.896 0.782 -1.744 1.00 96.25 338 GLU A CA 1
ATOM 2572 C C . GLU A 1 338 ? 0.018 1.190 -2.901 1.00 96.25 338 GLU A C 1
ATOM 2574 O O . GLU A 1 338 ? 1.243 1.071 -2.828 1.00 96.25 338 GLU A O 1
ATOM 2579 N N . PHE A 1 339 ? -0.585 1.746 -3.951 1.00 96.88 339 PHE A N 1
ATOM 2580 C CA . PHE A 1 339 ? 0.102 2.378 -5.076 1.00 96.88 339 PHE A CA 1
ATOM 2581 C C . PHE A 1 339 ? 0.116 3.893 -4.877 1.00 96.88 339 PHE A C 1
ATOM 2583 O O . PHE A 1 339 ? -0.933 4.547 -4.896 1.00 96.88 339 PHE A O 1
ATOM 2590 N N . LEU A 1 340 ? 1.309 4.444 -4.664 1.00 95.94 340 LEU A N 1
ATOM 2591 C CA . LEU A 1 340 ? 1.497 5.800 -4.153 1.00 95.94 340 LEU A CA 1
ATOM 2592 C C . LEU A 1 340 ? 2.421 6.614 -5.061 1.00 95.94 340 LEU A C 1
ATOM 2594 O O . LEU A 1 340 ? 3.299 6.080 -5.741 1.00 95.94 340 LEU A O 1
ATOM 2598 N N . GLU A 1 341 ? 2.223 7.928 -5.057 1.00 95.19 341 GLU A N 1
ATOM 2599 C CA . GLU A 1 341 ? 3.141 8.898 -5.647 1.00 95.19 341 GLU A CA 1
ATOM 2600 C C . GLU A 1 341 ? 4.537 8.782 -4.994 1.00 95.19 341 GLU A C 1
ATOM 2602 O O . GLU A 1 341 ? 4.675 8.224 -3.902 1.00 95.19 341 GLU A O 1
ATOM 2607 N N . ASN A 1 342 ? 5.599 9.288 -5.634 1.00 95.44 342 ASN A N 1
ATOM 2608 C CA . ASN A 1 342 ? 6.934 9.238 -5.021 1.00 95.44 342 ASN A CA 1
ATOM 2609 C C . ASN A 1 342 ? 6.944 10.037 -3.702 1.00 95.44 342 ASN A C 1
ATOM 2611 O O . ASN A 1 342 ? 6.397 11.137 -3.646 1.00 95.44 342 ASN A O 1
ATOM 2615 N N . TYR A 1 343 ? 7.537 9.482 -2.640 1.00 96.69 343 TYR A N 1
ATOM 2616 C CA . TYR A 1 343 ? 7.415 9.947 -1.244 1.00 96.69 343 TYR A CA 1
ATOM 2617 C C . TYR A 1 343 ? 5.995 9.894 -0.651 1.00 96.69 343 TYR A C 1
ATOM 2619 O O . TYR A 1 343 ? 5.753 10.371 0.463 1.00 96.69 343 TYR A O 1
ATOM 2627 N N . GLY A 1 344 ? 5.057 9.259 -1.349 1.00 96.38 344 GLY A N 1
ATOM 2628 C CA . GLY A 1 344 ? 3.732 8.950 -0.844 1.00 96.38 344 GLY A CA 1
ATOM 2629 C C . GLY A 1 344 ? 3.793 7.949 0.304 1.00 96.38 344 GLY A C 1
ATOM 2630 O O . GLY A 1 344 ? 4.654 7.066 0.371 1.00 96.38 344 GLY A O 1
ATOM 2631 N N . ASN A 1 345 ? 2.865 8.105 1.241 1.00 96.25 345 ASN A N 1
ATOM 2632 C CA . ASN A 1 345 ? 2.712 7.205 2.371 1.00 96.25 345 ASN A CA 1
ATOM 2633 C C . ASN A 1 345 ? 1.249 7.098 2.784 1.00 96.25 345 ASN A C 1
ATOM 2635 O O . ASN A 1 345 ? 0.448 7.991 2.504 1.00 96.25 345 ASN A O 1
ATOM 2639 N N . CYS A 1 346 ? 0.923 6.000 3.455 1.00 96.69 346 CYS A N 1
ATOM 2640 C CA . CYS A 1 346 ? -0.443 5.689 3.830 1.00 96.69 346 CYS A CA 1
ATOM 2641 C C . CYS A 1 346 ? -0.520 5.109 5.245 1.00 96.69 346 CYS A C 1
ATOM 2643 O O . CYS A 1 346 ? 0.292 4.261 5.644 1.00 96.69 346 CYS A O 1
ATOM 2645 N N . CYS A 1 347 ? -1.511 5.580 6.002 1.00 96.56 347 CYS A N 1
ATOM 2646 C CA . CYS A 1 347 ? -1.951 4.923 7.223 1.00 96.56 347 CYS A CA 1
ATOM 2647 C C . CYS A 1 347 ? -3.113 3.982 6.894 1.00 96.56 347 CYS A C 1
ATOM 2649 O O . CYS A 1 347 ? -4.041 4.348 6.170 1.00 96.56 347 CYS A O 1
ATOM 2651 N N . LEU A 1 348 ? -3.035 2.761 7.413 1.00 98.25 348 LEU A N 1
ATOM 2652 C CA . LEU A 1 348 ? -4.014 1.715 7.158 1.00 98.25 348 LEU A CA 1
ATOM 2653 C C . LEU A 1 348 ? -4.829 1.414 8.410 1.00 98.25 348 LEU A C 1
ATOM 2655 O O . LEU A 1 348 ? -4.365 1.569 9.545 1.00 98.25 348 LEU A O 1
ATOM 2659 N N . GLY A 1 349 ? -6.018 0.872 8.198 1.00 98.38 349 GLY A N 1
ATOM 2660 C CA . GLY A 1 349 ? -6.812 0.251 9.245 1.00 98.38 349 GLY A CA 1
ATOM 2661 C C . GLY A 1 349 ? -7.795 -0.750 8.667 1.00 98.38 349 GLY A C 1
ATOM 2662 O O . GLY A 1 349 ? -8.151 -0.678 7.494 1.00 98.38 349 GLY A O 1
ATOM 2663 N N . SER A 1 350 ? -8.209 -1.724 9.468 1.00 98.75 350 SER A N 1
ATOM 2664 C CA . SER A 1 350 ? -9.046 -2.825 8.992 1.00 98.75 350 SER A CA 1
ATOM 2665 C C . SER A 1 350 ? -10.284 -3.007 9.850 1.00 98.75 350 SER A C 1
ATOM 2667 O O . SER A 1 350 ? -10.194 -3.133 11.073 1.00 98.75 350 SER A O 1
ATOM 2669 N N . ILE A 1 351 ? -11.439 -3.065 9.191 1.00 98.88 351 ILE A N 1
ATOM 2670 C CA . ILE A 1 351 ? -12.725 -3.383 9.811 1.00 98.88 351 ILE A CA 1
ATOM 2671 C C . ILE A 1 351 ? -12.842 -4.896 9.959 1.00 98.88 351 ILE A C 1
ATOM 2673 O O . ILE A 1 351 ? -12.649 -5.643 9.003 1.00 98.88 351 ILE A O 1
ATOM 2677 N N . ASN A 1 352 ? -13.187 -5.365 11.152 1.00 98.50 352 ASN A N 1
ATOM 2678 C CA . ASN A 1 352 ? -13.441 -6.776 11.398 1.00 98.50 352 ASN A CA 1
ATOM 2679 C C . ASN A 1 352 ? -14.877 -7.144 11.013 1.00 98.50 352 ASN A C 1
ATOM 2681 O O . ASN A 1 352 ? -15.813 -6.902 11.779 1.00 98.50 352 ASN A O 1
ATOM 2685 N N . LEU A 1 353 ? -15.059 -7.755 9.845 1.00 98.44 353 LEU A N 1
ATOM 2686 C CA . LEU A 1 353 ? -16.382 -8.106 9.325 1.00 98.44 353 LEU A CA 1
ATOM 2687 C C . LEU A 1 353 ? -17.118 -9.120 10.212 1.00 98.44 353 LEU A C 1
ATOM 2689 O O . LEU A 1 353 ? -18.331 -9.013 10.374 1.00 98.44 353 LEU A O 1
ATOM 2693 N N . ASP A 1 354 ? -16.408 -10.037 10.876 1.00 96.06 354 ASP A N 1
ATOM 2694 C CA . ASP A 1 354 ? -17.021 -11.000 11.806 1.00 96.06 354 ASP A CA 1
ATOM 2695 C C . ASP A 1 354 ? -17.764 -10.302 12.965 1.00 96.06 354 ASP A C 1
ATOM 2697 O O . ASP A 1 354 ? -18.832 -10.736 13.411 1.00 96.06 354 ASP A O 1
ATOM 2701 N N . ARG A 1 355 ? -17.266 -9.142 13.411 1.00 96.50 355 ARG A N 1
ATOM 2702 C CA . ARG A 1 355 ? -17.893 -8.351 14.485 1.00 96.50 355 ARG A CA 1
ATOM 2703 C C . ARG A 1 355 ? -19.172 -7.630 14.062 1.00 96.50 355 ARG A C 1
ATOM 2705 O O . ARG A 1 355 ? -19.827 -7.034 14.915 1.00 96.50 355 ARG A O 1
ATOM 2712 N N . HIS A 1 356 ? -19.546 -7.727 12.790 1.00 97.88 356 HIS A N 1
ATOM 2713 C CA . HIS A 1 356 ? -20.725 -7.093 12.208 1.00 97.88 356 HIS A CA 1
ATOM 2714 C C . HIS A 1 356 ? -21.769 -8.113 11.745 1.00 97.88 356 HIS A C 1
ATOM 2716 O O . HIS A 1 356 ? -22.638 -7.774 10.955 1.00 97.88 356 HIS A O 1
ATOM 2722 N N . ILE A 1 357 ? -21.720 -9.361 12.224 1.00 96.25 357 ILE A N 1
ATOM 2723 C CA . ILE A 1 357 ? -22.743 -10.373 11.914 1.00 96.25 357 ILE A CA 1
ATOM 2724 C C . ILE A 1 357 ? -23.741 -10.514 13.060 1.00 96.25 357 ILE A C 1
ATOM 2726 O O . ILE A 1 357 ? -23.371 -10.909 14.177 1.00 96.25 357 ILE A O 1
ATOM 2730 N N . ASN A 1 358 ? -25.022 -10.302 12.747 1.00 91.19 358 ASN A N 1
ATOM 2731 C CA . ASN A 1 358 ? -26.157 -10.568 13.622 1.00 91.19 358 ASN A CA 1
ATOM 2732 C C . ASN A 1 358 ? -26.999 -11.742 13.075 1.00 91.19 358 ASN A C 1
ATOM 2734 O O . ASN A 1 358 ? -27.402 -11.788 11.918 1.00 91.19 358 ASN A O 1
ATOM 2738 N N . GLY A 1 359 ? -27.242 -12.765 13.900 1.00 85.88 359 GLY A N 1
ATOM 2739 C CA . GLY A 1 359 ? -27.984 -13.954 13.458 1.00 85.88 359 GLY A CA 1
ATOM 2740 C C . GLY A 1 359 ? -27.400 -14.587 12.183 1.00 85.88 359 GLY A C 1
ATOM 2741 O O . GLY A 1 359 ? -26.320 -15.168 12.236 1.00 85.88 359 GLY A O 1
ATOM 2742 N N . ASN A 1 360 ? -28.123 -14.458 11.065 1.00 82.69 360 ASN A N 1
ATOM 2743 C CA . ASN A 1 360 ? -27.792 -15.063 9.769 1.00 82.69 360 ASN A CA 1
ATOM 2744 C C . ASN A 1 360 ? -27.335 -14.041 8.704 1.00 82.69 360 ASN A C 1
ATOM 2746 O O . ASN A 1 360 ? -27.371 -14.365 7.518 1.00 82.69 360 ASN A O 1
ATOM 2750 N N . GLY A 1 361 ? -26.976 -12.809 9.078 1.00 94.25 361 GLY A N 1
ATOM 2751 C CA . GLY A 1 361 ? -26.605 -11.766 8.118 1.00 94.25 361 GLY A CA 1
ATOM 2752 C C . GLY A 1 361 ? -25.721 -10.671 8.708 1.00 94.25 361 GLY A C 1
ATOM 2753 O O . GLY A 1 361 ? -25.392 -10.688 9.895 1.00 94.25 361 GLY A O 1
ATOM 2754 N N . PHE A 1 362 ? -25.328 -9.724 7.858 1.00 97.12 362 PHE A N 1
ATOM 2755 C CA . PHE A 1 362 ? -24.611 -8.528 8.288 1.00 97.12 362 PHE A CA 1
ATOM 2756 C C . PHE A 1 362 ? -25.553 -7.502 8.923 1.00 97.12 362 PHE A C 1
ATOM 2758 O O . PHE A 1 362 ? -26.656 -7.241 8.442 1.00 97.12 362 PHE A O 1
ATOM 2765 N N . ASP A 1 363 ? -25.070 -6.892 9.997 1.00 97.75 363 ASP A N 1
ATOM 2766 C CA . ASP A 1 363 ? -25.602 -5.678 10.588 1.00 97.75 363 ASP A CA 1
ATOM 2767 C C . ASP A 1 363 ? -25.050 -4.470 9.823 1.00 97.75 363 ASP A C 1
ATOM 2769 O O . ASP A 1 363 ? -24.013 -3.901 10.171 1.00 97.75 363 ASP A O 1
ATOM 2773 N N . TRP A 1 364 ? -25.719 -4.129 8.723 1.00 97.62 364 TRP A N 1
ATOM 2774 C CA . TRP A 1 364 ? -25.281 -3.066 7.819 1.00 97.62 364 TRP A CA 1
ATOM 2775 C C . TRP A 1 364 ? -25.256 -1.685 8.484 1.00 97.62 364 TRP A C 1
ATOM 2777 O O . TRP A 1 364 ? -24.375 -0.890 8.180 1.00 97.62 364 TRP A O 1
ATOM 2787 N N . GLU A 1 365 ? -26.159 -1.413 9.430 1.00 97.94 365 GLU A N 1
ATOM 2788 C CA . GLU A 1 365 ? -26.187 -0.144 10.169 1.00 97.94 365 GLU A CA 1
ATOM 2789 C C . GLU A 1 365 ? -24.972 -0.027 11.102 1.00 97.94 365 GLU A C 1
ATOM 2791 O O . GLU A 1 365 ? -24.272 0.986 11.100 1.00 97.94 365 GLU A O 1
ATOM 2796 N N . ALA A 1 366 ? -24.656 -1.091 11.851 1.00 98.00 366 ALA A N 1
ATOM 2797 C CA . ALA A 1 366 ? -23.463 -1.115 12.696 1.00 98.00 366 ALA A CA 1
ATOM 2798 C C . ALA A 1 366 ? -22.157 -1.076 11.884 1.00 98.00 366 ALA A C 1
ATOM 2800 O O . ALA A 1 366 ? -21.146 -0.552 12.364 1.00 98.00 366 ALA A O 1
ATOM 2801 N N . LEU A 1 367 ? -22.162 -1.659 10.681 1.00 98.62 367 LEU A N 1
ATOM 2802 C CA . LEU A 1 367 ? -21.035 -1.593 9.758 1.00 98.62 367 LEU A CA 1
ATOM 2803 C C . LEU A 1 367 ? -20.856 -0.174 9.209 1.00 98.62 367 LEU A C 1
ATOM 2805 O O . LEU A 1 367 ? -19.727 0.307 9.204 1.00 98.62 367 LEU A O 1
ATOM 2809 N N . GLU A 1 368 ? -21.936 0.514 8.821 1.00 98.81 368 GLU A N 1
ATOM 2810 C CA . GLU A 1 368 ? -21.882 1.907 8.353 1.00 98.81 368 GLU A CA 1
ATOM 2811 C C . GLU A 1 368 ? -21.217 2.819 9.392 1.00 98.81 368 GLU A C 1
ATOM 2813 O O . GLU A 1 368 ? -20.263 3.531 9.079 1.00 98.81 368 GLU A O 1
ATOM 2818 N N . ASP A 1 369 ? -21.671 2.748 10.649 1.00 98.69 369 ASP A N 1
ATOM 2819 C CA . ASP A 1 369 ? -21.125 3.543 11.759 1.00 98.69 369 ASP A CA 1
ATOM 2820 C C . ASP A 1 369 ? -19.623 3.290 11.964 1.00 98.69 369 ASP A C 1
ATOM 2822 O O . ASP A 1 369 ? -18.841 4.222 12.187 1.00 98.69 369 ASP A O 1
ATOM 2826 N N . THR A 1 370 ? -19.199 2.032 11.811 1.00 98.81 370 THR A N 1
ATOM 2827 C CA . THR A 1 370 ? -17.790 1.641 11.924 1.00 98.81 370 THR A CA 1
ATOM 2828 C C . THR A 1 370 ? -16.968 2.156 10.746 1.00 98.81 370 THR A C 1
ATOM 2830 O O . THR A 1 370 ? -15.892 2.704 10.973 1.00 98.81 370 THR A O 1
ATOM 2833 N N . VAL A 1 371 ? -17.462 2.043 9.506 1.00 98.94 371 VAL A N 1
ATOM 2834 C CA . VAL A 1 371 ? -16.785 2.581 8.310 1.00 98.94 371 VAL A CA 1
ATOM 2835 C C . VAL A 1 371 ? -16.575 4.085 8.454 1.00 98.94 371 VAL A C 1
ATOM 2837 O O . VAL A 1 371 ? -15.451 4.560 8.307 1.00 98.94 371 VAL A O 1
ATOM 2840 N N . ARG A 1 372 ? -17.624 4.834 8.815 1.00 98.88 372 ARG A N 1
ATOM 2841 C CA . ARG A 1 372 ? -17.545 6.295 8.976 1.00 98.88 372 ARG A CA 1
ATOM 2842 C C . ARG A 1 372 ? -16.567 6.697 10.076 1.00 98.88 372 ARG A C 1
ATOM 2844 O O . ARG A 1 372 ? -15.700 7.547 9.878 1.00 98.88 372 ARG A O 1
ATOM 2851 N N . THR A 1 373 ? -16.655 6.038 11.231 1.00 98.88 373 THR A N 1
ATOM 2852 C CA . THR A 1 373 ? -15.744 6.300 12.354 1.00 98.88 373 THR A CA 1
ATOM 2853 C C . THR A 1 373 ? -14.295 5.952 11.998 1.00 98.88 373 THR A C 1
ATOM 2855 O O . THR A 1 373 ? -13.385 6.687 12.377 1.00 98.88 373 THR A O 1
ATOM 2858 N N . ALA A 1 374 ? -14.066 4.879 11.234 1.00 98.88 374 ALA A N 1
ATOM 2859 C CA . ALA A 1 374 ? -12.742 4.467 10.771 1.00 98.88 374 ALA A CA 1
ATOM 2860 C C . ALA A 1 374 ? -12.133 5.437 9.747 1.00 98.88 374 ALA A C 1
ATOM 2862 O O . ALA A 1 374 ? -10.949 5.748 9.853 1.00 98.88 374 ALA A O 1
ATOM 2863 N N . VAL A 1 375 ? -12.917 5.960 8.795 1.00 98.88 375 VAL A N 1
ATOM 2864 C CA . VAL A 1 375 ? -12.442 6.992 7.852 1.00 98.88 375 VAL A CA 1
ATOM 2865 C C . VAL A 1 375 ? -11.960 8.225 8.607 1.00 98.88 375 VAL A C 1
ATOM 2867 O O . VAL A 1 375 ? -10.841 8.683 8.384 1.00 98.88 375 VAL A O 1
ATOM 2870 N N . ARG A 1 376 ? -12.756 8.721 9.560 1.00 98.81 376 ARG A N 1
ATOM 2871 C CA . ARG A 1 376 ? -12.366 9.872 10.381 1.00 98.81 376 ARG A CA 1
ATOM 2872 C C . ARG A 1 376 ? -11.166 9.584 11.278 1.00 98.81 376 ARG A C 1
ATOM 2874 O O . ARG A 1 376 ? -10.290 10.431 11.388 1.00 98.81 376 ARG A O 1
ATOM 2881 N N . PHE A 1 377 ? -11.081 8.381 11.850 1.00 98.94 377 PHE A N 1
ATOM 2882 C CA . PHE A 1 377 ? -9.900 7.939 12.595 1.00 98.94 377 PHE A CA 1
ATOM 2883 C C . PHE A 1 377 ? -8.634 8.024 11.733 1.00 98.94 377 PHE A C 1
ATOM 2885 O O . PHE A 1 377 ? -7.623 8.552 12.182 1.00 98.94 377 PHE A O 1
ATOM 2892 N N . LEU A 1 378 ? -8.670 7.505 10.502 1.00 98.88 378 LEU A N 1
ATOM 2893 C CA . LEU A 1 378 ? -7.509 7.507 9.606 1.00 98.88 378 LEU A CA 1
ATOM 2894 C C . LEU A 1 378 ? -7.160 8.925 9.120 1.00 98.88 378 LEU A C 1
ATOM 2896 O O . LEU A 1 378 ? -5.981 9.266 9.029 1.00 98.88 378 LEU A O 1
ATOM 2900 N N . ASP A 1 379 ? -8.154 9.783 8.888 1.00 98.75 379 ASP A N 1
ATOM 2901 C CA . ASP A 1 379 ? -7.919 11.203 8.604 1.00 98.75 379 ASP A CA 1
ATOM 2902 C C . ASP A 1 379 ? -7.259 11.931 9.791 1.00 98.75 379 ASP A C 1
ATOM 2904 O O . ASP A 1 379 ? -6.313 12.699 9.614 1.00 98.75 379 ASP A O 1
ATOM 2908 N N . ASP A 1 380 ? -7.689 11.645 11.020 1.00 98.75 380 ASP A N 1
ATOM 2909 C CA . ASP A 1 380 ? -7.074 12.189 12.233 1.00 98.75 380 ASP A CA 1
ATOM 2910 C C . ASP A 1 380 ? -5.659 11.642 12.462 1.00 98.75 380 ASP A C 1
ATOM 2912 O O . ASP A 1 380 ? -4.786 12.373 12.938 1.00 98.75 380 ASP A O 1
ATOM 2916 N N . VAL A 1 381 ? -5.388 10.386 12.077 1.00 98.56 381 VAL A N 1
ATOM 2917 C CA . VAL A 1 381 ? -4.021 9.845 12.059 1.00 98.56 381 VAL A CA 1
ATOM 2918 C C . VAL A 1 381 ? -3.135 10.729 11.193 1.00 98.56 381 VAL A C 1
ATOM 2920 O O . VAL A 1 381 ? -2.036 11.054 11.634 1.00 98.56 381 VAL A O 1
ATOM 2923 N N . ILE A 1 382 ? -3.599 11.165 10.016 1.00 98.00 382 ILE A N 1
ATOM 2924 C CA . ILE A 1 382 ? -2.863 12.108 9.162 1.00 98.00 382 ILE A CA 1
ATOM 2925 C C . ILE A 1 382 ? -2.621 13.424 9.903 1.00 98.00 382 ILE A C 1
ATOM 2927 O O . ILE A 1 382 ? -1.492 13.909 9.893 1.00 98.00 382 ILE A O 1
ATOM 2931 N N . GLU A 1 383 ? -3.613 13.997 10.583 1.00 97.25 383 GLU A N 1
ATOM 2932 C CA . GLU A 1 383 ? -3.438 15.270 11.303 1.00 97.25 383 GLU A CA 1
ATOM 2933 C C . GLU A 1 383 ? -2.303 15.210 12.332 1.00 97.25 383 GLU A C 1
ATOM 2935 O O . GLU A 1 383 ? -1.442 16.095 12.355 1.00 97.25 383 GLU A O 1
ATOM 2940 N N . VAL A 1 384 ? -2.248 14.139 13.128 1.00 97.00 384 VAL A N 1
ATOM 2941 C CA . VAL A 1 384 ? -1.299 14.011 14.248 1.00 97.00 384 VAL A CA 1
ATOM 2942 C C . VAL A 1 384 ? 0.007 13.299 13.890 1.00 97.00 384 VAL A C 1
ATOM 2944 O O . VAL A 1 384 ? 0.895 13.183 14.740 1.00 97.00 384 VAL A O 1
ATOM 2947 N N . ASN A 1 385 ? 0.139 12.788 12.663 1.00 95.75 385 ASN A N 1
ATOM 2948 C CA . ASN A 1 385 ? 1.319 12.034 12.256 1.00 95.75 385 ASN A CA 1
ATOM 2949 C C . ASN A 1 385 ? 2.579 12.908 12.240 1.00 95.75 385 ASN A C 1
ATOM 2951 O O . ASN A 1 385 ? 2.545 14.104 11.946 1.00 95.75 385 ASN A O 1
ATOM 2955 N N . SER A 1 386 ? 3.720 12.265 12.467 1.00 92.12 386 SER A N 1
ATOM 2956 C CA . SER A 1 386 ? 5.036 12.866 12.285 1.00 92.12 386 SER A CA 1
ATOM 2957 C C . SER A 1 386 ? 5.897 11.968 11.411 1.00 92.12 386 SER A C 1
ATOM 2959 O O . SER A 1 386 ? 5.799 10.741 11.471 1.00 92.12 386 SER A O 1
ATOM 2961 N N . PHE A 1 387 ? 6.745 12.581 10.590 1.00 92.69 387 PHE A N 1
ATOM 2962 C CA . PHE A 1 387 ? 7.593 11.864 9.648 1.00 92.69 387 PHE A CA 1
ATOM 2963 C C . PHE A 1 387 ? 9.064 12.178 9.899 1.00 92.69 387 PHE A C 1
ATOM 2965 O O . PHE A 1 387 ? 9.395 13.283 10.328 1.00 92.69 387 PHE A O 1
ATOM 2972 N N . PRO A 1 388 ? 9.964 11.220 9.623 1.00 89.06 388 PRO A N 1
ATOM 2973 C CA . PRO A 1 388 ? 11.396 11.454 9.754 1.00 89.06 388 PRO A CA 1
ATOM 2974 C C . PRO A 1 388 ? 11.953 12.397 8.674 1.00 89.06 388 PRO A C 1
ATOM 2976 O O . PRO A 1 388 ? 13.050 12.920 8.849 1.00 89.06 388 PRO A O 1
ATOM 2979 N N . LEU A 1 389 ? 11.217 12.605 7.577 1.00 93.19 389 LEU A N 1
ATOM 2980 C CA . LEU A 1 389 ? 11.606 13.432 6.436 1.00 93.19 389 LEU A CA 1
ATOM 2981 C C . LEU A 1 389 ? 10.470 14.405 6.105 1.00 93.19 389 LEU A C 1
ATOM 2983 O O . LEU A 1 389 ? 9.317 13.983 6.012 1.00 93.19 389 LEU A O 1
ATOM 2987 N N . GLU A 1 390 ? 10.799 15.676 5.870 1.00 94.81 390 GLU A N 1
ATOM 2988 C CA . GLU A 1 390 ? 9.802 16.722 5.586 1.00 94.81 390 GLU A CA 1
ATOM 2989 C C . GLU A 1 390 ? 8.988 16.414 4.322 1.00 94.81 390 GLU A C 1
ATOM 2991 O O . GLU A 1 390 ? 7.764 16.471 4.344 1.00 94.81 390 GLU A O 1
ATOM 2996 N N . LYS A 1 391 ? 9.647 15.948 3.255 1.00 95.69 391 LYS A N 1
ATOM 2997 C CA . LYS A 1 391 ? 8.992 15.572 1.991 1.00 95.69 391 LYS A CA 1
ATOM 2998 C C . LYS A 1 391 ? 7.886 14.522 2.143 1.00 95.69 391 LYS A C 1
ATOM 3000 O O . LYS A 1 391 ? 6.879 14.584 1.446 1.00 95.69 391 LYS A O 1
ATOM 3005 N N . LEU A 1 392 ? 8.016 13.595 3.099 1.00 95.94 392 LEU A N 1
ATOM 3006 C CA . LEU A 1 392 ? 6.949 12.631 3.398 1.00 95.94 392 LEU A CA 1
ATOM 3007 C C . LEU A 1 392 ? 5.723 13.325 3.998 1.00 95.94 392 LEU A C 1
ATOM 3009 O O . LEU A 1 392 ? 4.592 12.945 3.693 1.00 95.94 392 LEU A O 1
ATOM 3013 N N . ARG A 1 393 ? 5.935 14.335 4.854 1.00 96.12 393 ARG A N 1
ATOM 3014 C CA . ARG A 1 393 ? 4.852 15.127 5.445 1.00 96.12 393 ARG A CA 1
ATOM 3015 C C . ARG A 1 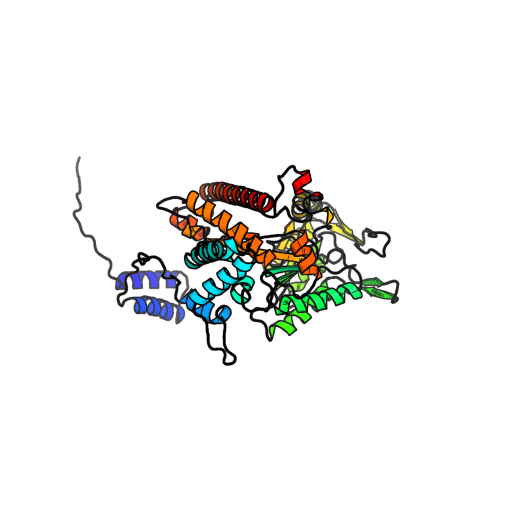393 ? 4.169 15.993 4.394 1.00 96.12 393 ARG A C 1
ATOM 3017 O O . ARG A 1 393 ? 2.943 16.059 4.386 1.00 96.12 393 ARG A O 1
ATOM 3024 N N . GLU A 1 394 ? 4.944 16.606 3.505 1.00 97.00 394 GLU A N 1
ATOM 3025 C CA . GLU A 1 394 ? 4.429 17.417 2.399 1.00 97.00 394 GLU A CA 1
ATOM 3026 C C . GLU A 1 394 ? 3.506 16.594 1.492 1.00 97.00 394 GLU A C 1
ATOM 3028 O O . GLU A 1 394 ? 2.342 16.958 1.322 1.00 97.00 394 GLU A O 1
ATOM 3033 N N . VAL A 1 395 ? 3.965 15.438 0.991 1.00 97.12 395 VAL A N 1
ATOM 3034 C CA . VAL A 1 395 ? 3.144 14.564 0.130 1.00 97.12 395 VAL A CA 1
ATOM 3035 C C . VAL A 1 395 ? 1.943 13.985 0.888 1.00 97.12 395 VAL A C 1
ATOM 3037 O O . VAL A 1 395 ? 0.844 13.898 0.332 1.00 97.12 395 VAL A O 1
ATOM 3040 N N . ASN A 1 396 ? 2.105 13.640 2.170 1.00 97.00 396 ASN A N 1
ATOM 3041 C CA . ASN A 1 396 ? 1.010 13.151 3.012 1.00 97.00 396 ASN A CA 1
ATOM 3042 C C . ASN A 1 396 ? -0.108 14.190 3.175 1.00 97.00 396 ASN A C 1
ATOM 3044 O O . ASN A 1 396 ? -1.275 13.845 3.030 1.00 97.00 396 ASN A O 1
ATOM 3048 N N . LEU A 1 397 ? 0.222 15.458 3.429 1.00 97.12 397 LEU A N 1
ATOM 3049 C CA . LEU A 1 397 ? -0.778 16.526 3.528 1.00 97.12 397 LEU A CA 1
ATOM 3050 C C . LEU A 1 397 ? -1.348 16.937 2.167 1.00 97.12 397 LEU A C 1
ATOM 3052 O O . LEU A 1 397 ? -2.504 17.354 2.096 1.00 97.12 397 LEU A O 1
ATOM 3056 N N . ALA A 1 398 ? -0.554 16.815 1.102 1.00 97.19 398 ALA A N 1
ATOM 3057 C CA . ALA A 1 398 ? -0.990 17.125 -0.251 1.00 97.19 398 ALA A CA 1
ATOM 3058 C C . ALA A 1 398 ? -2.073 16.155 -0.741 1.00 97.19 398 ALA A C 1
ATOM 3060 O O . ALA A 1 398 ? -3.044 16.598 -1.350 1.00 97.19 398 ALA A O 1
ATOM 3061 N N . THR A 1 399 ? -1.920 14.859 -0.443 1.00 96.69 399 THR A N 1
ATOM 3062 C CA . THR A 1 399 ? -2.751 13.770 -0.995 1.00 96.69 399 THR A CA 1
ATOM 3063 C C . THR A 1 399 ? -3.712 13.125 -0.003 1.00 96.69 399 THR A C 1
ATOM 3065 O O . THR A 1 399 ? -4.708 12.549 -0.428 1.00 96.69 399 THR A O 1
ATOM 3068 N N . ARG A 1 400 ? -3.391 13.173 1.295 1.00 97.62 400 ARG A N 1
ATOM 3069 C CA . ARG A 1 400 ? -4.175 12.635 2.417 1.00 97.62 400 ARG A CA 1
ATOM 3070 C C . ARG A 1 400 ? -4.638 11.178 2.255 1.00 97.62 400 ARG A C 1
ATOM 3072 O O . ARG A 1 400 ? -5.699 10.785 2.727 1.00 97.62 400 ARG A O 1
ATOM 3079 N N . ARG A 1 401 ? -3.811 10.344 1.616 1.00 95.88 401 ARG A N 1
ATOM 3080 C CA . ARG A 1 401 ? -4.105 8.922 1.371 1.00 95.88 401 ARG A CA 1
ATOM 3081 C C . ARG A 1 401 ? -4.343 8.140 2.672 1.00 95.88 401 ARG A C 1
ATOM 3083 O O . ARG A 1 401 ? -3.460 8.067 3.530 1.00 95.88 401 ARG A O 1
ATOM 3090 N N . ILE A 1 402 ? -5.488 7.463 2.746 1.00 97.94 402 ILE A N 1
ATOM 3091 C CA . ILE A 1 402 ? -5.820 6.463 3.771 1.00 97.94 402 ILE A CA 1
ATOM 3092 C C . ILE A 1 402 ? -6.097 5.105 3.118 1.00 97.94 402 ILE A C 1
ATOM 3094 O O . ILE A 1 402 ? -6.609 5.056 2.000 1.00 97.94 402 ILE A O 1
ATOM 3098 N N . GLY A 1 403 ? -5.805 4.023 3.837 1.00 97.81 403 GLY A N 1
ATOM 3099 C CA . GLY A 1 403 ? -6.070 2.656 3.396 1.00 97.81 403 GLY A CA 1
ATOM 3100 C C . GLY A 1 403 ? -7.030 1.960 4.350 1.00 97.81 403 GLY A C 1
ATOM 3101 O O . GLY A 1 403 ? -6.624 1.319 5.323 1.00 97.81 403 GLY A O 1
ATOM 3102 N N . LEU A 1 404 ? -8.330 2.112 4.094 1.00 98.62 404 LEU A N 1
ATOM 3103 C CA . LEU A 1 404 ? -9.368 1.401 4.832 1.00 98.62 404 LEU A CA 1
ATOM 3104 C C . LEU A 1 404 ? -9.607 0.032 4.190 1.00 98.62 404 LEU A C 1
ATOM 3106 O O . LEU A 1 404 ? -10.095 -0.064 3.068 1.00 98.62 404 LEU A O 1
ATOM 3110 N N . GLY A 1 405 ? -9.282 -1.026 4.924 1.00 98.19 405 GLY A N 1
ATOM 3111 C CA . GLY A 1 405 ? -9.469 -2.408 4.500 1.00 98.19 405 GLY A CA 1
ATOM 3112 C C . GLY A 1 405 ? -10.409 -3.195 5.407 1.00 98.19 405 GLY A C 1
ATOM 3113 O O . GLY A 1 405 ? -11.068 -2.664 6.307 1.00 98.19 405 GLY A O 1
ATOM 3114 N N . VAL A 1 406 ? -10.426 -4.509 5.198 1.00 98.50 406 VAL A N 1
ATOM 3115 C CA . VAL A 1 406 ? -11.223 -5.454 5.984 1.00 98.50 406 VAL A CA 1
ATOM 3116 C C . VAL A 1 406 ? -10.381 -6.627 6.470 1.00 98.50 406 VAL A C 1
ATOM 3118 O O . VAL A 1 406 ? -9.416 -7.041 5.834 1.00 98.50 406 VAL A O 1
ATOM 3121 N N . MET A 1 407 ? -10.793 -7.198 7.593 1.00 98.44 407 MET A N 1
ATOM 3122 C CA . MET A 1 407 ? -10.338 -8.481 8.116 1.00 98.44 407 MET A CA 1
ATOM 3123 C C . MET A 1 407 ? -11.551 -9.317 8.545 1.00 98.44 407 MET A C 1
ATOM 3125 O O . MET A 1 407 ? -12.678 -8.825 8.586 1.00 98.44 407 MET A O 1
ATOM 3129 N N . GLY A 1 408 ? -11.343 -10.600 8.845 1.00 97.44 408 GLY A N 1
ATOM 3130 C CA . GLY A 1 408 ? -12.426 -11.484 9.295 1.00 97.44 408 GLY A CA 1
ATOM 3131 C C . GLY A 1 408 ? -13.405 -11.912 8.193 1.00 97.44 408 GLY A C 1
ATOM 3132 O O . GLY A 1 408 ? -14.471 -12.426 8.506 1.00 97.44 408 GLY A O 1
ATOM 3133 N N . TRP A 1 409 ? -13.067 -11.733 6.909 1.00 97.88 409 TRP A N 1
ATOM 3134 C CA . TRP A 1 409 ? -13.917 -12.162 5.789 1.00 97.88 409 TRP A CA 1
ATOM 3135 C C . TRP A 1 409 ? -14.178 -13.676 5.786 1.00 97.88 409 TRP A C 1
ATOM 3137 O O . TRP A 1 409 ? -15.320 -14.110 5.668 1.00 97.88 409 TRP A O 1
ATOM 3147 N N . ALA A 1 410 ? -13.139 -14.494 5.976 1.00 98.12 410 ALA A N 1
ATOM 3148 C CA . ALA A 1 410 ? -13.298 -15.947 6.028 1.00 98.12 410 ALA A CA 1
ATOM 3149 C C . ALA A 1 410 ? -14.173 -16.393 7.216 1.00 98.12 410 ALA A C 1
ATOM 3151 O O . ALA A 1 410 ? -15.078 -17.206 7.040 1.00 98.12 410 ALA A O 1
ATOM 3152 N N . ASP A 1 411 ? -13.956 -15.813 8.400 1.00 96.62 411 ASP A N 1
ATOM 3153 C CA . ASP A 1 411 ? -14.762 -16.096 9.595 1.00 96.62 411 ASP A CA 1
ATOM 3154 C C . ASP A 1 411 ? -16.221 -15.666 9.402 1.00 96.62 411 ASP A C 1
ATOM 3156 O O . ASP A 1 411 ? -17.149 -16.397 9.765 1.00 96.62 411 ASP A O 1
ATOM 3160 N N . ALA A 1 412 ? -16.433 -14.522 8.747 1.00 97.12 412 ALA A N 1
ATOM 3161 C CA . ALA A 1 412 ? -17.753 -14.047 8.375 1.00 97.12 412 ALA A CA 1
ATOM 3162 C C . ALA A 1 412 ? -18.482 -15.050 7.468 1.00 97.12 412 ALA A C 1
ATOM 3164 O O . ALA A 1 412 ? -19.618 -15.434 7.753 1.00 97.12 412 ALA A O 1
ATOM 3165 N N . LEU A 1 413 ? -17.814 -15.550 6.426 1.00 97.25 413 LEU A N 1
ATOM 3166 C CA . LEU A 1 413 ? -18.375 -16.568 5.536 1.00 97.25 413 LEU A CA 1
ATOM 3167 C C . LEU A 1 413 ? -18.695 -17.880 6.266 1.00 97.25 413 LEU A C 1
ATOM 3169 O O . LEU A 1 413 ? -19.754 -18.462 6.027 1.00 97.25 413 LEU A O 1
ATOM 3173 N N . ILE A 1 414 ? -17.846 -18.318 7.204 1.00 96.44 414 ILE A N 1
ATOM 3174 C CA . ILE A 1 414 ? -18.109 -19.505 8.036 1.00 96.44 414 ILE A CA 1
ATOM 3175 C C . ILE A 1 414 ? -19.401 -19.323 8.839 1.00 96.44 414 ILE A C 1
ATOM 3177 O O . ILE A 1 414 ? -20.251 -20.216 8.848 1.00 96.44 414 ILE A O 1
ATOM 3181 N N . ARG A 1 415 ? -19.593 -18.164 9.480 1.00 95.69 415 ARG A N 1
ATOM 3182 C CA . ARG A 1 415 ? -20.810 -17.876 10.262 1.00 95.69 415 ARG A CA 1
ATOM 3183 C C . ARG A 1 415 ? -22.065 -17.782 9.405 1.00 95.69 415 ARG A C 1
ATOM 3185 O O . ARG A 1 415 ? -23.136 -18.167 9.866 1.00 95.69 415 ARG A O 1
ATOM 3192 N N . LEU A 1 416 ? -21.926 -17.316 8.169 1.00 96.19 416 LEU A N 1
ATOM 3193 C CA . LEU A 1 416 ? -23.005 -17.276 7.181 1.00 96.19 416 LEU A CA 1
ATOM 3194 C C . LEU A 1 416 ? -23.222 -18.626 6.476 1.00 96.19 416 LEU A C 1
ATOM 3196 O O . LEU A 1 416 ? -24.146 -18.752 5.674 1.00 96.19 416 LEU A O 1
ATOM 3200 N N . ASN A 1 417 ? -22.410 -19.644 6.789 1.00 96.44 417 ASN A N 1
ATOM 3201 C CA . ASN A 1 417 ? -22.423 -20.957 6.145 1.00 96.44 417 ASN A CA 1
ATOM 3202 C C . ASN A 1 417 ? -22.261 -20.859 4.612 1.00 96.44 417 ASN A C 1
ATOM 3204 O O . ASN A 1 417 ? -22.960 -21.528 3.846 1.00 96.44 417 ASN A O 1
ATOM 3208 N N . LEU A 1 418 ? -21.335 -20.004 4.172 1.00 96.75 418 LEU A N 1
ATOM 3209 C CA . LEU A 1 418 ? -20.998 -19.769 2.771 1.00 96.75 418 LEU A CA 1
ATOM 3210 C C . LEU A 1 418 ? -19.592 -20.308 2.459 1.00 96.75 418 LEU A C 1
ATOM 3212 O O . LEU A 1 418 ? -18.625 -19.896 3.099 1.00 96.75 418 LEU A O 1
ATOM 3216 N N . PRO A 1 419 ? -19.431 -21.205 1.468 1.00 98.12 419 PRO A N 1
ATOM 3217 C CA . PRO A 1 419 ? -18.107 -21.609 1.006 1.00 98.12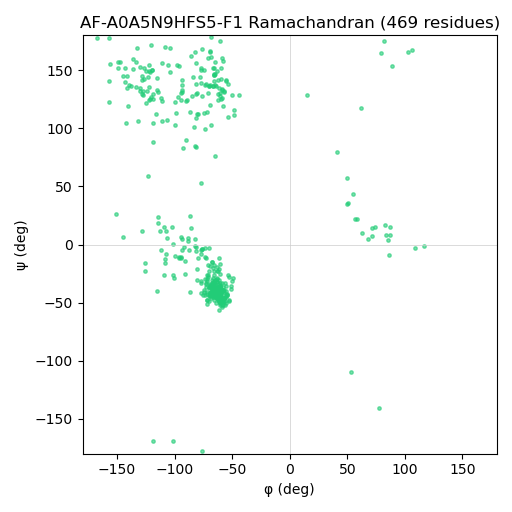 419 PRO A CA 1
ATOM 3218 C C . PRO A 1 419 ? -17.386 -20.438 0.335 1.00 98.12 419 PRO A C 1
ATOM 3220 O O . PRO A 1 419 ? -17.979 -19.726 -0.479 1.00 98.12 419 PRO A O 1
ATOM 3223 N N . TYR A 1 420 ? -16.101 -20.264 0.639 1.00 98.31 420 TYR A N 1
ATOM 3224 C CA . TYR A 1 420 ? -15.283 -19.175 0.094 1.00 98.31 420 TYR A CA 1
ATOM 3225 C C . TYR A 1 420 ? -15.237 -19.185 -1.441 1.00 98.31 420 TYR A C 1
ATOM 3227 O O . TYR A 1 420 ? -15.325 -18.148 -2.092 1.00 98.31 420 TYR A O 1
ATOM 3235 N N . ASP A 1 421 ? -15.140 -20.370 -2.035 1.00 98.06 421 ASP A N 1
ATOM 3236 C CA . ASP A 1 421 ? -15.037 -20.610 -3.473 1.00 98.06 421 ASP A CA 1
ATOM 3237 C C . ASP A 1 421 ? -16.402 -20.695 -4.181 1.00 98.06 421 ASP A C 1
ATOM 3239 O O . ASP A 1 421 ? -16.517 -21.281 -5.257 1.00 98.06 421 ASP A O 1
ATOM 3243 N N . SER A 1 422 ? -17.444 -20.085 -3.614 1.00 98.38 422 SER A N 1
ATOM 3244 C CA . SER A 1 422 ? -18.806 -20.136 -4.150 1.00 98.38 422 SER A CA 1
ATOM 3245 C C . SER A 1 422 ? -19.245 -18.826 -4.810 1.00 98.38 422 SER A C 1
ATOM 3247 O O . SER A 1 422 ? -18.760 -17.748 -4.472 1.00 98.38 422 SER A O 1
ATOM 3249 N N . GLN A 1 423 ? -20.198 -18.909 -5.746 1.00 98.44 423 GLN A N 1
ATOM 3250 C CA . GLN A 1 423 ? -20.803 -17.715 -6.346 1.00 98.44 423 GLN A CA 1
ATOM 3251 C C . GLN A 1 423 ? -21.493 -16.819 -5.298 1.00 98.44 423 GLN A C 1
ATOM 3253 O O . GLN A 1 423 ? -21.207 -15.628 -5.301 1.00 98.44 423 GLN A O 1
ATOM 3258 N N . PRO A 1 424 ? -22.281 -17.349 -4.336 1.00 98.25 424 PRO A N 1
ATOM 3259 C CA . PRO A 1 424 ? -22.872 -16.516 -3.287 1.00 98.25 424 PRO A CA 1
ATOM 3260 C C . PRO A 1 424 ? -21.853 -15.730 -2.450 1.00 98.25 424 PRO A C 1
ATOM 3262 O O . PRO A 1 424 ? -22.121 -14.591 -2.086 1.00 98.25 424 PRO A O 1
ATOM 3265 N N . ALA A 1 425 ? -20.677 -16.303 -2.156 1.00 98.06 425 ALA A N 1
ATOM 3266 C CA . ALA A 1 425 ? -19.622 -15.575 -1.448 1.00 98.06 425 ALA A CA 1
ATOM 3267 C C . ALA A 1 425 ? -19.029 -14.439 -2.300 1.00 98.06 425 ALA A C 1
ATOM 3269 O O . ALA A 1 425 ? -18.699 -13.387 -1.762 1.00 98.06 425 ALA A O 1
ATOM 3270 N N . ARG A 1 426 ? -18.921 -14.624 -3.623 1.00 98.38 426 ARG A N 1
ATOM 3271 C CA . ARG A 1 426 ? -18.457 -13.581 -4.554 1.00 98.38 426 ARG A CA 1
ATOM 3272 C C . ARG A 1 426 ? -19.475 -12.451 -4.697 1.00 98.38 426 ARG A C 1
ATOM 3274 O O . ARG A 1 426 ? -19.077 -11.296 -4.628 1.00 98.38 426 ARG A O 1
ATOM 3281 N N . ASP A 1 427 ? -20.759 -12.783 -4.826 1.00 98.50 427 ASP A N 1
ATOM 3282 C CA . ASP A 1 427 ? -21.841 -11.792 -4.905 1.00 98.50 427 ASP A CA 1
ATOM 3283 C C . ASP A 1 427 ? -21.889 -10.944 -3.621 1.00 98.50 427 ASP A C 1
ATOM 3285 O O . ASP A 1 427 ? -21.976 -9.719 -3.671 1.00 98.50 427 ASP A O 1
ATOM 3289 N N . LEU A 1 428 ? -21.738 -11.591 -2.458 1.00 97.62 428 LEU A N 1
ATOM 3290 C CA . LEU A 1 428 ? -21.657 -10.903 -1.169 1.00 97.62 428 LEU A CA 1
ATOM 3291 C C . LEU A 1 428 ? -20.391 -10.045 -1.037 1.00 97.62 428 LEU A C 1
ATOM 3293 O O . LEU A 1 428 ? -20.437 -8.996 -0.403 1.00 97.62 428 LEU A O 1
ATOM 3297 N N . ALA A 1 429 ? -19.263 -10.467 -1.615 1.00 98.06 429 ALA A N 1
ATOM 3298 C CA . ALA A 1 429 ? -18.046 -9.657 -1.636 1.00 98.06 429 ALA A CA 1
ATOM 3299 C C . ALA A 1 429 ? -18.226 -8.383 -2.478 1.00 98.06 429 ALA A C 1
ATOM 3301 O O . ALA A 1 429 ? -17.735 -7.329 -2.081 1.00 98.06 429 ALA A O 1
ATOM 3302 N N . GLU A 1 430 ? -18.944 -8.462 -3.603 1.00 98.31 430 GLU A N 1
ATOM 3303 C CA . GLU A 1 430 ? -19.275 -7.301 -4.440 1.00 98.31 430 GLU A CA 1
ATOM 3304 C C . GLU A 1 430 ? -20.214 -6.331 -3.709 1.00 98.31 430 GLU A C 1
ATOM 3306 O O . GLU A 1 430 ? -19.938 -5.132 -3.661 1.00 98.31 430 GLU A O 1
ATOM 3311 N N . GLU A 1 431 ? -21.262 -6.844 -3.056 1.00 98.19 431 GLU A N 1
ATOM 3312 C CA . GLU A 1 431 ? -22.162 -6.039 -2.217 1.00 98.19 431 GLU A CA 1
ATOM 3313 C C . GLU A 1 431 ? -21.407 -5.367 -1.059 1.00 98.19 431 GLU A C 1
ATOM 3315 O O . GLU A 1 431 ? -21.527 -4.159 -0.852 1.00 98.19 431 GLU A O 1
ATOM 3320 N N . MET A 1 432 ? -20.582 -6.131 -0.337 1.00 98.12 432 MET A N 1
ATOM 3321 C CA . MET A 1 432 ? -19.776 -5.641 0.784 1.00 98.12 432 MET A CA 1
ATOM 3322 C C . MET A 1 432 ? -18.768 -4.574 0.343 1.00 98.12 432 MET A C 1
ATOM 3324 O O . MET A 1 432 ? -18.653 -3.530 0.984 1.00 98.12 432 MET A O 1
ATOM 3328 N N . GLY A 1 433 ? -18.043 -4.825 -0.750 1.00 98.06 433 GLY A N 1
ATOM 3329 C CA . GLY A 1 433 ? -17.067 -3.891 -1.303 1.00 98.06 433 GLY A CA 1
ATOM 3330 C C . GLY A 1 433 ? -17.720 -2.583 -1.738 1.00 98.06 433 GLY A C 1
ATOM 3331 O O . GLY A 1 433 ? -17.274 -1.518 -1.319 1.00 98.06 433 GLY A O 1
ATOM 3332 N N . GLY A 1 434 ? -18.822 -2.660 -2.493 1.00 98.50 434 GLY A N 1
ATOM 3333 C CA . GLY A 1 434 ? -19.573 -1.480 -2.925 1.00 98.50 434 GLY A CA 1
ATOM 3334 C C . GLY A 1 434 ? -20.171 -0.691 -1.757 1.00 98.50 434 GLY A C 1
ATOM 3335 O O . GLY A 1 434 ? -20.145 0.542 -1.762 1.00 98.50 434 GLY A O 1
ATOM 3336 N N . PHE A 1 435 ? -20.658 -1.379 -0.719 1.00 98.75 435 PHE A N 1
ATOM 3337 C CA . PHE A 1 435 ? -21.141 -0.739 0.503 1.00 98.75 435 PHE A CA 1
ATOM 3338 C C . PHE A 1 435 ? -20.023 0.043 1.204 1.00 98.75 435 PHE A C 1
ATOM 3340 O O . PHE A 1 435 ? -20.150 1.253 1.380 1.00 98.75 435 PHE A O 1
ATOM 3347 N N . ILE A 1 436 ? -18.902 -0.612 1.529 1.00 98.69 436 ILE A N 1
ATOM 3348 C CA . ILE A 1 436 ? -17.776 0.027 2.229 1.00 98.69 436 ILE A CA 1
ATOM 3349 C C . ILE A 1 436 ? -17.202 1.183 1.406 1.00 98.69 436 ILE A C 1
ATOM 3351 O O . ILE A 1 436 ? -16.979 2.257 1.961 1.00 98.69 436 ILE A O 1
ATOM 3355 N N . GLU A 1 437 ? -16.995 0.992 0.100 1.00 97.88 437 GLU A N 1
ATOM 3356 C CA . GLU A 1 437 ? -16.479 2.032 -0.794 1.00 97.88 437 GLU A CA 1
ATOM 3357 C C . GLU A 1 437 ? -17.394 3.263 -0.792 1.00 97.88 437 GLU A C 1
ATOM 3359 O O . GLU A 1 437 ? -16.932 4.377 -0.540 1.00 97.88 437 GLU A O 1
ATOM 3364 N N . SER A 1 438 ? -18.697 3.074 -1.020 1.00 98.31 438 SER A N 1
ATOM 3365 C CA . SER A 1 438 ? -19.646 4.191 -1.082 1.00 98.31 438 SER A CA 1
ATOM 3366 C C . SER A 1 438 ? -19.761 4.944 0.247 1.00 98.31 438 SER A C 1
ATOM 3368 O O . SER A 1 438 ? -19.730 6.175 0.249 1.00 98.31 438 SER A O 1
ATOM 3370 N N . THR A 1 439 ? -19.819 4.234 1.379 1.00 98.88 439 THR A N 1
ATOM 3371 C CA . THR A 1 439 ? -19.857 4.849 2.712 1.00 98.88 439 THR A CA 1
ATOM 3372 C C . THR A 1 439 ? -18.558 5.585 3.033 1.00 98.88 439 THR A C 1
ATOM 3374 O O . THR A 1 439 ? -18.601 6.676 3.602 1.00 98.88 439 THR A O 1
ATOM 3377 N N . ALA A 1 440 ? -17.401 5.030 2.663 1.00 98.69 440 ALA A N 1
ATOM 3378 C CA . ALA A 1 440 ? -16.113 5.656 2.939 1.00 98.69 440 ALA A CA 1
ATOM 3379 C C . ALA A 1 440 ? -15.915 6.952 2.138 1.00 98.69 440 ALA A C 1
ATOM 3381 O O . ALA A 1 440 ? -15.481 7.961 2.697 1.00 98.69 440 ALA A O 1
ATOM 3382 N N . TRP A 1 441 ? -16.280 6.953 0.853 1.00 98.00 441 TRP A N 1
ATOM 3383 C CA . TRP A 1 441 ? -16.239 8.157 0.018 1.00 98.00 441 TRP A CA 1
ATOM 3384 C C . TRP A 1 441 ? -17.238 9.223 0.472 1.00 98.00 441 TRP A C 1
ATOM 3386 O O . TRP A 1 441 ? -16.902 10.408 0.465 1.00 98.00 441 TRP A O 1
ATOM 3396 N N . ASP A 1 442 ? -18.439 8.823 0.898 1.00 98.69 442 ASP A N 1
ATOM 3397 C CA . ASP A 1 442 ? -19.423 9.743 1.477 1.00 98.69 442 ASP A CA 1
ATOM 3398 C C . ASP A 1 442 ? -18.901 10.385 2.772 1.00 98.69 442 ASP A C 1
ATOM 3400 O O . ASP A 1 442 ? -19.004 11.598 2.951 1.00 98.69 442 ASP A O 1
ATOM 3404 N N . GLU A 1 443 ? -18.256 9.615 3.652 1.00 98.81 443 GLU A N 1
ATOM 3405 C CA . GLU A 1 443 ? -17.651 10.178 4.863 1.00 98.81 443 GLU A CA 1
ATOM 3406 C C . GLU A 1 443 ? -16.455 11.085 4.562 1.00 98.81 443 GLU A C 1
ATOM 3408 O O . GLU A 1 443 ? -16.335 12.156 5.158 1.00 98.81 443 GLU A O 1
ATOM 3413 N N . SER A 1 444 ? -15.599 10.720 3.603 1.00 98.62 444 SER A N 1
ATOM 3414 C CA . SER A 1 444 ? -14.514 11.601 3.155 1.00 98.62 444 SER A CA 1
ATOM 3415 C C . SER A 1 444 ? -15.064 12.916 2.580 1.00 98.62 444 SER A C 1
ATOM 3417 O O . SER A 1 444 ? -14.522 13.990 2.857 1.00 98.62 444 SER A O 1
ATOM 3419 N N . HIS A 1 445 ? -16.195 12.879 1.865 1.00 98.62 445 HIS A N 1
ATOM 3420 C CA . HIS A 1 445 ? -16.898 14.090 1.439 1.00 98.62 445 HIS A CA 1
ATOM 3421 C C . HIS A 1 445 ? -17.408 14.921 2.628 1.00 98.62 445 HIS A C 1
ATOM 3423 O O . HIS A 1 445 ? -17.195 16.135 2.662 1.00 98.62 445 HIS A O 1
ATOM 3429 N N . ASN A 1 446 ? -18.027 14.293 3.633 1.00 98.62 446 ASN A N 1
ATOM 3430 C CA . ASN A 1 446 ? -18.486 14.984 4.845 1.00 98.62 446 ASN A CA 1
ATOM 3431 C C . ASN A 1 446 ? -17.325 15.666 5.586 1.00 98.62 446 ASN A C 1
ATOM 3433 O O . ASN A 1 446 ? -17.440 16.826 5.993 1.00 98.62 446 ASN A O 1
ATOM 3437 N N . LEU A 1 447 ? -16.179 14.992 5.696 1.00 98.50 447 LEU A N 1
ATOM 3438 C CA . LEU A 1 447 ? -14.962 15.571 6.265 1.00 98.50 447 LEU A CA 1
ATOM 3439 C C . LEU A 1 447 ? -14.420 16.722 5.415 1.00 98.50 447 LEU A C 1
ATOM 3441 O O . LEU A 1 447 ? -13.965 17.724 5.965 1.00 98.50 447 LEU A O 1
ATOM 3445 N N . ALA A 1 448 ? -14.502 16.638 4.087 1.00 98.44 448 ALA A N 1
ATOM 3446 C CA . ALA A 1 448 ? -14.113 17.739 3.211 1.00 98.44 448 ALA A CA 1
ATOM 3447 C C . ALA A 1 448 ? -15.020 18.967 3.372 1.00 98.44 448 ALA A C 1
ATOM 3449 O O . ALA A 1 448 ? -14.543 20.100 3.306 1.00 98.44 448 ALA A O 1
ATOM 3450 N N . VAL A 1 449 ? -16.316 18.770 3.626 1.00 98.44 449 VAL A N 1
ATOM 3451 C CA . VAL A 1 449 ? -17.241 19.863 3.971 1.00 98.44 449 VAL A CA 1
ATOM 3452 C C . VAL A 1 449 ? -16.873 20.484 5.321 1.00 98.44 449 VAL A C 1
ATOM 3454 O O . VAL A 1 449 ? -16.915 21.706 5.461 1.00 98.44 449 VAL A O 1
ATOM 3457 N N . GLU A 1 450 ? -16.494 19.667 6.306 1.00 97.81 450 GLU A N 1
ATOM 3458 C CA . GLU A 1 450 ? -16.149 20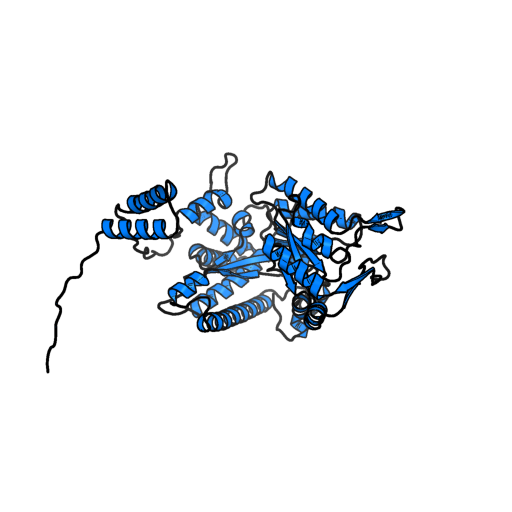.130 7.655 1.00 97.81 450 GLU A CA 1
ATOM 3459 C C . GLU A 1 450 ? -14.803 20.866 7.709 1.00 97.81 450 GLU A C 1
ATOM 3461 O O . GLU A 1 450 ? -14.707 21.937 8.312 1.00 97.81 450 GLU A O 1
ATOM 3466 N N . ARG A 1 451 ? -13.755 20.297 7.104 1.00 97.50 451 ARG A N 1
ATOM 3467 C CA . ARG A 1 451 ? -12.366 20.763 7.272 1.00 97.50 451 ARG A CA 1
ATOM 3468 C C . ARG A 1 451 ? -11.612 21.021 5.960 1.00 97.50 451 ARG A C 1
ATOM 3470 O O . ARG A 1 451 ? -10.405 21.263 5.986 1.00 97.50 451 ARG A O 1
ATOM 3477 N N . GLY A 1 452 ? -12.314 21.032 4.830 1.00 98.00 452 GLY A N 1
ATOM 3478 C CA . GLY A 1 452 ? -11.767 21.283 3.494 1.00 98.00 452 GLY A CA 1
ATOM 3479 C C . GLY A 1 452 ? -11.277 20.011 2.783 1.00 98.00 452 GLY A C 1
ATOM 3480 O O . GLY A 1 452 ? -10.911 19.043 3.455 1.00 98.00 452 GLY A O 1
ATOM 3481 N N . PRO A 1 453 ? -11.269 19.994 1.436 1.00 98.19 453 PRO A N 1
ATOM 3482 C CA . PRO A 1 453 ? -10.720 18.880 0.665 1.00 98.19 453 PRO A CA 1
ATOM 3483 C C . PRO A 1 453 ? -9.191 18.792 0.788 1.00 98.19 453 PRO A C 1
ATOM 3485 O O . PRO A 1 453 ? -8.546 19.760 1.208 1.00 98.19 453 PRO A O 1
ATOM 3488 N N . PHE A 1 454 ? -8.601 17.664 0.377 1.00 97.88 454 PHE A N 1
ATOM 3489 C CA . PHE A 1 454 ? -7.141 17.560 0.256 1.00 97.88 454 PHE A CA 1
ATOM 3490 C C . PHE A 1 454 ? -6.585 18.594 -0.735 1.00 97.88 454 PHE A C 1
ATOM 3492 O O . PHE A 1 454 ? -7.272 19.021 -1.668 1.00 97.88 454 PHE A O 1
ATOM 3499 N N . ALA A 1 455 ? -5.331 19.013 -0.536 1.00 97.75 455 ALA A N 1
ATOM 3500 C CA . ALA A 1 455 ? -4.762 20.167 -1.238 1.00 97.75 455 ALA A CA 1
ATOM 3501 C C . ALA A 1 455 ? -4.729 19.986 -2.766 1.00 97.75 455 ALA A C 1
ATOM 3503 O O . ALA A 1 455 ? -4.994 20.926 -3.515 1.00 97.75 455 ALA A O 1
ATOM 3504 N N . GLU A 1 456 ? -4.461 18.764 -3.220 1.00 97.00 456 GLU A N 1
ATOM 3505 C CA . GLU A 1 456 ? -4.343 18.410 -4.636 1.00 97.00 456 GLU A CA 1
ATOM 3506 C C . GLU A 1 456 ? -5.688 18.145 -5.340 1.00 97.00 456 GLU A C 1
ATOM 3508 O O . GLU A 1 456 ? -5.722 17.911 -6.552 1.00 97.00 456 GLU A O 1
ATOM 3513 N N . TYR A 1 457 ? -6.821 18.223 -4.629 1.00 98.00 457 TYR A N 1
ATOM 3514 C CA . TYR A 1 457 ? -8.134 17.855 -5.171 1.00 98.00 457 TYR A CA 1
ATOM 3515 C C . TYR A 1 457 ? -8.494 18.634 -6.441 1.00 98.00 457 TYR A C 1
ATOM 3517 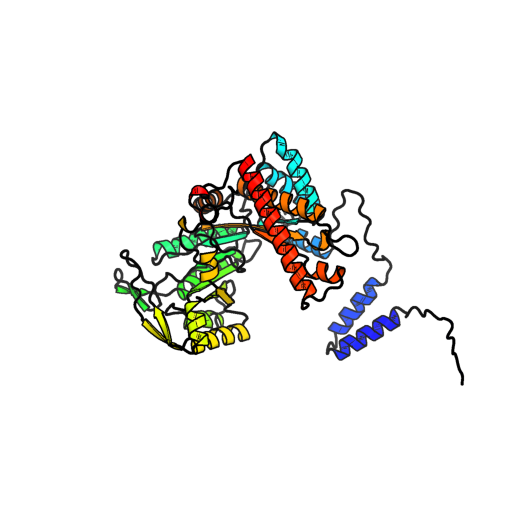O O . TYR A 1 457 ? -8.999 18.060 -7.409 1.00 98.00 457 TYR A O 1
ATOM 3525 N N . GLU A 1 458 ? -8.193 19.931 -6.477 1.00 96.94 458 GLU A N 1
ATOM 3526 C CA . GLU A 1 458 ? -8.543 20.806 -7.598 1.00 96.94 458 GLU A CA 1
ATOM 3527 C C . GLU A 1 458 ? -7.861 20.411 -8.920 1.00 96.94 458 GLU A C 1
ATOM 3529 O O . GLU A 1 458 ? -8.441 20.638 -9.985 1.00 96.94 458 GLU A O 1
ATOM 3534 N N . GLY A 1 459 ? -6.663 19.817 -8.855 1.00 95.94 459 GLY A N 1
ATOM 3535 C CA . GLY A 1 459 ? -5.916 19.298 -10.007 1.00 95.94 459 GLY A CA 1
ATOM 3536 C C . GLY A 1 459 ? -6.106 17.798 -10.257 1.00 95.94 459 GLY A C 1
ATOM 3537 O O . GLY A 1 459 ? -5.726 17.307 -11.321 1.00 95.94 459 GLY A O 1
ATOM 3538 N N . SER A 1 460 ? -6.712 17.087 -9.304 1.00 97.38 460 SER A N 1
ATOM 3539 C CA . SER A 1 460 ? -6.830 15.628 -9.291 1.00 97.38 460 SER A CA 1
ATOM 3540 C C . SER A 1 460 ? -7.683 15.056 -10.431 1.00 97.38 460 SER A C 1
ATOM 3542 O O . SER A 1 460 ? -8.600 15.694 -10.962 1.00 97.38 460 SER A O 1
ATOM 3544 N N . ALA A 1 461 ? -7.446 13.785 -10.757 1.00 96.31 461 ALA A N 1
ATOM 3545 C CA . ALA A 1 461 ? -8.322 13.008 -11.629 1.00 96.31 461 ALA A CA 1
ATOM 3546 C C . ALA A 1 461 ? -9.703 12.777 -11.003 1.00 96.31 461 ALA A C 1
ATOM 3548 O O . ALA A 1 461 ? -10.678 12.626 -11.736 1.00 96.31 461 ALA A O 1
ATOM 3549 N N . LEU A 1 462 ? -9.817 12.778 -9.669 1.00 96.31 462 LEU A N 1
ATOM 3550 C CA . LEU A 1 462 ? -11.103 12.612 -8.982 1.00 96.31 462 LEU A CA 1
ATOM 3551 C C . LEU A 1 462 ? -12.077 13.724 -9.382 1.00 96.31 462 LEU A C 1
ATOM 3553 O O . LEU A 1 462 ? -13.193 13.451 -9.830 1.00 96.31 462 LEU A O 1
ATOM 3557 N N . LYS A 1 463 ? -11.615 14.978 -9.348 1.00 96.94 463 LYS A N 1
ATOM 3558 C CA . LYS A 1 463 ? -12.406 16.120 -9.810 1.00 96.94 463 LYS A CA 1
ATOM 3559 C C . LYS A 1 463 ? -12.718 16.047 -11.305 1.00 96.94 463 LYS A C 1
ATOM 3561 O O . LYS A 1 463 ? -13.842 16.334 -11.711 1.00 96.94 463 LYS A O 1
ATOM 3566 N N . GLN A 1 464 ? -11.753 15.640 -12.132 1.00 96.56 464 GLN A N 1
ATOM 3567 C CA . GLN A 1 464 ? -11.966 15.477 -13.580 1.00 96.56 464 GLN A CA 1
ATOM 3568 C C . GLN A 1 464 ? -13.029 14.414 -13.896 1.00 96.56 464 GLN A C 1
ATOM 3570 O O . GLN A 1 464 ? -13.803 14.579 -14.838 1.00 96.56 464 GLN A O 1
ATOM 3575 N N . ARG A 1 465 ? -13.106 13.353 -13.082 1.00 95.75 465 ARG A N 1
ATOM 3576 C CA . ARG A 1 465 ? -14.136 12.303 -13.145 1.00 95.75 465 ARG A CA 1
ATOM 3577 C C . ARG A 1 465 ? -15.490 12.749 -12.567 1.00 95.75 465 ARG A C 1
ATOM 3579 O O . ARG A 1 465 ? -16.456 12.001 -12.666 1.00 95.75 465 ARG A O 1
ATOM 3586 N N . GLY A 1 466 ? -15.584 13.957 -12.006 1.00 96.00 466 GLY A N 1
ATOM 3587 C CA . GLY A 1 466 ? -16.825 14.533 -11.483 1.00 96.00 466 GLY A CA 1
ATOM 3588 C C . GLY A 1 466 ? -17.201 14.083 -10.070 1.00 96.00 466 GLY A C 1
ATOM 3589 O O . GLY A 1 466 ? -18.354 14.261 -9.679 1.00 96.00 466 GLY A O 1
ATOM 3590 N N . LEU A 1 467 ? -16.262 13.508 -9.310 1.00 95.44 467 LEU A N 1
ATOM 3591 C CA . LEU A 1 467 ? -16.467 13.223 -7.887 1.00 95.44 467 LEU A CA 1
ATOM 3592 C C . LEU A 1 467 ? -16.592 14.536 -7.094 1.00 95.44 467 LEU A C 1
ATOM 3594 O O . LEU A 1 467 ? -16.050 15.557 -7.526 1.00 95.44 467 LEU A O 1
ATOM 3598 N N . PRO A 1 468 ? -17.321 14.548 -5.964 1.00 96.38 468 PRO A N 1
ATOM 3599 C CA . PRO A 1 468 ? -17.382 15.715 -5.093 1.00 96.38 468 PRO A CA 1
ATOM 3600 C C . PRO A 1 468 ? -16.036 15.955 -4.379 1.00 96.38 468 PRO A C 1
ATOM 3602 O O . PRO A 1 468 ? -15.182 15.068 -4.364 1.00 96.38 468 PRO A O 1
ATOM 3605 N N . PRO A 1 469 ? -15.838 17.136 -3.755 1.00 97.56 469 PRO A N 1
ATOM 3606 C CA . PRO A 1 469 ? -14.682 17.386 -2.899 1.00 97.56 469 PRO A CA 1
ATOM 3607 C C . PRO A 1 469 ? -14.604 16.362 -1.774 1.00 97.56 469 PRO A C 1
ATOM 3609 O O . PRO A 1 469 ? -15.592 16.127 -1.086 1.00 97.56 469 PRO A O 1
ATOM 3612 N N . VAL A 1 470 ? -13.428 15.782 -1.599 1.00 97.25 470 VAL A N 1
ATOM 3613 C CA . VAL A 1 470 ? -13.126 14.702 -0.653 1.00 97.25 470 VAL A CA 1
ATOM 3614 C C . VAL A 1 470 ? -11.840 15.051 0.078 1.00 97.25 470 VAL A C 1
ATOM 3616 O O . VAL A 1 470 ? -11.077 15.912 -0.379 1.00 97.25 470 VAL A O 1
ATOM 3619 N N . ARG A 1 471 ? -11.664 14.465 1.254 1.00 94.44 471 ARG A N 1
ATOM 3620 C CA . ARG A 1 471 ? -10.548 14.748 2.145 1.00 94.44 471 ARG A CA 1
ATOM 3621 C C . ARG A 1 471 ? -9.427 13.745 1.986 1.00 94.44 471 ARG A C 1
ATOM 3623 O O . ARG A 1 471 ? -9.718 12.579 1.635 1.00 94.44 471 ARG A O 1
#

Solvent-accessible surface area (backbone atoms only — not comparable to full-atom values): 25614 Å² total; per-residue (Å²): 133,88,83,90,79,87,80,80,86,78,88,74,78,75,51,72,67,58,54,50,55,51,51,51,51,53,39,46,75,71,70,48,64,66,71,61,46,55,52,53,53,49,54,60,58,68,68,65,77,80,73,80,90,64,81,76,81,77,60,95,86,70,74,85,73,53,72,69,57,50,53,51,35,63,74,72,44,41,50,56,51,98,88,66,48,68,77,45,52,78,68,52,48,42,49,38,29,18,52,36,33,20,64,43,43,61,83,93,47,21,73,61,46,18,51,54,45,30,52,38,42,58,69,53,38,32,50,63,36,68,31,29,61,56,24,42,70,68,90,49,60,27,40,40,41,35,27,22,54,54,49,56,72,46,72,68,41,45,51,48,48,46,53,49,50,49,53,44,32,65,44,56,26,21,35,7,27,24,38,55,52,35,37,37,56,66,36,81,34,86,90,78,73,47,60,38,73,19,47,69,54,53,51,45,51,45,37,54,51,38,62,66,53,37,82,78,36,100,45,74,46,38,27,18,41,30,39,37,72,38,35,69,51,37,68,60,57,51,52,57,59,81,87,37,79,70,48,74,49,46,41,44,28,39,31,41,43,67,68,54,54,52,23,34,75,66,65,29,75,38,60,19,34,40,40,40,55,92,84,86,56,60,66,65,45,74,79,48,76,45,53,28,43,59,54,50,50,52,41,53,52,35,23,71,75,72,68,36,35,43,76,40,59,50,53,62,53,57,76,65,41,50,48,59,80,75,45,77,63,59,36,28,16,42,87,66,84,50,77,34,41,76,39,19,44,30,36,40,32,31,35,27,48,46,74,30,57,50,92,81,43,74,36,61,69,66,41,50,54,48,44,40,53,48,51,52,49,47,55,18,41,61,64,60,49,48,62,87,44,69,64,41,47,51,41,28,58,35,61,45,51,65,42,82,48,72,39,44,60,70,58,34,30,56,69,59,74,39,58,80,94,35,68,71,42,49,55,49,47,51,54,50,49,53,49,53,51,54,50,38,53,51,41,29,26,53,45,12,73,74,74,45,48,28,70,46,44,90,71,15,43,45,47,75,74,65,51,76,65,36,63

Mean predicted aligned error: 9.48 Å

Radius of gyration: 26.71 Å; Cα contacts (8 Å, |Δi|>4): 763; chains: 1; bounding box: 81×77×64 Å

Nearest PDB structures (foldseek):
  8vhp-assembly4_G  TM=9.108E-01  e=6.816E-25  Escherichia coli K-12
  8vhu-assembly1_B  TM=8.883E-01  e=5.172E-25  Escherichia coli K-12
  9db2-assembly1_B  TM=9.125E-01  e=3.777E-24  Escherichia coli
  2xo4-assembly1_C  TM=8.949E-01  e=1.003E-24  Escherichia coli K-12
  8vhp-assembly3_F  TM=8.184E-01  e=1.121E-24  Escherichia coli K-12

Foldseek 3Di:
DDDDDDDDDDPPPDPPVVVLVVVLVVCVVVVDDDPRSVVVSVVSVVPPPDDDPDPPPDDPPDQDDDPVVQVCCLQFQADADPVSGGPADPLRLQLQLLLQLLVLDDPVCSVVLSVVSSVCVSLVQKDWDRLSSRPRNVPDAFQFAFWEAEAAQDDVRLVVSLVQLLQNVLRNHFYEYFQALHFAFQPADPPPRGTDHGSLVSLLSSLVSQVVSCVPHSDRHAYEYEYEPQAPCLLVQLCVPVPDPSNVRYAYEYADEPVLVVQLVVQHKGFRFGNDDPPPGGPRDGPDIDGSVVSVCSQVVSCVVPVDDHYDHQVVVQVPFWQCVLDRQRTTTRPRQGGARHLETEIEMAGEQLSQDDQQGGVLVVSLSSLLSVLSSRLSSLSSTDGSDVSNNVRCQQPVHYHYYYDNLVVNCVSNVHDCPDPVSVVVVVVVVVSSVVSSQVSQLVVCVVPNARNSNVVTVCVVVVHHGGD

pLDDT: mean 88.96, std 16.74, range [25.7, 98.94]

Sequence (471 aa):
MYVDEKSSGSNSQRSSEQLLQDIERALESAGVSGDVLSQVTQSLKGNGNGNGHTTPIATRGELIISDNARTILEERYLRKDADGNAIEAPEDLFHRVSNAIAQGEAPAHQAVWENKFYDMMTSLKFLPNSPTLVNAGTGRGCLSACFVVSPEDDMESIMEVAHDAAMIEKWGGGIGFGFSNLRPKNDAIRTTHGNACGPIAVMKLYSAVGATLTQGAFRLGAHMGQLLDSHPDIRDFIHCKDSDDTLQNFNISVQITDAFMEAVKADADWNLINPRDEGDGPVLEVVETIRARELWDEITESAWKTGDPGVVFMDRVWETAPNPQMGKIQTSNPCGEEFLENYGNCCLGSINLDRHINGNGFDWEALEDTVRTAVRFLDDVIEVNSFPLEKLREVNLATRRIGLGVMGWADALIRLNLPYDSQPARDLAEEMGGFIESTAWDESHNLAVERGPFAEYEGSALKQRGLPPVR